Protein AF-A0A9N8I0P8-F1 (afdb_monomer_lite)

pLDDT: mean 81.0, std 21.14, range [28.22, 98.75]

InterPro domains:
  IPR019410 Lysine methyltransferase [PF10294] (113-306)
  IPR019410 Lysine methyltransferase [PTHR14614] (79-307)
  IPR029063 S-adenosyl-L-methionine-dependent methyltransferase superfamily [G3DSA:3.40.50.150] (86-320)
  IPR029063 S-adenosyl-L-methionine-dependent methyltransferase superfamily [SSF53335] (151-314)

Sequence (427 aa):
MATGTSLELPEDDGDSGPETITLQVPEGAEAGDALSFAVDGVEIEIPVPEGSKPGDVLEIQVGKPSAKACDKQDDDDKISIQVGEKELQFTTVCNTKAKATDDNQNTKGSVDDGTYAHPWPSGMAMAKFLGTEKAKTLFQSLFAAKKDGGNNKKSEGLRVLELGSGLGLGGLSFAAHYTELTKDKSLLLPPLKETILSDVPDGIALLRQNVELNATLLRPHLIEAKPLLWTAEDEQTATQNTSSSGSQQDKFDLLLASDLLYNTDTIPVLVSTIKRHLASSDHSALLIAVRWRKPQLERAFFEALEGWQENHWHFIHTLNCPLGWEDFGDPNCEASNRYFHQTMVAVQGKPHSLAGILASGEEGDAQPLQDQMTDDEADAFENCHIQIYCLSRVGPSTCSPDAEGGGKRSVADSSDGPEDRKRIRSS

Organism: NCBI:txid568900

Secondary structure (DSSP, 8-state):
-------------S--PPEEEEEEPPTT--TT-EEEEEETTEEEEEEPPTT--TT-EEEEEE----S------S-TTEEEEEETTEEEEEESS--------------TT-----GGGS--HHHHHHHHHHTSHHHHHHHHHHHSPP--TT-------EEEEEES-TTTHHHHHHHHHHHHHTT-GGG-PPPEEEEEEEE-GGGHHHHHHHHHHTTTTS-GGGEEEEE----SHHHHHHHH-TTS---GGG-BSEEEEESTTSSGGGHHHHHHHHHHHB-SSTT-EEEEEEE-SSHHHHHHHHHHHTTGGG-EEEEEEESS----TTTTT-TT-HHHHHHHHHEEEEETTEEEEHHHHHHTTSSSSSPPGGGG--HHHHHHHHHTTEEEEEEESS--TT--GGGS------------PPP--------

Structure (mmCIF, N/CA/C/O backbone):
data_AF-A0A9N8I0P8-F1
#
_entry.id   AF-A0A9N8I0P8-F1
#
loop_
_atom_site.group_PDB
_atom_site.id
_atom_site.type_symbol
_atom_site.label_atom_id
_atom_site.label_alt_id
_atom_site.label_comp_id
_atom_site.label_asym_id
_atom_site.label_entity_id
_atom_site.label_seq_id
_atom_site.pdbx_PDB_ins_code
_atom_site.Cartn_x
_atom_site.Cartn_y
_atom_site.Cartn_z
_atom_site.occupancy
_atom_site.B_iso_or_equiv
_atom_site.auth_seq_id
_atom_site.auth_comp_id
_atom_site.auth_asym_id
_atom_site.auth_atom_id
_atom_site.pdbx_PDB_model_num
ATOM 1 N N . MET A 1 1 ? 0.114 -13.559 -40.074 1.00 32.75 1 MET A N 1
ATOM 2 C CA . MET A 1 1 ? -0.704 -12.493 -39.463 1.00 32.75 1 MET A CA 1
ATOM 3 C C . MET A 1 1 ? -1.526 -13.143 -38.370 1.00 32.75 1 MET A C 1
ATOM 5 O O . MET A 1 1 ? -2.431 -13.904 -38.694 1.00 32.75 1 MET A O 1
ATOM 9 N N . ALA A 1 2 ? -1.141 -12.953 -37.111 1.00 31.56 2 ALA A N 1
ATOM 10 C CA . ALA A 1 2 ? -1.938 -13.409 -35.981 1.00 31.56 2 ALA A CA 1
ATOM 11 C C . ALA A 1 2 ? -3.123 -12.447 -35.830 1.00 31.56 2 ALA A C 1
ATOM 13 O O . ALA A 1 2 ? -2.936 -11.241 -35.707 1.00 31.56 2 ALA A O 1
ATOM 14 N N . THR A 1 3 ? -4.344 -12.957 -35.936 1.00 30.53 3 THR A N 1
ATOM 15 C CA . THR A 1 3 ? -5.559 -12.176 -35.700 1.00 30.53 3 THR A CA 1
ATOM 16 C C . THR A 1 3 ? -5.825 -12.168 -34.199 1.00 30.53 3 THR A C 1
ATOM 18 O O . THR A 1 3 ? -6.260 -13.183 -33.655 1.00 30.53 3 THR A O 1
ATOM 21 N N . GLY A 1 4 ? -5.526 -11.053 -33.529 1.00 32.53 4 GLY A N 1
ATOM 22 C CA . GLY A 1 4 ? -5.889 -10.846 -32.128 1.00 32.53 4 GLY A CA 1
ATOM 23 C C . GLY A 1 4 ? -7.404 -10.950 -31.964 1.00 32.53 4 GLY A C 1
ATOM 24 O O . GLY A 1 4 ? -8.160 -10.301 -32.685 1.00 32.53 4 GLY A O 1
ATOM 25 N N . THR A 1 5 ? -7.851 -11.815 -31.058 1.00 28.78 5 THR A N 1
ATOM 26 C CA . THR A 1 5 ? -9.269 -11.908 -30.700 1.00 28.78 5 THR A CA 1
ATOM 27 C C . THR A 1 5 ? -9.480 -10.935 -29.550 1.00 28.78 5 THR A C 1
ATOM 29 O O . THR A 1 5 ? -9.009 -11.193 -28.448 1.00 28.78 5 THR A O 1
ATOM 32 N N . SER A 1 6 ? -10.117 -9.795 -29.819 1.00 32.44 6 SER A N 1
ATOM 33 C CA . SER A 1 6 ? -10.551 -8.869 -28.770 1.00 32.44 6 SER A CA 1
ATOM 34 C C . SER A 1 6 ? -11.663 -9.565 -27.981 1.00 32.44 6 SER A C 1
ATOM 36 O O . SER A 1 6 ? -12.752 -9.795 -28.509 1.00 32.44 6 SER A O 1
ATOM 38 N N . LEU A 1 7 ? -11.344 -10.027 -26.771 1.00 29.34 7 LEU A N 1
ATOM 39 C CA . LEU A 1 7 ? -12.340 -10.505 -25.819 1.00 29.34 7 LEU A CA 1
ATOM 40 C C . LEU A 1 7 ? -12.969 -9.275 -25.164 1.00 29.34 7 LEU A C 1
ATOM 42 O O . LEU A 1 7 ? -12.285 -8.536 -24.463 1.00 29.34 7 LEU A O 1
ATOM 46 N N . GLU A 1 8 ? -14.262 -9.066 -25.402 1.00 28.22 8 GLU A N 1
ATOM 47 C CA . GLU A 1 8 ? -15.063 -8.098 -24.654 1.00 28.22 8 GLU A CA 1
ATOM 48 C C . GLU A 1 8 ? -15.136 -8.570 -23.194 1.00 28.22 8 GLU A C 1
ATOM 50 O O . GLU A 1 8 ? -15.813 -9.551 -22.872 1.00 28.22 8 GLU A O 1
ATOM 55 N N . LEU A 1 9 ? -14.368 -7.915 -22.324 1.00 31.56 9 LEU A N 1
ATOM 56 C CA . LEU A 1 9 ? -14.465 -8.084 -20.879 1.00 31.56 9 LEU A CA 1
ATOM 57 C C . LEU A 1 9 ? -15.777 -7.450 -20.377 1.00 31.56 9 LEU A C 1
ATOM 59 O O . LEU A 1 9 ? -16.254 -6.485 -20.981 1.00 31.56 9 LEU A O 1
ATOM 63 N N . PRO A 1 10 ? -16.391 -7.986 -19.303 1.00 35.50 10 PRO A N 1
ATOM 64 C CA . PRO A 1 10 ? -17.553 -7.360 -18.681 1.00 35.50 10 PRO A CA 1
ATOM 65 C C . PRO A 1 10 ? -17.215 -5.926 -18.254 1.00 35.50 10 PRO A C 1
ATOM 67 O O . PRO A 1 10 ? -16.102 -5.668 -17.805 1.00 35.50 10 PRO A O 1
ATOM 70 N N . GLU A 1 11 ? -18.176 -5.011 -18.414 1.00 33.56 11 GLU A N 1
ATOM 71 C CA . GLU A 1 11 ? -18.047 -3.610 -18.004 1.00 33.56 11 GLU A CA 1
ATOM 72 C C . GLU A 1 11 ? -17.688 -3.548 -16.511 1.00 33.56 11 GLU A C 1
ATOM 74 O O . GLU A 1 11 ? -18.511 -3.863 -15.652 1.00 33.56 11 GLU A O 1
ATOM 79 N N . ASP A 1 12 ? -16.428 -3.217 -16.234 1.00 42.84 12 ASP A N 1
ATOM 80 C CA . ASP A 1 12 ? -15.880 -3.028 -14.895 1.00 42.84 12 ASP A CA 1
ATOM 81 C C . ASP A 1 12 ? -16.411 -1.714 -14.298 1.00 42.84 12 ASP A C 1
ATOM 83 O O . ASP A 1 12 ? -16.549 -0.702 -14.996 1.00 42.84 12 ASP A O 1
ATOM 87 N N . ASP A 1 13 ? -16.733 -1.738 -13.005 1.00 38.09 13 ASP A N 1
ATOM 88 C CA . ASP A 1 13 ? -17.427 -0.680 -12.268 1.00 38.09 13 ASP A CA 1
ATOM 89 C C . ASP A 1 13 ? -16.488 0.512 -11.990 1.00 38.09 13 ASP A C 1
ATOM 91 O O . ASP A 1 13 ? -16.140 0.813 -10.852 1.00 38.09 13 ASP A O 1
ATOM 95 N N . GLY A 1 14 ? -16.073 1.227 -13.037 1.00 42.31 14 GLY A N 1
ATOM 96 C CA . GLY A 1 14 ? -15.509 2.576 -12.942 1.00 42.31 14 GLY A CA 1
ATOM 97 C C . GLY A 1 14 ? -14.188 2.723 -12.179 1.00 42.31 14 GLY A C 1
ATOM 98 O O . GLY A 1 14 ? -13.847 3.855 -11.825 1.00 42.31 14 GLY A O 1
ATOM 99 N N . ASP A 1 15 ? -13.436 1.645 -11.941 1.00 47.34 15 ASP A N 1
ATOM 100 C CA . ASP A 1 15 ? -12.088 1.760 -11.388 1.00 47.34 15 ASP A CA 1
ATOM 101 C C . ASP A 1 15 ? -11.138 2.270 -12.480 1.00 47.34 15 ASP A C 1
ATOM 103 O O . ASP A 1 15 ? -10.976 1.692 -13.556 1.00 47.34 15 ASP A O 1
ATOM 107 N N . SER A 1 16 ? -10.535 3.432 -12.248 1.00 53.31 16 SER A N 1
ATOM 108 C CA . SER A 1 16 ? -9.670 4.111 -13.210 1.00 53.31 16 SER A CA 1
ATOM 109 C C . SER A 1 16 ? -8.262 3.505 -13.228 1.00 53.31 16 SER A C 1
ATOM 111 O O . SER A 1 16 ? -7.278 4.246 -13.199 1.00 53.31 16 SER A O 1
ATOM 113 N N . GLY A 1 17 ? -8.161 2.178 -13.242 1.00 54.84 17 GLY A N 1
ATOM 114 C CA . GLY A 1 17 ? -6.899 1.459 -13.362 1.00 54.84 17 GLY A CA 1
ATOM 115 C C . GLY A 1 17 ? -6.254 1.623 -14.747 1.00 54.84 17 GLY A C 1
ATOM 116 O O . GLY A 1 17 ? -6.931 2.046 -15.700 1.00 54.84 17 GLY A O 1
ATOM 117 N N . PRO A 1 18 ? -4.943 1.333 -14.865 1.00 62.06 18 PRO A N 1
ATOM 118 C CA . PRO A 1 18 ? -4.293 1.160 -16.162 1.00 62.06 18 PRO A CA 1
ATOM 119 C C . PRO A 1 18 ? -4.985 0.033 -16.940 1.00 62.06 18 PRO A C 1
ATOM 121 O O . PRO A 1 18 ? -5.408 -0.968 -16.362 1.00 62.06 18 PRO A O 1
ATOM 124 N N . GLU A 1 19 ? -5.133 0.205 -18.251 1.00 79.88 19 GLU A N 1
ATOM 125 C CA . GLU A 1 19 ? -5.784 -0.802 -19.086 1.00 79.88 19 GLU A CA 1
ATOM 126 C C . GLU A 1 19 ? -4.782 -1.926 -19.368 1.00 79.88 19 GLU A C 1
ATOM 128 O O . GLU A 1 19 ? -3.711 -1.694 -19.933 1.00 79.88 19 GLU A O 1
ATOM 133 N N . THR A 1 20 ? -5.101 -3.146 -18.927 1.00 85.06 20 THR A N 1
ATOM 134 C CA . THR A 1 20 ? -4.254 -4.320 -19.170 1.00 85.06 20 THR A CA 1
ATOM 135 C C . THR A 1 20 ? -4.712 -5.030 -20.434 1.00 85.06 20 THR A C 1
ATOM 137 O O . THR A 1 20 ? -5.849 -5.491 -20.526 1.00 85.06 20 THR A O 1
ATOM 140 N N . ILE A 1 21 ? -3.804 -5.178 -21.393 1.00 89.50 21 ILE A N 1
ATOM 141 C CA . ILE A 1 21 ? -4.052 -5.916 -22.631 1.00 89.50 21 ILE A CA 1
ATOM 142 C C . ILE A 1 21 ? -3.342 -7.257 -22.559 1.00 89.50 21 ILE A C 1
ATOM 144 O O . ILE A 1 21 ? -2.156 -7.324 -22.239 1.00 89.50 21 ILE A O 1
ATOM 148 N N . THR A 1 22 ? -4.065 -8.326 -22.890 1.00 91.69 22 THR A N 1
ATOM 149 C CA . THR A 1 22 ? -3.508 -9.680 -22.957 1.00 91.69 22 THR A CA 1
ATOM 150 C C . THR A 1 22 ? -3.259 -10.083 -24.408 1.00 91.69 22 THR A C 1
ATOM 152 O O . THR A 1 22 ? -4.147 -9.988 -25.258 1.00 91.69 22 THR A O 1
ATOM 155 N N . LEU A 1 23 ? -2.046 -10.547 -24.712 1.00 93.44 23 LEU A N 1
ATOM 156 C CA . LEU A 1 23 ? -1.670 -11.010 -26.049 1.00 93.44 23 LEU A CA 1
ATOM 157 C C . LEU A 1 23 ? -1.031 -12.398 -25.982 1.00 93.44 23 LEU A C 1
ATOM 159 O O . LEU A 1 23 ? -0.053 -12.595 -25.271 1.00 93.44 23 LEU A O 1
ATOM 163 N N . GLN A 1 24 ? -1.547 -13.361 -26.749 1.00 95.81 24 GLN A N 1
ATOM 164 C CA . GLN A 1 24 ? -0.931 -14.688 -26.846 1.00 95.81 24 GLN A CA 1
ATOM 165 C C . GLN A 1 24 ? 0.220 -14.706 -27.854 1.00 95.81 24 GLN A C 1
ATOM 167 O O . GLN A 1 24 ? 0.057 -14.271 -28.997 1.00 95.81 24 GLN A O 1
ATOM 172 N N . VAL A 1 25 ? 1.357 -15.279 -27.454 1.00 95.50 25 VAL A N 1
ATOM 173 C CA . VAL A 1 25 ? 2.508 -15.508 -28.335 1.00 95.50 25 VAL A CA 1
ATOM 174 C C . VAL A 1 25 ? 2.136 -16.570 -29.381 1.00 95.50 25 VAL A C 1
ATOM 176 O O . VAL A 1 25 ? 1.797 -17.698 -29.008 1.00 95.50 25 VAL A O 1
ATOM 179 N N . PRO A 1 26 ? 2.169 -16.257 -30.688 1.00 95.81 26 PRO A N 1
ATOM 180 C CA . PRO A 1 26 ? 1.731 -17.189 -31.721 1.00 95.81 26 PRO A CA 1
ATOM 181 C C . PRO A 1 26 ? 2.719 -18.345 -31.932 1.00 95.81 26 PRO A C 1
ATOM 183 O O . PRO A 1 26 ? 3.901 -18.269 -31.596 1.00 95.81 26 PRO A O 1
ATOM 186 N N . GLU A 1 27 ? 2.232 -19.434 -32.533 1.00 96.31 27 GLU A N 1
ATOM 187 C CA . GLU A 1 27 ? 3.075 -20.572 -32.909 1.00 96.31 27 GLU A CA 1
ATOM 188 C C . GLU A 1 27 ? 4.173 -20.156 -33.895 1.00 96.31 27 GLU A C 1
ATOM 190 O O . GLU A 1 27 ? 3.903 -19.517 -34.913 1.00 96.31 27 GLU A O 1
ATOM 195 N N . GLY A 1 28 ? 5.413 -20.536 -33.579 1.00 93.81 28 GLY A N 1
ATOM 196 C CA . GLY A 1 28 ? 6.595 -20.237 -34.387 1.00 93.81 28 GLY A CA 1
ATOM 197 C C . GLY A 1 28 ? 7.223 -18.864 -34.149 1.00 93.81 28 GLY A C 1
ATOM 198 O O . GLY A 1 28 ? 8.218 -18.581 -34.805 1.00 93.81 28 GLY A O 1
ATOM 199 N N . ALA A 1 29 ? 6.681 -18.039 -33.245 1.00 95.12 29 ALA A N 1
ATOM 200 C CA . ALA A 1 29 ? 7.348 -16.809 -32.831 1.00 95.12 29 ALA A CA 1
ATOM 201 C C . ALA A 1 29 ? 8.515 -17.106 -31.878 1.00 95.12 29 ALA A C 1
ATOM 203 O O . ALA A 1 29 ? 8.385 -17.914 -30.953 1.00 95.12 29 ALA A O 1
ATOM 204 N N . GLU A 1 30 ? 9.641 -16.442 -32.110 1.00 93.56 30 GLU A N 1
ATOM 205 C CA . GLU A 1 30 ? 10.862 -16.532 -31.313 1.00 93.56 30 GLU A CA 1
ATOM 206 C C . GLU A 1 30 ? 11.123 -15.215 -30.564 1.00 93.56 30 GLU A C 1
ATOM 208 O O . GLU A 1 30 ? 10.556 -14.169 -30.882 1.00 93.56 30 GLU A O 1
ATOM 213 N N . ALA A 1 31 ? 11.975 -15.255 -29.536 1.00 93.12 31 ALA A N 1
ATOM 214 C CA . ALA A 1 31 ? 12.343 -14.057 -28.785 1.00 93.12 31 ALA A CA 1
ATOM 215 C C . ALA A 1 31 ? 12.932 -12.980 -29.715 1.00 93.12 31 ALA A C 1
ATOM 217 O O . ALA A 1 31 ? 13.837 -13.253 -30.503 1.00 93.12 31 ALA A O 1
ATOM 218 N N . GLY A 1 32 ? 12.427 -11.751 -29.595 1.00 92.00 32 GLY A N 1
ATOM 219 C CA . GLY A 1 32 ? 12.785 -10.623 -30.457 1.00 92.00 32 GLY A CA 1
ATOM 220 C C . GLY A 1 32 ? 11.908 -10.446 -31.702 1.00 92.00 32 GLY A C 1
ATOM 221 O O . GLY A 1 32 ? 11.995 -9.387 -32.323 1.00 92.00 32 GLY A O 1
ATOM 222 N N . ASP A 1 33 ? 11.042 -11.407 -32.048 1.00 94.94 33 ASP A N 1
ATOM 223 C CA . ASP A 1 33 ? 10.055 -11.219 -33.119 1.00 94.94 33 ASP A CA 1
ATOM 224 C C . ASP A 1 33 ? 9.058 -10.111 -32.764 1.00 94.94 33 ASP A C 1
ATOM 226 O O . ASP A 1 33 ? 8.677 -9.948 -31.608 1.00 94.94 33 ASP A O 1
ATOM 230 N N . ALA A 1 34 ? 8.595 -9.363 -33.763 1.00 93.69 34 ALA A N 1
ATOM 231 C CA . ALA A 1 34 ? 7.617 -8.301 -33.573 1.00 93.69 34 ALA A CA 1
ATOM 232 C C . ALA A 1 34 ? 6.172 -8.820 -33.624 1.00 93.69 34 ALA A C 1
ATOM 234 O O . ALA A 1 34 ? 5.755 -9.457 -34.597 1.00 93.69 34 ALA A O 1
ATOM 235 N N . LEU A 1 35 ? 5.382 -8.491 -32.602 1.00 93.69 35 LEU A N 1
ATOM 236 C CA . LEU A 1 35 ? 3.933 -8.669 -32.569 1.00 93.69 35 LEU A CA 1
ATOM 237 C C . LEU A 1 35 ? 3.255 -7.301 -32.673 1.00 93.69 35 LEU A C 1
ATOM 239 O O . LEU A 1 35 ? 3.546 -6.406 -31.885 1.00 93.69 35 LEU A O 1
ATOM 243 N N . SER A 1 36 ? 2.325 -7.149 -33.616 1.00 90.69 36 SER A N 1
ATOM 244 C CA . SER A 1 36 ? 1.580 -5.901 -33.821 1.00 90.69 36 SER A CA 1
ATOM 245 C C . SER A 1 36 ? 0.101 -6.084 -33.489 1.00 90.69 36 SER A C 1
ATOM 247 O O . SER A 1 36 ? -0.520 -7.064 -33.907 1.00 90.69 36 SER A O 1
ATOM 249 N N . PHE A 1 37 ? -0.475 -5.131 -32.763 1.00 90.81 37 PHE A N 1
ATOM 250 C CA . PHE A 1 37 ? -1.908 -5.054 -32.469 1.00 90.81 37 PHE A CA 1
ATOM 251 C C . PHE A 1 37 ? -2.345 -3.586 -32.393 1.00 90.81 37 PHE A C 1
ATOM 253 O O . PHE A 1 37 ? -1.505 -2.693 -32.354 1.00 90.81 37 PHE A O 1
ATOM 260 N N . ALA A 1 38 ? -3.652 -3.316 -32.419 1.00 85.56 38 ALA A N 1
ATOM 261 C CA . ALA A 1 38 ? -4.181 -1.953 -32.394 1.00 85.56 38 ALA A CA 1
ATOM 262 C C . ALA A 1 38 ? -5.043 -1.710 -31.151 1.00 85.56 38 ALA A C 1
ATOM 264 O O . ALA A 1 38 ? -5.924 -2.515 -30.853 1.00 85.56 38 ALA A O 1
ATOM 265 N N . VAL A 1 39 ? -4.814 -0.580 -30.482 1.00 84.50 39 VAL A N 1
ATOM 266 C CA . VAL A 1 39 ? -5.567 -0.103 -29.311 1.00 84.50 39 VAL A CA 1
ATOM 267 C C . VAL A 1 39 ? -6.003 1.317 -29.612 1.00 84.50 39 VAL A C 1
ATOM 269 O O . VAL A 1 39 ? -5.170 2.139 -29.987 1.00 84.50 39 VAL A O 1
ATOM 272 N N . ASP A 1 40 ? -7.304 1.596 -29.565 1.00 83.06 40 ASP A N 1
ATOM 273 C CA . ASP A 1 40 ? -7.861 2.912 -29.915 1.00 83.06 40 ASP A CA 1
ATOM 274 C C . ASP A 1 40 ? -7.395 3.466 -31.276 1.00 83.06 40 ASP A C 1
ATOM 276 O O . ASP A 1 40 ? -7.263 4.671 -31.494 1.00 83.06 40 ASP A O 1
ATOM 280 N N . GLY A 1 41 ? -7.138 2.567 -32.231 1.00 83.88 41 GLY A N 1
ATOM 281 C CA . GLY A 1 41 ? -6.659 2.920 -33.569 1.00 83.88 41 GLY A CA 1
ATOM 282 C C . GLY A 1 41 ? -5.170 3.274 -33.652 1.00 83.88 41 GLY A C 1
ATOM 283 O O . GLY A 1 41 ? -4.711 3.653 -34.730 1.00 83.88 41 GLY A O 1
ATOM 284 N N . VAL A 1 42 ? -4.413 3.126 -32.562 1.00 81.69 42 VAL A N 1
ATOM 285 C CA . VAL A 1 42 ? -2.949 3.211 -32.543 1.00 81.69 42 VAL A CA 1
ATOM 286 C C . VAL A 1 42 ? -2.374 1.805 -32.684 1.00 81.69 42 VAL A C 1
ATOM 288 O O . VAL A 1 42 ? -2.682 0.923 -31.886 1.00 81.69 42 VAL A O 1
ATOM 291 N N . GLU A 1 43 ? -1.558 1.583 -33.715 1.00 89.19 43 GLU A N 1
ATOM 292 C CA . GLU A 1 43 ? -0.829 0.326 -33.909 1.00 89.19 43 GLU A CA 1
ATOM 293 C C . GLU A 1 43 ? 0.394 0.300 -32.983 1.00 89.19 43 GLU A C 1
ATOM 295 O O . GLU A 1 43 ? 1.242 1.193 -33.032 1.00 89.19 43 GLU A O 1
ATOM 300 N N . ILE A 1 44 ? 0.458 -0.710 -32.121 1.00 88.88 44 ILE A N 1
ATOM 301 C CA . ILE A 1 44 ? 1.532 -0.943 -31.160 1.00 88.88 44 ILE A CA 1
ATOM 302 C C . ILE A 1 44 ? 2.290 -2.189 -31.610 1.00 88.88 44 ILE A C 1
ATOM 304 O O . ILE A 1 44 ? 1.687 -3.227 -31.883 1.00 88.88 44 ILE A O 1
ATOM 308 N N . GLU A 1 45 ? 3.615 -2.082 -31.674 1.00 91.12 45 GLU A N 1
ATOM 309 C CA . GLU A 1 45 ? 4.527 -3.185 -31.971 1.00 91.12 45 GLU A CA 1
ATOM 310 C C . GLU A 1 45 ? 5.310 -3.536 -30.700 1.00 91.12 45 GLU A C 1
ATOM 312 O O . GLU A 1 45 ? 5.994 -2.684 -30.130 1.00 91.12 45 GLU A O 1
ATOM 317 N N . ILE A 1 46 ? 5.186 -4.780 -30.238 1.00 91.75 46 ILE A N 1
ATOM 318 C CA . ILE A 1 46 ? 5.913 -5.310 -29.080 1.00 91.75 46 ILE A CA 1
ATOM 319 C C . ILE A 1 46 ? 6.872 -6.413 -29.547 1.00 91.75 46 ILE A C 1
ATOM 321 O O . ILE A 1 46 ? 6.469 -7.263 -30.344 1.00 91.75 46 ILE A O 1
ATOM 325 N N . PRO A 1 47 ? 8.124 -6.460 -29.069 1.00 92.81 47 PRO A N 1
ATOM 326 C CA . PRO A 1 47 ? 8.964 -7.632 -29.276 1.00 92.81 47 PRO A CA 1
ATOM 327 C C . PRO A 1 47 ? 8.499 -8.781 -28.369 1.00 92.81 47 PRO A C 1
ATOM 329 O O . PRO A 1 47 ? 8.109 -8.550 -27.223 1.00 92.81 47 PRO A O 1
ATOM 332 N N . VAL A 1 48 ? 8.583 -10.026 -28.842 1.00 93.62 48 VAL A N 1
ATOM 333 C CA . VAL A 1 48 ? 8.403 -11.222 -28.007 1.00 93.62 48 VAL A CA 1
ATOM 334 C C . VAL A 1 48 ? 9.514 -11.241 -26.951 1.00 93.62 48 VAL A C 1
ATOM 336 O O . VAL A 1 48 ? 10.691 -11.302 -27.327 1.00 93.62 48 VAL A O 1
ATOM 339 N N . PRO A 1 49 ? 9.189 -11.198 -25.645 1.00 90.94 49 PRO A N 1
ATOM 340 C CA . PRO A 1 49 ? 10.209 -11.156 -24.605 1.00 90.94 49 PRO A CA 1
ATOM 341 C C . PRO A 1 49 ? 11.042 -12.435 -24.548 1.00 90.94 49 PRO A C 1
ATOM 343 O O . PRO A 1 49 ? 10.542 -13.534 -24.813 1.00 90.94 49 PRO A O 1
ATOM 346 N N . GLU A 1 50 ? 12.301 -12.300 -24.132 1.00 87.75 50 GLU A N 1
ATOM 347 C CA . GLU A 1 50 ? 13.189 -13.440 -23.913 1.00 87.75 50 GLU A CA 1
ATOM 348 C C . GLU A 1 50 ? 12.571 -14.451 -22.933 1.00 87.75 50 GLU A C 1
ATOM 350 O O . GLU A 1 50 ? 12.006 -14.082 -21.905 1.00 87.75 50 GLU A O 1
ATOM 355 N N . GLY A 1 51 ? 12.661 -15.740 -23.275 1.00 87.25 51 GLY A N 1
ATOM 356 C CA . GLY A 1 51 ? 12.106 -16.841 -22.482 1.00 87.25 51 GLY A CA 1
ATOM 357 C C . GLY A 1 51 ? 10.635 -17.171 -22.758 1.00 87.25 51 GLY A C 1
ATOM 358 O O . GLY A 1 51 ? 10.181 -18.236 -22.332 1.00 87.25 51 GLY A O 1
ATOM 359 N N . SER A 1 52 ? 9.912 -16.326 -23.501 1.00 90.44 52 SER A N 1
ATOM 360 C CA . SER A 1 52 ? 8.520 -16.592 -23.885 1.00 90.44 52 SER A CA 1
ATOM 361 C C . SER A 1 52 ? 8.423 -17.736 -24.893 1.00 90.44 52 SER A C 1
ATOM 363 O O . SER A 1 52 ? 9.260 -17.881 -25.785 1.00 90.44 52 SER A O 1
ATOM 365 N N . LYS A 1 53 ? 7.385 -18.558 -24.754 1.00 92.75 53 LYS A N 1
ATOM 366 C CA . LYS A 1 53 ? 7.093 -19.700 -25.625 1.00 92.75 53 LYS A CA 1
ATOM 367 C C . LYS A 1 53 ? 5.772 -19.479 -26.360 1.00 92.75 53 LYS A C 1
ATOM 369 O O . LYS A 1 53 ? 4.896 -18.784 -25.847 1.00 92.75 53 LYS A O 1
ATOM 374 N N . PRO A 1 54 ? 5.571 -20.116 -27.526 1.00 95.62 54 PRO A N 1
ATOM 375 C CA . PRO A 1 54 ? 4.256 -20.177 -28.146 1.00 95.62 54 PRO A CA 1
ATOM 376 C C . PRO A 1 54 ? 3.150 -20.592 -27.169 1.00 95.62 54 PRO A C 1
ATOM 378 O O . PRO A 1 54 ? 3.266 -21.613 -26.490 1.00 95.62 54 PRO A O 1
ATOM 381 N N . GLY A 1 55 ? 2.072 -19.810 -27.136 1.00 93.88 55 GLY A N 1
ATOM 382 C CA . GLY A 1 55 ? 0.938 -19.980 -26.230 1.00 93.88 55 GLY A CA 1
ATOM 383 C C . GLY A 1 55 ? 1.044 -19.222 -24.903 1.00 93.88 55 GLY A C 1
ATOM 384 O O . GLY A 1 55 ? 0.038 -19.152 -24.196 1.00 93.88 55 GLY A O 1
ATOM 385 N N . ASP A 1 56 ? 2.199 -18.637 -24.569 1.00 92.94 56 ASP A N 1
ATOM 386 C CA . ASP A 1 56 ? 2.321 -17.752 -23.406 1.00 92.94 56 ASP A CA 1
ATOM 387 C C . ASP A 1 56 ? 1.458 -16.495 -23.586 1.00 92.94 56 ASP A C 1
ATOM 389 O O . ASP A 1 56 ? 1.202 -16.055 -24.709 1.00 92.94 56 ASP A O 1
ATOM 393 N N . VAL A 1 57 ? 1.006 -15.920 -22.470 1.00 93.56 57 VAL A N 1
ATOM 394 C CA . VAL A 1 57 ? 0.194 -14.699 -22.441 1.00 93.56 57 VAL A CA 1
ATOM 395 C C . VAL A 1 57 ? 1.070 -13.552 -21.957 1.00 93.56 57 VAL A C 1
ATOM 397 O O . VAL A 1 57 ? 1.609 -13.607 -20.857 1.00 93.56 57 VAL A O 1
ATOM 400 N N . LEU A 1 58 ? 1.202 -12.522 -22.784 1.00 92.56 58 LEU A N 1
ATOM 401 C CA . LEU A 1 58 ? 1.856 -11.266 -22.447 1.00 92.56 58 LEU A CA 1
ATOM 402 C C . LEU A 1 58 ? 0.820 -10.310 -21.864 1.00 92.56 58 LEU A C 1
ATOM 404 O O . LEU A 1 58 ? -0.247 -10.134 -22.455 1.00 92.56 58 LEU A O 1
ATOM 408 N N . GLU A 1 59 ? 1.147 -9.694 -20.733 1.00 90.50 59 GLU A N 1
ATOM 409 C CA . GLU A 1 59 ? 0.311 -8.693 -20.069 1.00 90.50 59 GLU A CA 1
ATOM 410 C C . GLU A 1 59 ? 0.942 -7.317 -20.263 1.00 90.50 59 GLU A C 1
ATOM 412 O O . GLU A 1 59 ? 2.061 -7.057 -19.822 1.00 90.50 59 GLU A O 1
ATOM 417 N N . ILE A 1 60 ? 0.236 -6.437 -20.965 1.00 90.12 60 ILE A N 1
ATOM 418 C CA . ILE A 1 60 ? 0.741 -5.128 -21.368 1.00 90.12 60 ILE A CA 1
ATOM 419 C C . ILE A 1 60 ? -0.044 -4.072 -20.611 1.00 90.12 60 ILE A C 1
ATOM 421 O O . ILE A 1 60 ? -1.252 -3.939 -20.801 1.00 90.12 60 ILE A O 1
ATOM 425 N N . GLN A 1 61 ? 0.654 -3.320 -19.769 1.00 86.94 61 GLN A N 1
ATOM 426 C CA . GLN A 1 61 ? 0.094 -2.201 -19.028 1.00 86.94 61 GLN A CA 1
ATOM 427 C C . GLN A 1 61 ? 0.105 -0.964 -19.921 1.00 86.94 61 GLN A C 1
ATOM 429 O O . GLN A 1 61 ? 1.153 -0.351 -20.143 1.00 86.94 61 GLN A O 1
ATOM 434 N N . VAL A 1 62 ? -1.060 -0.616 -20.467 1.00 81.31 62 VAL A N 1
ATOM 435 C CA . VAL A 1 62 ? -1.221 0.578 -21.294 1.00 81.31 62 VAL A CA 1
ATOM 436 C C . VAL A 1 62 ? -1.671 1.719 -20.388 1.00 81.31 62 VAL A C 1
ATOM 438 O O . VAL A 1 62 ? -2.772 1.713 -19.832 1.00 81.31 62 VAL A O 1
ATOM 441 N N . GLY A 1 63 ? -0.793 2.708 -20.209 1.00 69.31 63 GLY A N 1
ATOM 442 C CA . GLY A 1 63 ? -1.184 3.975 -19.602 1.00 69.31 63 GLY A CA 1
ATOM 443 C C . GLY A 1 63 ? -2.274 4.611 -20.461 1.00 69.31 63 GLY A C 1
ATOM 444 O O . GLY A 1 63 ? -2.148 4.648 -21.688 1.00 69.31 63 GLY A O 1
ATOM 445 N N . LYS A 1 64 ? -3.364 5.087 -19.848 1.00 66.50 64 LYS A N 1
ATOM 446 C CA . LYS A 1 64 ? -4.406 5.792 -20.606 1.00 66.50 64 LYS A CA 1
ATOM 447 C C . LYS A 1 64 ? -3.744 6.975 -21.309 1.00 66.50 64 LYS A C 1
ATOM 449 O O . LYS A 1 64 ? -3.076 7.748 -20.626 1.00 66.50 64 LYS A O 1
ATOM 454 N N . PRO A 1 65 ? -3.909 7.150 -22.633 1.00 55.59 65 PRO A N 1
ATOM 455 C CA . PRO A 1 65 ? -3.369 8.313 -23.312 1.00 55.59 65 PRO A CA 1
ATOM 456 C C . PRO A 1 65 ? -4.033 9.548 -22.707 1.00 55.59 65 PRO A C 1
ATOM 458 O O . PRO A 1 65 ? -5.188 9.859 -23.001 1.00 55.59 65 PRO A O 1
ATOM 461 N N . SER A 1 66 ? -3.312 10.224 -21.811 1.00 48.75 66 SER A N 1
ATOM 462 C CA . SER A 1 66 ? -3.747 11.463 -21.187 1.00 48.75 66 SER A CA 1
ATOM 463 C C . SER A 1 66 ? -4.126 12.438 -22.300 1.00 48.75 66 SER A C 1
ATOM 465 O O . SER A 1 66 ? -3.291 12.900 -23.086 1.00 48.75 66 SER A O 1
ATOM 467 N N . ALA A 1 67 ? -5.431 12.678 -22.448 1.00 41.44 67 ALA A N 1
ATOM 468 C CA . ALA A 1 67 ? -5.971 13.548 -23.473 1.00 41.44 67 ALA A CA 1
ATOM 469 C C . ALA A 1 67 ? -5.513 14.981 -23.180 1.00 41.44 67 ALA A C 1
ATOM 471 O O . ALA A 1 67 ? -6.178 15.723 -22.466 1.00 41.44 67 ALA A O 1
ATOM 472 N N . LYS A 1 68 ? -4.386 15.358 -23.794 1.00 40.25 68 LYS A N 1
ATOM 473 C CA . LYS A 1 68 ? -3.674 16.634 -23.655 1.00 40.25 68 LYS A CA 1
ATOM 474 C C . LYS A 1 68 ? -3.017 16.827 -22.288 1.00 40.25 68 LYS A C 1
ATOM 476 O O . LYS A 1 68 ? -3.688 17.017 -21.278 1.00 40.25 68 LYS A O 1
ATOM 481 N N . ALA A 1 69 ? -1.693 16.977 -22.338 1.00 39.84 69 ALA A N 1
ATOM 482 C CA . ALA A 1 69 ? -0.924 17.786 -21.404 1.00 39.84 69 ALA A CA 1
ATOM 483 C C . ALA A 1 69 ? -1.557 19.187 -21.322 1.00 39.84 69 ALA A C 1
ATOM 485 O O . ALA A 1 69 ? -1.279 20.077 -22.125 1.00 39.84 69 ALA A O 1
ATOM 486 N N . CYS A 1 70 ? -2.513 19.348 -20.414 1.00 34.25 70 CYS A N 1
ATOM 487 C CA . CYS A 1 70 ? -2.919 20.653 -19.938 1.00 34.25 70 CYS A CA 1
ATOM 488 C C . CYS A 1 70 ? -1.777 21.133 -19.050 1.00 34.25 70 CYS A C 1
ATOM 490 O O . CYS A 1 70 ? -1.362 20.378 -18.173 1.00 34.25 70 CYS A O 1
ATOM 492 N N . ASP A 1 71 ? -1.277 22.344 -19.298 1.00 40.84 71 ASP A N 1
ATOM 493 C CA . ASP A 1 71 ? -0.370 23.079 -18.416 1.00 40.84 71 ASP A CA 1
ATOM 494 C C . ASP A 1 71 ? -0.856 22.954 -16.956 1.00 40.84 71 ASP A C 1
ATOM 496 O O . ASP A 1 71 ? -1.737 23.699 -16.517 1.00 40.84 71 ASP A O 1
ATOM 500 N N . LYS A 1 72 ? -0.340 21.970 -16.207 1.00 45.25 72 LYS A N 1
ATOM 501 C CA . LYS A 1 72 ? -0.538 21.881 -14.761 1.00 45.25 72 LYS A CA 1
ATOM 502 C C . LYS A 1 72 ? 0.380 22.932 -14.170 1.00 45.25 72 LYS A C 1
ATOM 504 O O . LYS A 1 72 ? 1.588 22.765 -14.098 1.00 45.25 72 LYS A O 1
ATOM 509 N N . GLN A 1 73 ? -0.219 24.065 -13.853 1.00 43.25 73 GLN A N 1
ATOM 510 C CA . GLN A 1 73 ? 0.444 25.176 -13.208 1.00 43.25 73 GLN A CA 1
ATOM 511 C C . GLN A 1 73 ? 0.631 24.838 -11.719 1.00 43.25 73 GLN A C 1
ATOM 513 O O . GLN A 1 73 ? -0.343 24.862 -10.975 1.00 43.25 73 GLN A O 1
ATOM 518 N N . ASP A 1 74 ? 1.867 24.491 -11.344 1.00 47.03 74 ASP A N 1
ATOM 519 C CA . ASP A 1 74 ? 2.541 24.639 -10.040 1.00 47.03 74 ASP A CA 1
ATOM 520 C C . ASP A 1 74 ? 1.666 24.648 -8.765 1.00 47.03 74 ASP A C 1
ATOM 522 O O . ASP A 1 74 ? 1.683 25.609 -7.992 1.00 47.03 74 ASP A O 1
ATOM 526 N N . ASP A 1 75 ? 0.918 23.578 -8.499 1.00 59.94 75 ASP A N 1
ATOM 527 C CA . ASP A 1 75 ? 0.328 23.319 -7.173 1.00 59.94 75 ASP A CA 1
ATOM 528 C C . ASP A 1 75 ? 0.805 21.932 -6.678 1.00 59.94 75 ASP A C 1
ATOM 530 O O . ASP A 1 75 ? 0.043 21.178 -6.074 1.00 59.94 75 ASP A O 1
ATOM 534 N N . ASP A 1 76 ? 2.083 21.605 -6.949 1.00 66.94 76 ASP A N 1
ATOM 535 C CA . ASP A 1 76 ? 2.784 20.344 -6.603 1.00 66.94 76 ASP A CA 1
ATOM 536 C C . ASP A 1 76 ? 2.718 19.993 -5.104 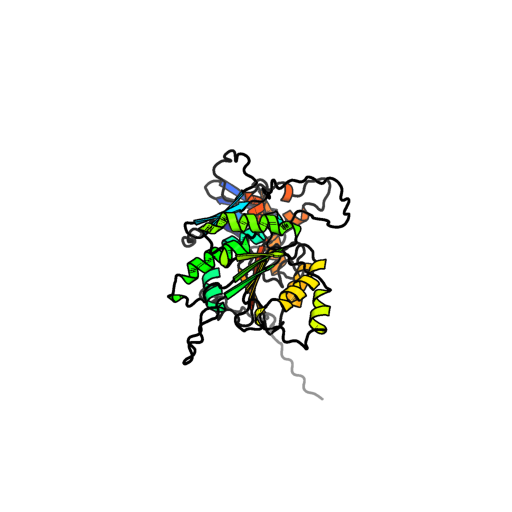1.00 66.94 76 ASP A C 1
ATOM 538 O O . ASP A 1 76 ? 2.991 18.866 -4.689 1.00 66.94 76 ASP A O 1
ATOM 542 N N . ASP A 1 77 ? 2.309 20.953 -4.277 1.00 85.81 77 ASP A N 1
ATOM 543 C CA . ASP A 1 77 ? 2.216 20.811 -2.832 1.00 85.81 77 ASP A CA 1
ATOM 544 C C . ASP A 1 77 ? 0.899 20.189 -2.350 1.00 85.81 77 ASP A C 1
ATOM 546 O O . ASP A 1 77 ? 0.702 20.087 -1.133 1.00 85.81 77 ASP A O 1
ATOM 550 N N . LYS A 1 78 ? -0.029 19.824 -3.249 1.00 91.19 78 LYS A N 1
ATOM 551 C CA . LYS A 1 78 ? -1.347 19.274 -2.892 1.00 91.19 78 LYS A CA 1
ATOM 552 C C . LYS A 1 78 ? -1.614 17.924 -3.540 1.00 91.19 78 LYS A C 1
ATOM 554 O O . LYS A 1 78 ? -1.472 17.752 -4.744 1.00 91.19 78 LYS A O 1
ATOM 559 N N . ILE A 1 79 ? -2.101 16.989 -2.732 1.00 94.06 79 ILE A N 1
ATOM 560 C CA . ILE A 1 79 ? -2.585 15.683 -3.187 1.00 94.06 79 ILE A CA 1
ATOM 561 C C . ILE A 1 79 ? -4.050 15.545 -2.788 1.00 94.06 79 ILE A C 1
ATOM 563 O O . ILE A 1 79 ? -4.451 15.992 -1.710 1.00 94.06 79 ILE A O 1
ATOM 567 N N . SER A 1 80 ? -4.848 14.900 -3.635 1.00 95.00 80 SER A N 1
ATOM 568 C CA . SER A 1 80 ? -6.269 14.684 -3.383 1.00 95.00 80 SER A CA 1
ATOM 569 C C . SER A 1 80 ? -6.656 13.221 -3.587 1.00 95.00 80 SER A C 1
ATOM 571 O O . SER A 1 80 ? -6.184 12.577 -4.522 1.00 95.00 80 SER A O 1
ATOM 573 N N . ILE A 1 81 ? -7.508 12.686 -2.706 1.00 93.94 81 ILE A N 1
ATOM 574 C CA . ILE A 1 81 ? -7.992 11.296 -2.764 1.00 93.94 81 ILE A CA 1
ATOM 575 C C . ILE A 1 81 ? -9.512 11.282 -2.633 1.00 93.94 81 ILE A C 1
ATOM 577 O O . ILE A 1 81 ? -10.064 11.822 -1.676 1.00 93.94 81 ILE A O 1
ATOM 581 N N . GLN A 1 82 ? -10.194 10.639 -3.577 1.00 93.19 82 GLN A N 1
ATOM 582 C CA . GLN A 1 82 ? -11.652 10.527 -3.579 1.00 93.19 82 GLN A CA 1
ATOM 583 C C . GLN A 1 82 ? -12.141 9.490 -2.557 1.00 93.19 82 GLN A C 1
ATOM 585 O O . GLN A 1 82 ? -11.630 8.377 -2.480 1.00 93.19 82 GLN A O 1
ATOM 590 N N . VAL A 1 83 ? -13.166 9.856 -1.787 1.00 89.31 83 VAL A N 1
ATOM 591 C CA . VAL A 1 83 ? -13.829 9.035 -0.767 1.00 89.31 83 VAL A CA 1
ATOM 592 C C . VAL A 1 83 ? -15.343 9.165 -0.947 1.00 89.31 83 VAL A C 1
ATOM 594 O O . VAL A 1 83 ? -16.000 10.021 -0.344 1.00 89.31 83 VAL A O 1
ATOM 597 N N . GLY A 1 84 ? -15.918 8.310 -1.793 1.00 87.25 84 GLY A N 1
ATOM 598 C CA . GLY A 1 84 ? -17.312 8.451 -2.217 1.00 87.25 84 GLY A CA 1
ATOM 599 C C . GLY A 1 84 ? -17.506 9.757 -2.994 1.00 87.25 84 GLY A C 1
ATOM 600 O O . GLY A 1 84 ? -16.816 9.992 -3.974 1.00 87.25 84 GLY A O 1
ATOM 601 N N . GLU A 1 85 ? -18.416 10.622 -2.542 1.00 89.94 85 GLU A N 1
ATOM 602 C CA . GLU A 1 85 ? -18.652 11.953 -3.141 1.00 89.94 85 GLU A CA 1
ATOM 603 C C . GLU A 1 85 ? -17.763 13.064 -2.545 1.00 89.94 85 GLU A C 1
ATOM 605 O O . GLU A 1 85 ? -17.960 14.249 -2.818 1.00 89.94 85 GLU A O 1
ATOM 610 N N . LYS A 1 86 ? -16.844 12.706 -1.645 1.00 92.75 86 LYS A N 1
ATOM 611 C CA . LYS A 1 86 ? -15.977 13.639 -0.918 1.00 92.75 86 LYS A CA 1
ATOM 612 C C . LYS A 1 86 ? -14.537 13.465 -1.368 1.00 92.75 86 LYS A C 1
ATOM 614 O O . LYS A 1 86 ? -14.167 12.419 -1.880 1.00 92.75 86 LYS A O 1
ATOM 619 N N . GLU A 1 87 ? -13.707 14.452 -1.068 1.00 95.62 87 GLU A N 1
ATOM 620 C CA . GLU A 1 87 ? -12.295 14.439 -1.431 1.00 95.62 87 GLU A CA 1
ATOM 621 C C . GLU A 1 87 ? -11.431 14.789 -0.221 1.00 95.62 87 GLU A C 1
ATOM 623 O O . GLU A 1 87 ? -11.590 15.855 0.376 1.00 95.62 87 GLU A O 1
ATOM 628 N N . LEU A 1 88 ? -10.531 13.879 0.149 1.00 96.75 88 LEU A N 1
ATOM 629 C CA . LEU A 1 88 ? -9.478 14.147 1.119 1.00 96.75 88 LEU A CA 1
ATOM 630 C C . LEU A 1 88 ? -8.386 14.993 0.471 1.00 96.75 88 LEU A C 1
ATOM 632 O O . LEU A 1 88 ? -8.025 14.769 -0.681 1.00 96.75 88 LEU A O 1
ATOM 636 N N . GLN A 1 89 ? -7.847 15.934 1.234 1.00 97.25 89 GLN A N 1
ATOM 637 C CA . GLN A 1 89 ? -6.847 16.902 0.803 1.00 97.25 89 GLN A CA 1
ATOM 638 C C . GLN A 1 89 ? -5.593 16.767 1.662 1.00 97.25 89 GLN A C 1
ATOM 640 O O . GLN A 1 89 ? -5.667 16.789 2.890 1.00 97.25 89 GLN A O 1
ATOM 645 N N . PHE A 1 90 ? -4.435 16.660 1.030 1.00 96.69 90 PHE A N 1
ATOM 646 C CA . PHE A 1 90 ? -3.148 16.531 1.701 1.00 96.69 90 PHE A CA 1
ATOM 647 C C . PHE A 1 90 ? -2.201 17.590 1.176 1.00 96.69 90 PHE A C 1
ATOM 649 O O . PHE A 1 90 ? -2.312 18.019 0.029 1.00 96.69 90 PHE A O 1
ATOM 656 N N . THR A 1 91 ? -1.243 17.975 2.007 1.00 96.06 91 THR A N 1
ATOM 657 C CA . THR A 1 91 ? -0.121 18.791 1.578 1.00 96.06 91 THR A CA 1
ATOM 658 C C . THR A 1 91 ? 1.208 18.132 1.903 1.00 96.06 91 THR A C 1
ATOM 660 O O . THR A 1 91 ? 1.310 17.391 2.883 1.00 96.06 91 THR A O 1
ATOM 663 N N . THR A 1 92 ? 2.214 18.412 1.083 1.00 93.88 92 THR A N 1
ATOM 664 C CA . THR A 1 92 ? 3.610 17.996 1.283 1.00 93.88 92 THR A CA 1
ATOM 665 C C . THR A 1 92 ? 4.422 19.048 2.046 1.00 93.88 92 THR A C 1
ATOM 667 O O . THR A 1 92 ? 5.522 18.762 2.514 1.00 93.88 92 THR A O 1
ATOM 670 N N . VAL A 1 93 ? 3.878 20.259 2.237 1.00 91.19 93 VAL A N 1
ATOM 671 C CA . VAL A 1 93 ? 4.589 21.390 2.846 1.00 91.19 93 VAL A CA 1
ATOM 672 C C . VAL A 1 93 ? 3.924 21.834 4.144 1.00 91.19 93 VAL A C 1
ATOM 674 O O . VAL A 1 93 ? 2.740 22.179 4.209 1.00 91.19 93 VAL A O 1
ATOM 677 N N . CYS A 1 94 ? 4.721 21.895 5.210 1.00 83.56 94 CYS A N 1
ATOM 678 C CA . CYS A 1 94 ? 4.252 22.394 6.494 1.00 83.56 94 CYS A CA 1
ATOM 679 C C . CYS A 1 94 ? 4.176 23.930 6.469 1.00 83.56 94 CYS A C 1
ATOM 681 O O . CYS A 1 94 ? 5.188 24.624 6.377 1.00 83.56 94 CYS A O 1
ATOM 683 N N . ASN A 1 95 ? 2.970 24.485 6.603 1.00 76.88 95 ASN A N 1
ATOM 684 C CA . ASN A 1 95 ? 2.717 25.929 6.534 1.00 76.88 95 ASN A CA 1
ATOM 685 C C . ASN A 1 95 ? 3.013 26.670 7.843 1.00 76.88 95 ASN A C 1
ATOM 687 O O . ASN A 1 95 ? 2.600 27.823 8.021 1.00 76.88 95 ASN A O 1
ATOM 691 N N . THR A 1 96 ? 3.715 26.043 8.788 1.00 66.81 96 THR A N 1
ATOM 692 C CA . THR A 1 96 ? 4.064 26.679 10.054 1.00 66.81 96 THR A CA 1
ATOM 693 C C . THR A 1 96 ? 5.067 27.808 9.821 1.00 66.81 96 THR A C 1
ATOM 695 O O . THR A 1 96 ? 6.264 27.667 10.039 1.00 66.81 96 THR A O 1
ATOM 698 N N . LYS A 1 97 ? 4.556 29.000 9.488 1.00 51.69 97 LYS A N 1
ATOM 699 C CA . LYS A 1 97 ? 5.222 30.308 9.630 1.00 51.69 97 LYS A CA 1
ATOM 700 C C . LYS A 1 97 ? 5.459 30.664 11.109 1.00 51.69 97 LYS A C 1
ATOM 702 O O . LYS A 1 97 ? 5.366 31.824 11.514 1.00 51.69 97 LYS A O 1
ATOM 707 N N . ALA A 1 98 ? 5.714 29.671 11.953 1.00 49.09 98 ALA A N 1
ATOM 708 C CA . ALA A 1 98 ? 5.954 29.840 13.371 1.00 49.09 98 ALA A CA 1
ATOM 709 C C . ALA A 1 98 ? 7.438 30.163 13.581 1.00 49.09 98 ALA A C 1
ATOM 711 O O . ALA A 1 98 ? 8.245 29.276 13.813 1.00 49.09 98 ALA A O 1
ATOM 712 N N . LYS A 1 99 ? 7.770 31.457 13.456 1.00 44.00 99 LYS A N 1
ATOM 713 C CA . LYS A 1 99 ? 8.929 32.139 14.065 1.00 44.00 99 LYS A CA 1
ATOM 714 C C . LYS A 1 99 ? 10.148 31.245 14.359 1.00 44.00 99 LYS A C 1
ATOM 716 O O . LYS A 1 99 ? 10.404 30.906 15.512 1.00 44.00 99 LYS A O 1
ATOM 721 N N . ALA A 1 100 ? 10.977 30.999 13.351 1.00 42.88 100 ALA A N 1
ATOM 722 C CA . ALA A 1 100 ? 12.395 30.776 13.600 1.00 42.88 100 ALA A CA 1
ATOM 723 C C . ALA A 1 100 ? 13.025 32.128 13.989 1.00 42.88 100 ALA A C 1
ATOM 725 O O . ALA A 1 100 ? 13.531 32.876 13.160 1.00 42.88 100 ALA A O 1
ATOM 726 N N . THR A 1 101 ? 12.891 32.498 15.261 1.00 44.53 101 THR A N 1
ATOM 727 C CA . THR A 1 101 ? 13.784 33.452 15.925 1.00 44.53 101 THR A CA 1
ATOM 728 C C . THR A 1 101 ? 14.576 32.662 16.952 1.00 44.53 101 THR A C 1
ATOM 730 O O . THR A 1 101 ? 14.219 32.692 18.123 1.00 44.53 101 THR A O 1
ATOM 733 N N . ASP A 1 102 ? 15.556 31.883 16.495 1.00 46.12 102 ASP A N 1
ATOM 734 C CA . ASP A 1 102 ? 16.764 31.534 17.258 1.00 46.12 102 ASP A CA 1
ATOM 735 C C . ASP A 1 102 ? 17.717 30.721 16.366 1.00 46.12 102 ASP A C 1
ATOM 737 O O . ASP A 1 102 ? 17.854 29.501 16.466 1.00 46.12 102 ASP A O 1
ATOM 741 N N . ASP A 1 103 ? 18.399 31.436 15.469 1.00 48.41 103 ASP A N 1
ATOM 742 C CA . ASP A 1 103 ? 19.561 30.947 14.726 1.00 48.41 103 ASP A CA 1
ATOM 743 C C . ASP A 1 103 ? 20.751 30.762 15.684 1.00 48.41 103 ASP A C 1
ATOM 745 O O . ASP A 1 103 ? 21.670 31.582 15.682 1.00 48.41 103 ASP A O 1
ATOM 749 N N . ASN A 1 104 ? 20.754 29.737 16.552 1.00 49.38 104 ASN A N 1
ATOM 750 C CA . ASN A 1 104 ? 22.011 29.313 17.191 1.00 49.38 104 ASN A CA 1
ATOM 751 C C . ASN A 1 104 ? 22.053 27.935 17.880 1.00 49.38 104 ASN A C 1
ATOM 753 O O . ASN A 1 104 ? 22.703 27.796 18.920 1.00 49.38 104 ASN A O 1
ATOM 757 N N . GLN A 1 105 ? 21.430 26.884 17.337 1.00 45.94 105 GLN A N 1
ATOM 758 C CA . GLN A 1 105 ? 21.710 25.524 17.822 1.00 45.94 105 GLN A CA 1
ATOM 759 C C . GLN A 1 105 ? 22.188 24.595 16.709 1.00 45.94 105 GLN A C 1
ATOM 761 O O . GLN A 1 105 ? 21.438 24.054 15.910 1.00 45.94 105 GLN A O 1
ATOM 766 N N . ASN A 1 106 ? 23.507 24.416 16.713 1.00 45.28 106 ASN A N 1
ATOM 767 C CA . ASN A 1 106 ? 24.282 23.444 15.959 1.00 45.28 106 ASN A CA 1
ATOM 768 C C . ASN A 1 106 ? 24.073 22.031 16.545 1.00 45.28 106 ASN A C 1
ATOM 770 O O . ASN A 1 106 ? 25.007 21.425 17.075 1.00 45.28 106 ASN A O 1
ATOM 774 N N . THR A 1 107 ? 22.842 21.515 16.527 1.00 45.25 107 THR A N 1
ATOM 775 C CA . THR A 1 107 ? 22.554 20.120 16.887 1.00 45.25 107 THR A CA 1
ATOM 776 C C . THR A 1 107 ? 22.817 19.229 15.680 1.00 45.25 107 THR A C 1
ATOM 778 O O . THR A 1 107 ? 21.932 18.932 14.886 1.00 45.25 107 THR A O 1
ATOM 781 N N . LYS A 1 108 ? 24.069 18.783 15.551 1.00 48.78 108 LYS A N 1
ATOM 782 C CA . LYS A 1 108 ? 24.406 17.574 14.792 1.00 48.78 108 LYS A CA 1
ATOM 783 C C . LYS A 1 108 ? 23.631 16.391 15.385 1.00 48.78 108 LYS A C 1
ATOM 785 O O . LYS A 1 108 ? 23.906 16.035 16.528 1.00 48.78 108 LYS A O 1
ATOM 790 N N . GLY A 1 109 ? 22.737 15.755 14.628 1.00 47.25 109 GLY A N 1
ATOM 791 C CA . GLY A 1 109 ? 22.301 14.399 14.983 1.00 47.25 109 GLY A CA 1
ATOM 792 C C . GLY A 1 109 ? 21.017 13.867 14.354 1.00 47.25 109 GLY A C 1
ATOM 793 O O . GLY A 1 109 ? 20.934 12.658 14.183 1.00 47.25 109 GLY A O 1
ATOM 794 N N . SER A 1 110 ? 20.047 14.711 13.994 1.00 47.81 110 SER A N 1
ATOM 795 C CA . SER A 1 110 ? 18.873 14.250 13.238 1.00 47.81 110 SER A CA 1
ATOM 796 C C . SER A 1 110 ? 19.211 14.329 11.753 1.00 47.81 110 SER A C 1
ATOM 798 O O . SER A 1 110 ? 19.338 15.427 11.211 1.00 47.81 110 SER A O 1
ATOM 800 N N . VAL A 1 111 ? 19.470 13.186 11.115 1.00 57.62 111 VAL A N 1
ATOM 801 C CA . VAL A 1 111 ? 19.483 13.100 9.649 1.00 57.62 111 VAL A CA 1
ATOM 802 C C . VAL A 1 111 ? 18.025 12.954 9.236 1.00 57.62 111 VAL A C 1
ATOM 804 O O . VAL A 1 111 ? 17.560 11.854 8.968 1.00 57.62 111 VAL A O 1
ATOM 807 N N . ASP A 1 112 ? 17.292 14.060 9.314 1.00 72.56 112 ASP A N 1
ATOM 808 C CA . ASP A 1 112 ? 15.979 14.168 8.696 1.00 72.56 112 ASP A CA 1
ATOM 809 C C . ASP A 1 112 ? 16.179 14.099 7.176 1.00 72.56 112 ASP A C 1
ATOM 811 O O . ASP A 1 112 ? 16.842 14.960 6.590 1.00 72.56 112 ASP A O 1
ATOM 815 N N . ASP A 1 113 ? 15.692 13.024 6.559 1.00 80.94 113 ASP A N 1
ATOM 816 C CA . ASP A 1 113 ? 15.767 12.813 5.114 1.00 80.94 113 ASP A CA 1
ATOM 817 C C . ASP A 1 113 ? 14.529 13.351 4.373 1.00 80.94 113 ASP A C 1
ATOM 819 O O . ASP A 1 113 ? 14.476 13.275 3.146 1.00 80.94 113 ASP A O 1
ATOM 823 N N . GLY A 1 114 ? 13.550 13.914 5.096 1.00 88.50 114 GLY A N 1
ATOM 824 C CA . GLY A 1 114 ? 12.322 14.485 4.543 1.00 88.50 114 GLY A CA 1
ATOM 825 C C . GLY A 1 114 ? 11.360 13.460 3.935 1.00 88.50 114 GLY A C 1
ATOM 826 O O . GLY A 1 114 ? 10.340 13.844 3.360 1.00 88.50 114 GLY A O 1
ATOM 827 N N . THR A 1 115 ? 11.635 12.157 4.061 1.00 91.31 115 THR A N 1
ATOM 828 C CA . THR A 1 115 ? 10.858 11.102 3.387 1.00 91.31 115 THR A CA 1
ATOM 829 C C . THR A 1 115 ? 9.389 11.067 3.809 1.00 91.31 115 THR A C 1
ATOM 831 O O . THR A 1 115 ? 8.529 10.720 2.999 1.00 91.31 115 THR A O 1
ATOM 834 N N . TYR A 1 116 ? 9.065 11.504 5.028 1.00 93.06 116 TYR A N 1
ATOM 835 C CA . TYR A 1 116 ? 7.690 11.598 5.534 1.00 93.06 116 TYR A CA 1
ATOM 836 C C . TYR A 1 116 ? 6.806 12.591 4.753 1.00 93.06 116 TYR A C 1
ATOM 838 O O . TYR A 1 116 ? 5.580 12.533 4.861 1.00 93.06 116 TYR A O 1
ATOM 846 N N . ALA A 1 117 ? 7.395 13.518 3.988 1.00 94.75 117 ALA A N 1
ATOM 847 C CA . ALA A 1 117 ? 6.671 14.549 3.245 1.00 94.75 117 ALA A CA 1
ATOM 848 C C . ALA A 1 117 ? 6.250 14.113 1.829 1.00 94.75 117 ALA A C 1
ATOM 850 O O . ALA A 1 117 ? 5.569 14.867 1.134 1.00 94.75 117 ALA A O 1
ATOM 851 N N . HIS A 1 118 ? 6.631 12.909 1.394 1.00 94.44 118 HIS A N 1
ATOM 852 C CA . HIS A 1 118 ? 6.349 12.424 0.046 1.00 94.44 118 HIS A CA 1
ATOM 853 C C . HIS A 1 118 ? 5.077 11.562 -0.026 1.00 94.44 118 HIS A C 1
ATOM 855 O O . HIS A 1 118 ? 4.832 10.729 0.853 1.00 94.44 118 HIS A O 1
ATOM 861 N N . PRO A 1 119 ? 4.268 11.703 -1.095 1.00 94.88 119 PRO A N 1
ATOM 862 C CA . PRO A 1 119 ? 3.143 10.817 -1.360 1.00 94.88 119 PRO A CA 1
ATOM 863 C C . PRO A 1 119 ? 3.623 9.501 -1.974 1.00 94.88 119 PRO A C 1
ATOM 865 O O . PRO A 1 119 ? 3.528 9.287 -3.179 1.00 94.88 119 PRO A O 1
ATOM 868 N N . TRP A 1 120 ? 4.166 8.612 -1.146 1.00 95.75 120 TRP A N 1
ATOM 869 C CA . TRP A 1 120 ? 4.716 7.351 -1.638 1.00 95.75 120 TRP A CA 1
ATOM 870 C C . TRP A 1 120 ? 3.666 6.505 -2.386 1.00 95.75 120 TRP A C 1
ATOM 872 O O . TRP A 1 120 ? 2.534 6.375 -1.897 1.00 95.75 120 TRP A O 1
ATOM 882 N N . PRO A 1 121 ? 4.035 5.859 -3.513 1.00 94.44 121 PRO A N 1
ATOM 883 C CA . PRO A 1 121 ? 3.116 5.048 -4.314 1.00 94.44 121 PRO A CA 1
ATOM 884 C C . PRO A 1 121 ? 2.342 3.990 -3.513 1.00 94.44 121 PRO A C 1
ATOM 886 O O . PRO A 1 121 ? 1.133 3.850 -3.683 1.00 94.44 121 PRO A O 1
ATOM 889 N N . SER A 1 122 ? 2.982 3.302 -2.557 1.00 95.75 122 SER A N 1
ATOM 890 C CA . SER A 1 122 ? 2.294 2.325 -1.692 1.00 95.75 122 SER A CA 1
ATOM 891 C C . SER A 1 122 ? 1.201 2.955 -0.825 1.00 95.75 122 SER A C 1
ATOM 893 O O . SER A 1 122 ? 0.180 2.322 -0.569 1.00 95.75 122 SER A O 1
ATOM 895 N N . GLY A 1 123 ? 1.401 4.194 -0.360 1.00 96.50 123 GLY A N 1
ATOM 896 C CA . GLY A 1 123 ? 0.403 4.935 0.414 1.00 96.50 123 GLY A CA 1
ATOM 897 C C . GLY A 1 123 ? -0.798 5.334 -0.445 1.00 96.50 123 GLY A C 1
ATOM 898 O O . GLY A 1 123 ? -1.941 5.185 -0.014 1.00 96.50 123 GLY A O 1
ATOM 899 N N . MET A 1 124 ? -0.547 5.759 -1.688 1.00 95.44 124 MET A N 1
ATOM 900 C CA . MET A 1 124 ? -1.589 6.024 -2.690 1.00 95.44 124 MET A CA 1
ATOM 901 C C . MET A 1 124 ? -2.378 4.755 -3.039 1.00 95.44 124 MET A C 1
ATOM 903 O O . MET A 1 124 ? -3.608 4.768 -3.031 1.00 95.44 124 MET A O 1
ATOM 907 N N . ALA A 1 125 ? -1.684 3.645 -3.299 1.00 94.44 125 ALA A N 1
ATOM 908 C CA . ALA A 1 125 ? -2.303 2.357 -3.601 1.00 94.44 125 ALA A CA 1
ATOM 909 C C . ALA A 1 125 ? -3.149 1.840 -2.429 1.00 94.44 125 ALA A C 1
ATOM 911 O O . ALA A 1 125 ? -4.280 1.402 -2.636 1.00 94.44 125 ALA A O 1
ATOM 912 N N . MET A 1 126 ? -2.644 1.953 -1.192 1.00 96.31 126 MET A N 1
ATOM 913 C CA . MET A 1 126 ? -3.413 1.638 0.014 1.00 96.31 126 MET A CA 1
ATOM 914 C C . MET A 1 126 ? -4.692 2.475 0.077 1.00 96.31 126 MET A C 1
ATOM 916 O O . MET A 1 126 ? -5.777 1.925 0.242 1.00 96.31 126 MET A O 1
ATOM 920 N N . ALA A 1 127 ? -4.588 3.794 -0.085 1.00 96.50 127 ALA A N 1
ATOM 921 C CA . ALA A 1 127 ? -5.737 4.688 -0.027 1.00 96.50 127 ALA A CA 1
ATOM 922 C C . ALA A 1 127 ? -6.813 4.353 -1.075 1.00 96.50 127 ALA A C 1
ATOM 924 O O . ALA A 1 127 ? -7.990 4.290 -0.726 1.00 96.50 127 ALA A O 1
ATOM 925 N N . LYS A 1 128 ? -6.411 4.055 -2.319 1.00 93.75 128 LYS A N 1
ATOM 926 C CA . LYS A 1 128 ? -7.320 3.584 -3.379 1.00 93.75 128 LYS A CA 1
ATOM 927 C C . LYS A 1 128 ? -7.986 2.259 -2.998 1.00 93.75 128 LYS A C 1
ATOM 929 O O . LYS A 1 128 ? -9.211 2.160 -3.014 1.00 93.75 128 LYS A O 1
ATOM 934 N N . PHE A 1 129 ? -7.198 1.268 -2.570 1.00 94.56 129 PHE A N 1
ATOM 935 C CA . PHE A 1 129 ? -7.706 -0.044 -2.159 1.00 94.56 129 PHE A CA 1
ATOM 936 C C . PHE A 1 129 ? -8.771 0.059 -1.061 1.00 94.56 129 PHE A C 1
ATOM 938 O O . PHE A 1 129 ? -9.795 -0.622 -1.131 1.00 94.56 129 PHE A O 1
ATOM 945 N N . LEU A 1 130 ? -8.564 0.929 -0.069 1.00 96.06 130 LEU A N 1
ATOM 946 C CA . LEU A 1 130 ? -9.481 1.125 1.058 1.00 96.06 130 LEU A CA 1
ATOM 947 C C . LEU A 1 130 ? -10.893 1.570 0.639 1.00 96.06 130 LEU A C 1
ATOM 949 O O . LEU A 1 130 ? -11.840 1.348 1.398 1.00 96.06 130 LEU A O 1
ATOM 953 N N . GLY A 1 131 ? -11.041 2.156 -0.552 1.00 93.69 131 GLY A N 1
ATOM 954 C CA . GLY A 1 131 ? -12.325 2.549 -1.129 1.00 93.69 131 GLY A CA 1
ATOM 955 C C . GLY A 1 131 ? -13.072 1.454 -1.891 1.00 93.69 131 GLY A C 1
ATOM 956 O O . GLY A 1 131 ? -14.207 1.682 -2.301 1.00 93.69 131 GLY A O 1
ATOM 957 N N . THR A 1 132 ? -12.476 0.275 -2.067 1.00 93.75 132 THR A N 1
ATOM 958 C CA . THR A 1 132 ? -13.034 -0.809 -2.892 1.00 93.75 132 THR A CA 1
ATOM 959 C C . THR A 1 132 ? -14.018 -1.709 -2.131 1.00 93.75 132 THR A C 1
ATOM 961 O O . THR A 1 132 ? -13.956 -1.865 -0.905 1.00 93.75 132 THR A O 1
ATOM 964 N N . GLU A 1 133 ? -14.885 -2.419 -2.863 1.00 93.25 133 GLU A N 1
ATOM 965 C CA . GLU A 1 133 ? -15.740 -3.478 -2.291 1.00 93.25 133 GLU A CA 1
ATOM 966 C C . GLU A 1 133 ? -14.919 -4.645 -1.707 1.00 93.25 133 GLU A C 1
ATOM 968 O O . GLU A 1 133 ? -15.353 -5.315 -0.762 1.00 93.25 133 GLU A O 1
ATOM 973 N N . LYS A 1 134 ? -13.691 -4.857 -2.202 1.00 92.00 134 LYS A N 1
ATOM 974 C CA . LYS A 1 134 ? -12.760 -5.852 -1.659 1.00 92.00 134 LYS A CA 1
ATOM 975 C C . LYS A 1 134 ? -12.313 -5.484 -0.244 1.00 92.00 134 LYS A C 1
ATOM 977 O O . LYS A 1 134 ? -12.366 -6.333 0.647 1.00 92.00 134 LYS A O 1
ATOM 982 N N . ALA A 1 135 ? -11.949 -4.221 -0.005 1.00 94.12 135 ALA A N 1
ATOM 983 C CA . ALA A 1 135 ? -11.617 -3.732 1.334 1.00 94.12 135 ALA A CA 1
ATOM 984 C C . ALA A 1 135 ? -12.820 -3.802 2.285 1.00 94.12 135 ALA A C 1
ATOM 986 O O . ALA A 1 135 ? -12.694 -4.262 3.419 1.00 94.12 135 ALA A O 1
ATOM 987 N N . LYS A 1 136 ? -14.016 -3.437 1.813 1.00 94.75 136 LYS A N 1
ATOM 988 C CA . LYS A 1 136 ? -15.259 -3.589 2.585 1.00 94.75 136 LYS A CA 1
ATOM 989 C C . LYS A 1 136 ? -15.514 -5.041 2.998 1.00 94.75 136 LYS A C 1
ATOM 991 O O . LYS A 1 136 ? -15.795 -5.297 4.169 1.00 94.75 136 LYS A O 1
ATOM 996 N N . THR A 1 137 ? -15.375 -5.984 2.066 1.00 93.50 137 THR A N 1
ATOM 997 C CA . THR A 1 137 ? -15.524 -7.424 2.335 1.00 93.50 137 THR A CA 1
ATOM 998 C C . THR A 1 137 ? -14.490 -7.902 3.355 1.00 93.50 137 THR A C 1
ATOM 1000 O O . THR A 1 137 ? -14.839 -8.603 4.310 1.00 93.50 137 THR A O 1
ATOM 1003 N N . LEU A 1 138 ? -13.235 -7.461 3.214 1.00 93.19 138 LEU A N 1
ATOM 1004 C CA . LEU A 1 138 ? -12.174 -7.737 4.180 1.00 93.19 138 LEU A CA 1
ATOM 1005 C C . LEU A 1 138 ? -12.562 -7.246 5.581 1.00 93.19 138 LEU A C 1
ATOM 1007 O O . LEU A 1 138 ? -12.567 -8.036 6.523 1.00 93.19 138 LEU A O 1
ATOM 1011 N N . PHE A 1 139 ? -12.956 -5.981 5.733 1.00 94.56 139 PHE A N 1
ATOM 1012 C CA . PHE A 1 139 ? -13.319 -5.419 7.038 1.00 94.56 139 PHE A CA 1
ATOM 1013 C C . PHE A 1 139 ? -14.540 -6.084 7.658 1.00 94.56 139 PHE A C 1
ATOM 1015 O O . PHE A 1 139 ? -14.576 -6.285 8.873 1.00 94.56 139 PHE A O 1
ATOM 1022 N N . GLN A 1 140 ? -15.520 -6.471 6.844 1.00 93.50 140 GLN A N 1
ATOM 1023 C CA . GLN A 1 140 ? -16.648 -7.257 7.321 1.00 93.50 140 GLN A CA 1
ATOM 1024 C C . GLN A 1 140 ? -16.180 -8.617 7.854 1.00 93.50 140 GLN A C 1
ATOM 1026 O O . GLN A 1 140 ? -16.599 -9.013 8.939 1.00 93.50 140 GLN A O 1
ATOM 1031 N N . SER A 1 141 ? -15.275 -9.304 7.153 1.00 91.19 141 SER A N 1
ATOM 1032 C CA . SER A 1 141 ? -14.747 -10.596 7.610 1.00 91.19 141 SER A CA 1
ATOM 1033 C C . SER A 1 141 ? -13.930 -10.491 8.906 1.00 91.19 141 SER A C 1
ATOM 1035 O O . SER A 1 141 ? -14.043 -11.364 9.766 1.00 91.19 141 SER A O 1
ATOM 1037 N N . LEU A 1 142 ? -13.161 -9.408 9.070 1.00 91.44 142 LEU A N 1
ATOM 1038 C CA . LEU A 1 142 ? -12.295 -9.189 10.229 1.00 91.44 142 LEU A CA 1
ATOM 1039 C C . LEU A 1 142 ? -13.071 -8.717 11.464 1.00 91.44 142 LEU A C 1
ATOM 1041 O O . LEU A 1 142 ? -12.819 -9.186 12.573 1.00 91.44 142 LEU A O 1
ATOM 1045 N N . PHE A 1 143 ? -14.011 -7.782 11.289 1.00 92.81 143 PHE A N 1
ATOM 1046 C CA . PHE A 1 143 ? -14.549 -7.003 12.408 1.00 92.81 143 PHE A CA 1
ATOM 1047 C C . PHE A 1 143 ? -16.056 -7.142 12.626 1.00 92.81 143 PHE A C 1
ATOM 1049 O O . PHE A 1 143 ? -16.543 -6.700 13.671 1.00 92.81 143 PHE A O 1
ATOM 1056 N N . ALA A 1 144 ? -16.824 -7.721 11.695 1.00 90.62 144 ALA A N 1
ATOM 1057 C CA . ALA A 1 144 ? -18.268 -7.833 11.885 1.00 90.62 144 ALA A CA 1
ATOM 1058 C C . ALA A 1 144 ? -18.602 -8.697 13.108 1.00 90.62 144 ALA A C 1
ATOM 1060 O O . ALA A 1 144 ? -18.044 -9.775 13.328 1.00 90.62 144 ALA A O 1
ATOM 1061 N N . ALA A 1 145 ? -19.557 -8.230 13.913 1.00 83.00 145 ALA A N 1
ATOM 1062 C CA . ALA A 1 145 ? -19.981 -8.961 15.097 1.00 83.00 145 ALA A CA 1
ATOM 1063 C C . ALA A 1 145 ? -20.586 -10.323 14.711 1.00 83.00 145 ALA A C 1
ATOM 1065 O O . ALA A 1 145 ? -21.621 -10.393 14.041 1.00 83.00 145 ALA A O 1
ATOM 1066 N N . LYS A 1 146 ? -19.987 -11.418 15.195 1.00 79.31 146 LYS A N 1
ATOM 1067 C CA . LYS A 1 146 ? -20.605 -12.745 15.106 1.00 79.31 146 LYS A CA 1
ATOM 1068 C C . LYS A 1 146 ? -21.863 -12.761 15.973 1.00 79.31 146 LYS A C 1
ATOM 1070 O O . LYS A 1 146 ? -21.838 -12.360 17.138 1.00 79.31 146 LYS A O 1
ATOM 1075 N N . LYS A 1 147 ? -22.986 -13.218 15.409 1.00 69.12 147 LYS A N 1
ATOM 1076 C CA . LYS A 1 147 ? -24.238 -13.441 16.151 1.00 69.12 147 LYS A CA 1
ATOM 1077 C C . LYS A 1 147 ? -24.111 -14.692 17.025 1.00 69.12 147 LYS A C 1
ATOM 1079 O O . LYS A 1 147 ? -24.832 -15.666 16.830 1.00 69.12 147 LYS A O 1
ATOM 1084 N N . ASP A 1 148 ? -23.226 -14.662 18.010 1.00 63.62 148 ASP A N 1
ATOM 1085 C CA . ASP A 1 148 ? -23.076 -15.762 18.958 1.00 63.62 148 ASP A CA 1
ATOM 1086 C C . ASP A 1 148 ? -24.145 -15.646 20.053 1.00 63.62 148 ASP A C 1
ATOM 1088 O O . ASP A 1 148 ? -23.926 -15.136 21.149 1.00 63.62 148 ASP A O 1
ATOM 1092 N N . GLY A 1 149 ? -25.358 -16.071 19.688 1.00 59.75 149 GLY A N 1
ATOM 1093 C CA . GLY A 1 149 ? -26.340 -16.810 20.494 1.00 59.75 149 GLY A CA 1
ATOM 1094 C C . GLY A 1 149 ? -26.800 -16.352 21.888 1.00 59.75 149 GLY A C 1
ATOM 1095 O O . GLY A 1 149 ? -27.752 -16.957 22.375 1.00 59.75 149 GLY A O 1
ATOM 1096 N N . GLY A 1 150 ? -26.232 -15.350 22.570 1.00 54.34 150 GLY A N 1
ATOM 1097 C CA . GLY A 1 150 ? -26.707 -15.081 23.937 1.00 54.34 150 GLY A CA 1
ATOM 1098 C C . GLY A 1 150 ? -26.108 -13.959 24.773 1.00 54.34 150 GLY A C 1
ATOM 1099 O O . GLY A 1 150 ? -26.652 -13.701 25.841 1.00 54.34 150 GLY A O 1
ATOM 1100 N N . ASN A 1 151 ? -25.060 -13.252 24.348 1.00 58.53 151 ASN A N 1
ATOM 1101 C CA . ASN A 1 151 ? -24.607 -12.075 25.094 1.00 58.53 151 ASN A CA 1
ATOM 1102 C C . ASN A 1 151 ? -24.168 -10.973 24.137 1.00 58.53 151 ASN A C 1
ATOM 1104 O O . ASN A 1 151 ? -23.085 -11.023 23.565 1.00 58.53 151 ASN A O 1
ATOM 1108 N N . ASN A 1 152 ? -25.027 -9.961 23.993 1.00 56.84 152 ASN A N 1
ATOM 1109 C CA . ASN A 1 152 ? -24.773 -8.724 23.255 1.00 56.84 152 ASN A CA 1
ATOM 1110 C C . ASN A 1 152 ? -23.691 -7.903 23.986 1.00 56.84 152 ASN A C 1
ATOM 1112 O O . ASN A 1 152 ? -23.964 -6.852 24.571 1.00 56.84 152 ASN A O 1
ATOM 1116 N N . LYS A 1 153 ? -22.450 -8.400 24.024 1.00 60.69 153 LYS A N 1
ATOM 1117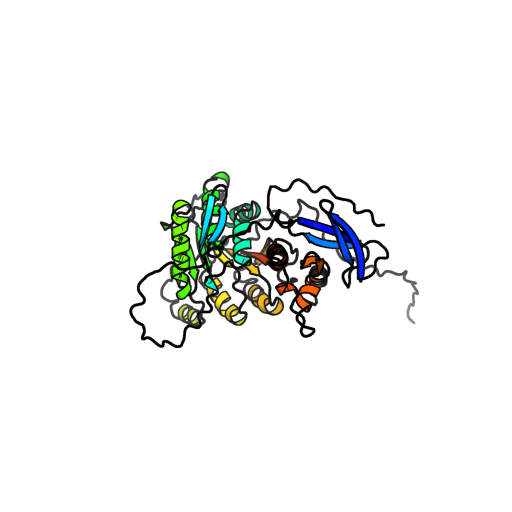 C CA . LYS A 1 153 ? -21.324 -7.623 24.526 1.00 60.69 153 LYS A CA 1
ATOM 1118 C C . LYS A 1 153 ? -21.081 -6.533 23.490 1.00 60.69 153 LYS A C 1
ATOM 1120 O O . LYS A 1 153 ? -20.623 -6.796 22.384 1.00 60.69 153 LYS A O 1
ATOM 1125 N N . LYS A 1 154 ? -21.518 -5.320 23.823 1.00 60.91 154 LYS A N 1
ATOM 1126 C CA . LYS A 1 154 ? -21.366 -4.135 22.982 1.00 60.91 154 LYS A CA 1
ATOM 1127 C C . LYS A 1 154 ? -19.877 -4.008 22.643 1.00 60.91 154 LYS A C 1
ATOM 1129 O O . LYS A 1 154 ? -19.075 -3.887 23.565 1.00 60.91 154 LYS A O 1
ATOM 1134 N N . SER A 1 155 ? -19.521 -4.113 21.361 1.00 70.62 155 SER A N 1
ATOM 1135 C CA . SER A 1 155 ? -18.131 -3.937 20.929 1.00 70.62 155 SER A CA 1
ATOM 1136 C C . SER A 1 155 ? -17.639 -2.566 21.395 1.00 70.62 155 SER A C 1
ATOM 1138 O O . SER A 1 155 ? -18.356 -1.571 21.254 1.00 70.62 155 SER A O 1
ATOM 1140 N N . GLU A 1 156 ? -16.444 -2.522 21.986 1.00 83.81 156 GLU A N 1
ATOM 1141 C CA . GLU A 1 156 ? -15.846 -1.297 22.533 1.00 83.81 156 GLU A CA 1
ATOM 1142 C C . GLU A 1 156 ? -15.383 -0.310 21.446 1.00 83.81 156 GLU A C 1
ATOM 1144 O O . GLU A 1 156 ? -14.904 0.775 21.778 1.00 83.81 156 GLU A O 1
ATOM 1149 N N . GLY A 1 157 ? -15.595 -0.655 20.171 1.00 93.75 157 GLY A N 1
ATOM 1150 C CA . GLY A 1 157 ? -15.185 0.105 18.997 1.00 93.75 157 GLY A CA 1
ATOM 1151 C C . GLY A 1 157 ? -13.780 -0.272 18.522 1.00 93.75 157 GLY A C 1
ATOM 1152 O O . GLY A 1 157 ? -13.000 -0.825 19.288 1.00 93.75 157 GLY A O 1
ATOM 1153 N N . LEU A 1 158 ? -13.485 0.018 17.254 1.00 96.00 158 LEU A N 1
ATOM 1154 C CA . LEU A 1 158 ? -12.231 -0.339 16.587 1.00 96.00 158 LEU A CA 1
ATOM 1155 C C . LEU A 1 158 ? -11.130 0.682 16.892 1.00 96.00 158 LEU A C 1
ATOM 1157 O O . LEU A 1 158 ? -11.349 1.886 16.717 1.00 96.00 158 LEU A O 1
ATOM 1161 N N . ARG A 1 159 ? -9.953 0.212 17.309 1.00 97.12 159 ARG A N 1
ATOM 1162 C CA . ARG A 1 159 ? -8.752 1.033 17.499 1.00 97.12 159 ARG A CA 1
ATOM 1163 C C . ARG A 1 159 ? -7.723 0.752 16.423 1.00 97.12 159 ARG A C 1
ATOM 1165 O O . ARG A 1 159 ? -7.360 -0.401 16.196 1.00 97.12 159 ARG A O 1
ATOM 1172 N N . VAL A 1 160 ? -7.220 1.818 15.819 1.00 98.31 160 VAL A N 1
ATOM 1173 C CA . VAL A 1 160 ? -6.304 1.745 14.682 1.00 98.31 160 VAL A CA 1
ATOM 1174 C C . VAL A 1 160 ? -5.029 2.516 14.980 1.00 98.31 160 VAL A C 1
ATOM 1176 O O . VAL A 1 160 ? -5.089 3.597 15.565 1.00 98.31 160 VAL A O 1
ATOM 1179 N N . LEU A 1 161 ? -3.889 1.968 14.575 1.00 98.38 161 LEU A N 1
ATOM 1180 C CA . LEU A 1 161 ? -2.603 2.659 14.571 1.00 98.38 161 LEU A CA 1
ATOM 1181 C C . LEU A 1 161 ? -1.976 2.531 13.182 1.00 98.38 161 LEU A C 1
ATOM 1183 O O . LEU A 1 161 ? -1.817 1.424 12.679 1.00 98.38 161 LEU A O 1
ATOM 1187 N N . GLU A 1 162 ? -1.598 3.650 12.578 1.00 98.75 162 GLU A N 1
ATOM 1188 C CA . GLU A 1 162 ? -0.762 3.676 11.380 1.00 98.75 162 GLU A CA 1
ATOM 1189 C C . GLU A 1 162 ? 0.697 3.923 11.774 1.00 98.75 162 GLU A C 1
ATOM 1191 O O . GLU A 1 162 ? 1.005 4.869 12.506 1.00 98.75 162 GLU A O 1
ATOM 1196 N N . LEU A 1 163 ? 1.591 3.045 11.320 1.00 98.44 163 LEU A N 1
ATOM 1197 C CA . LEU A 1 163 ? 3.036 3.143 11.521 1.00 98.44 163 LEU A CA 1
ATOM 1198 C C . LEU A 1 163 ? 3.666 3.866 10.326 1.00 98.44 163 LEU A C 1
ATOM 1200 O O . LEU A 1 163 ? 3.383 3.488 9.194 1.00 98.44 163 LEU A O 1
ATOM 1204 N N . GLY A 1 164 ? 4.530 4.856 10.577 1.00 97.62 164 GLY A N 1
ATOM 1205 C CA . GLY A 1 164 ? 5.212 5.611 9.513 1.00 97.62 164 GLY A CA 1
ATOM 1206 C C . GLY A 1 164 ? 4.217 6.247 8.543 1.00 97.62 164 GLY A C 1
ATOM 1207 O O . GLY A 1 164 ? 4.199 5.931 7.358 1.00 97.62 164 GLY A O 1
ATOM 1208 N N . SER A 1 165 ? 3.317 7.069 9.080 1.00 98.25 165 SER A N 1
ATOM 1209 C CA . SER A 1 165 ? 2.151 7.586 8.356 1.00 98.25 165 SER A CA 1
ATOM 1210 C C . SER A 1 165 ? 2.523 8.551 7.226 1.00 98.25 165 SER A C 1
ATOM 1212 O O . SER A 1 165 ? 1.725 8.757 6.312 1.00 98.25 165 SER A O 1
ATOM 1214 N N . GLY A 1 166 ? 3.692 9.188 7.296 1.00 97.38 166 GLY A N 1
ATOM 1215 C CA . GLY A 1 166 ? 4.118 10.268 6.418 1.00 97.38 166 GLY A CA 1
ATOM 1216 C C . GLY A 1 166 ? 3.081 11.387 6.384 1.00 97.38 166 GLY A C 1
ATOM 1217 O O . GLY A 1 166 ? 2.818 12.062 7.381 1.00 97.38 166 GLY A O 1
ATOM 1218 N N . LEU A 1 167 ? 2.418 11.524 5.235 1.00 97.75 167 LEU A N 1
ATOM 1219 C CA . LEU A 1 167 ? 1.320 12.470 5.023 1.00 97.75 167 LEU A CA 1
ATOM 1220 C C . LEU A 1 167 ? -0.022 12.035 5.643 1.00 97.75 167 LEU A C 1
ATOM 1222 O O . LEU A 1 167 ? -0.937 12.856 5.726 1.00 97.75 167 LEU A O 1
ATOM 1226 N N . GLY A 1 168 ? -0.154 10.775 6.066 1.00 98.25 168 GLY A N 1
ATOM 1227 C CA . GLY A 1 168 ? -1.376 10.172 6.608 1.00 98.25 168 GLY A CA 1
ATOM 1228 C C . GLY A 1 168 ? -2.298 9.565 5.548 1.00 98.25 168 GLY A C 1
ATOM 1229 O O . GLY A 1 168 ? -3.499 9.450 5.785 1.00 98.25 168 GLY A O 1
ATOM 1230 N N . LEU A 1 169 ? -1.769 9.223 4.368 1.00 98.00 169 LEU A N 1
ATOM 1231 C CA . LEU A 1 169 ? -2.557 8.766 3.214 1.00 98.00 169 LEU A CA 1
ATOM 1232 C C . LEU A 1 169 ? -3.404 7.533 3.541 1.00 98.00 169 LEU A C 1
ATOM 1234 O O . LEU A 1 169 ? -4.605 7.533 3.271 1.00 98.00 169 LEU A O 1
ATOM 1238 N N . GLY A 1 170 ? -2.805 6.505 4.147 1.00 97.88 170 GLY A N 1
ATOM 1239 C CA . GLY A 1 170 ? -3.494 5.264 4.489 1.00 97.88 170 GLY A CA 1
ATOM 1240 C C . GLY A 1 170 ? -4.486 5.459 5.632 1.00 97.88 170 GLY A C 1
ATOM 1241 O O . GLY A 1 170 ? -5.671 5.160 5.484 1.00 97.88 170 GLY A O 1
ATOM 1242 N N . GLY A 1 171 ? -4.041 6.008 6.760 1.00 98.38 171 GLY A N 1
ATOM 1243 C CA . GLY A 1 171 ? -4.848 6.141 7.971 1.00 98.38 171 GLY A CA 1
ATOM 1244 C C . GLY A 1 171 ? -6.004 7.132 7.854 1.00 98.38 171 GLY A C 1
ATOM 1245 O O . GLY A 1 171 ? -7.100 6.839 8.342 1.00 98.38 171 GLY A O 1
ATOM 1246 N N . LEU A 1 172 ? -5.820 8.269 7.171 1.00 98.50 172 LEU A N 1
ATOM 1247 C CA . LEU A 1 172 ? -6.911 9.223 6.929 1.00 98.50 172 LEU A CA 1
ATOM 1248 C C . LEU A 1 172 ? -7.935 8.658 5.937 1.00 98.50 172 LEU A C 1
ATOM 1250 O O . LEU A 1 172 ? -9.140 8.763 6.189 1.00 98.50 172 LEU A O 1
ATOM 1254 N N . SER A 1 173 ? -7.478 7.989 4.873 1.00 98.00 173 SER A N 1
ATOM 1255 C CA . SER A 1 173 ? -8.367 7.306 3.921 1.00 98.00 173 SER A CA 1
ATOM 1256 C C . SER A 1 173 ? -9.147 6.184 4.599 1.00 98.00 173 SER A C 1
ATOM 1258 O O . SER A 1 173 ? -10.369 6.109 4.455 1.00 98.00 173 SER A O 1
ATOM 1260 N N . PHE A 1 174 ? -8.485 5.374 5.431 1.00 98.06 174 PHE A N 1
ATOM 1261 C CA . PHE A 1 174 ? -9.139 4.336 6.223 1.00 98.06 174 PHE A CA 1
ATOM 1262 C C . PHE A 1 174 ? -10.219 4.940 7.121 1.00 98.06 174 PHE A C 1
ATOM 1264 O O . PHE A 1 174 ? -11.365 4.493 7.095 1.00 98.06 174 PHE A O 1
ATOM 1271 N N . ALA A 1 175 ? -9.888 5.974 7.900 1.00 97.94 175 ALA A N 1
ATOM 1272 C CA . ALA A 1 175 ? -10.830 6.586 8.831 1.00 97.94 175 ALA A CA 1
ATOM 1273 C C . ALA A 1 175 ? -12.070 7.147 8.114 1.00 97.94 175 ALA A C 1
ATOM 1275 O O . ALA A 1 175 ? -13.191 7.017 8.629 1.00 97.94 175 ALA A O 1
ATOM 1276 N N . ALA A 1 176 ? -11.881 7.735 6.929 1.00 97.12 176 ALA A N 1
ATOM 1277 C CA . ALA A 1 176 ? -12.953 8.266 6.100 1.00 97.12 176 ALA A CA 1
ATOM 1278 C C . ALA A 1 176 ? -13.844 7.144 5.534 1.00 97.12 176 ALA A C 1
ATOM 1280 O O . ALA A 1 176 ? -15.042 7.111 5.836 1.00 97.12 176 ALA A O 1
ATOM 1281 N N . HIS A 1 177 ? -13.264 6.180 4.807 1.00 96.50 177 HIS A N 1
ATOM 1282 C CA . HIS A 1 177 ? -14.003 5.059 4.213 1.00 96.50 177 HIS A CA 1
ATOM 1283 C C . HIS A 1 177 ? -14.692 4.197 5.273 1.00 96.50 177 HIS A C 1
ATOM 1285 O O . HIS A 1 177 ? -15.889 3.929 5.178 1.00 96.50 177 HIS A O 1
ATOM 1291 N N . TYR A 1 178 ? -13.987 3.822 6.341 1.00 96.50 178 TYR A N 1
ATOM 1292 C CA . TYR A 1 178 ? -14.546 2.989 7.404 1.00 96.50 178 TYR A CA 1
ATOM 1293 C C . TYR A 1 178 ? -15.699 3.693 8.138 1.00 96.50 178 TYR A C 1
ATOM 1295 O O . TYR A 1 178 ? -16.709 3.071 8.477 1.00 96.50 178 TYR A O 1
ATOM 1303 N N . THR A 1 179 ? -15.612 5.012 8.347 1.00 94.56 179 THR A N 1
ATOM 1304 C CA . THR A 1 179 ? -16.727 5.777 8.928 1.00 94.56 179 THR A CA 1
ATOM 1305 C C . THR A 1 179 ? -17.962 5.746 8.026 1.00 94.56 179 THR A C 1
ATOM 1307 O O . THR A 1 179 ? -19.066 5.567 8.544 1.00 94.56 179 THR A O 1
ATOM 1310 N N . GLU A 1 180 ? -17.804 5.862 6.705 1.00 93.94 180 GLU A N 1
ATOM 1311 C CA . GLU A 1 180 ? -18.913 5.709 5.755 1.00 93.94 180 GLU A CA 1
ATOM 1312 C C . GLU A 1 180 ? -19.491 4.281 5.790 1.00 93.94 180 GLU A C 1
ATOM 1314 O O . GLU A 1 180 ? -20.703 4.126 5.951 1.00 93.94 180 GLU A O 1
ATOM 1319 N N . LEU A 1 181 ? -18.646 3.241 5.795 1.00 94.31 181 LEU A N 1
ATOM 1320 C CA . LEU A 1 181 ? -19.085 1.840 5.898 1.00 94.31 181 LEU A CA 1
ATOM 1321 C C . LEU A 1 181 ? -19.910 1.567 7.166 1.00 94.31 181 LEU A C 1
ATOM 1323 O O . LEU A 1 181 ? -20.945 0.908 7.110 1.00 94.31 181 LEU A O 1
ATOM 1327 N N . THR A 1 182 ? -19.523 2.119 8.321 1.00 94.31 182 THR A N 1
ATOM 1328 C CA . THR A 1 182 ? -20.261 1.910 9.589 1.00 94.31 182 THR A CA 1
ATOM 1329 C C . THR A 1 182 ? -21.649 2.574 9.643 1.00 94.31 182 THR A C 1
ATOM 1331 O O . THR A 1 182 ? -22.426 2.342 10.590 1.00 94.31 182 THR A O 1
ATOM 1334 N N . LYS A 1 183 ? -22.000 3.404 8.649 1.00 93.69 183 LYS A N 1
ATOM 1335 C CA . LYS A 1 183 ? -23.373 3.904 8.480 1.00 93.69 183 LYS A CA 1
ATOM 1336 C C . LYS A 1 183 ? -24.308 2.785 8.032 1.00 93.69 183 LYS A C 1
ATOM 1338 O O . LYS A 1 183 ? -25.452 2.759 8.491 1.00 93.69 183 LYS A O 1
ATOM 1343 N N . ASP A 1 184 ? -23.812 1.842 7.235 1.00 94.31 184 ASP A N 1
ATOM 1344 C CA . ASP A 1 184 ? -24.555 0.652 6.847 1.00 94.31 184 ASP A CA 1
ATOM 1345 C C . ASP A 1 184 ? -24.645 -0.332 8.024 1.00 94.31 184 ASP A C 1
ATOM 1347 O O . ASP A 1 184 ? -23.700 -1.029 8.400 1.00 94.31 184 ASP A O 1
ATOM 1351 N N . LYS A 1 185 ? -25.829 -0.389 8.639 1.00 92.69 185 LYS A N 1
ATOM 1352 C CA . LYS A 1 185 ? -26.097 -1.271 9.782 1.00 92.69 185 LYS A CA 1
ATOM 1353 C C . LYS A 1 185 ? -26.171 -2.745 9.398 1.00 92.69 185 LYS A C 1
ATOM 1355 O O . LYS A 1 185 ? -26.123 -3.578 10.302 1.00 92.69 185 LYS A O 1
ATOM 1360 N N . SER A 1 186 ? -26.264 -3.075 8.110 1.00 93.00 186 SER A N 1
ATOM 1361 C CA . SER A 1 186 ? -26.253 -4.462 7.643 1.00 93.00 186 SER A CA 1
ATOM 1362 C C . SER A 1 186 ? -24.875 -5.117 7.781 1.00 93.00 186 SER A C 1
ATOM 1364 O O . SER A 1 186 ? -24.805 -6.320 8.027 1.00 93.00 186 SER A O 1
ATOM 1366 N N . LEU A 1 187 ? -23.793 -4.327 7.734 1.00 91.12 187 LEU A N 1
ATOM 1367 C CA . LEU A 1 187 ? -22.416 -4.824 7.825 1.00 91.12 187 LEU A CA 1
ATOM 1368 C C . LEU A 1 187 ? -21.996 -5.210 9.251 1.00 91.12 187 LEU A C 1
ATOM 1370 O O . LEU A 1 187 ? -20.992 -5.892 9.429 1.00 91.12 187 LEU A O 1
ATOM 1374 N N . LEU A 1 188 ? -22.755 -4.789 10.273 1.00 92.50 188 LEU A N 1
ATOM 1375 C CA . LEU A 1 188 ? -22.492 -5.085 11.691 1.00 92.50 188 LEU A CA 1
ATOM 1376 C C . LEU A 1 188 ? -21.063 -4.728 12.154 1.00 92.50 188 LEU A C 1
ATOM 1378 O O . LEU A 1 188 ? -20.540 -5.338 13.090 1.00 92.50 188 LEU A O 1
ATOM 1382 N N . LEU A 1 189 ? -20.449 -3.730 11.513 1.00 94.44 189 LEU A N 1
ATOM 1383 C CA . LEU A 1 189 ? -19.114 -3.248 11.848 1.00 94.44 189 LEU A CA 1
ATOM 1384 C C . LEU A 1 189 ? -19.123 -2.455 13.167 1.00 94.44 189 LEU A C 1
ATOM 1386 O O . LEU A 1 189 ? -20.049 -1.668 13.414 1.00 94.44 189 LEU A O 1
ATOM 1390 N N . PRO A 1 190 ? -18.096 -2.609 14.021 1.00 94.94 190 PRO A N 1
ATOM 1391 C CA . PRO A 1 190 ? -17.944 -1.790 15.211 1.00 94.94 190 PRO A CA 1
ATOM 1392 C C . PRO A 1 190 ? -17.633 -0.339 14.822 1.00 94.94 190 PRO A C 1
ATOM 1394 O O . PRO A 1 190 ? -16.955 -0.102 13.819 1.00 94.94 190 PRO A O 1
ATOM 1397 N N . PRO A 1 191 ? -18.093 0.653 15.606 1.00 95.31 191 PRO A N 1
ATOM 1398 C CA . PRO A 1 191 ? -17.747 2.043 15.347 1.00 95.31 191 PRO A CA 1
ATOM 1399 C C . PRO A 1 191 ? -16.241 2.252 15.525 1.00 95.31 191 PRO A C 1
ATOM 1401 O O . PRO A 1 191 ? -15.641 1.674 16.429 1.00 95.31 191 PRO A O 1
ATOM 1404 N N . LEU A 1 192 ? -15.642 3.130 14.721 1.00 96.38 192 LEU A N 1
ATOM 1405 C CA . LEU A 1 192 ? -14.279 3.599 14.977 1.00 96.38 192 LEU A CA 1
ATOM 1406 C C . LEU A 1 192 ? -14.221 4.301 16.345 1.00 96.38 192 LEU A C 1
ATOM 1408 O O . LEU A 1 192 ? -15.036 5.197 16.599 1.00 96.38 192 LEU A O 1
ATOM 1412 N N . LYS A 1 193 ? -13.295 3.867 17.204 1.00 96.19 193 LYS A N 1
ATOM 1413 C CA . LYS A 1 193 ? -13.049 4.406 18.550 1.00 96.19 193 LYS A CA 1
ATOM 1414 C C . LYS A 1 193 ? -11.888 5.392 18.554 1.00 96.19 193 LYS A C 1
ATOM 1416 O O . LYS A 1 193 ? -11.985 6.424 19.202 1.00 96.19 193 LYS A O 1
ATOM 1421 N N . GLU A 1 194 ? -10.803 5.046 17.873 1.00 96.69 194 GLU A N 1
ATOM 1422 C CA . GLU A 1 194 ? -9.562 5.818 17.858 1.00 96.69 194 GLU A CA 1
ATOM 1423 C C . GLU A 1 194 ? -8.732 5.428 16.631 1.00 96.69 194 GLU A C 1
ATOM 1425 O O . GLU A 1 194 ? -8.684 4.255 16.253 1.00 96.69 194 GLU A O 1
ATOM 1430 N N . THR A 1 195 ? -8.062 6.404 16.032 1.00 98.19 195 THR A N 1
ATOM 1431 C CA . THR A 1 195 ? -7.039 6.224 15.005 1.00 98.19 195 THR A CA 1
ATOM 1432 C C . THR A 1 195 ? -5.831 7.058 15.390 1.00 98.19 195 THR A C 1
ATOM 1434 O O . THR A 1 195 ? -5.910 8.283 15.454 1.00 98.19 195 THR A O 1
ATOM 1437 N N . ILE A 1 196 ? -4.712 6.398 15.656 1.00 98.31 196 ILE A N 1
ATOM 1438 C CA . ILE A 1 196 ? -3.440 7.068 15.891 1.00 98.31 196 ILE A CA 1
ATOM 1439 C C . ILE A 1 196 ? -2.638 7.018 14.600 1.00 98.31 196 ILE A C 1
ATOM 1441 O O . ILE A 1 196 ? -2.362 5.941 14.083 1.00 98.31 196 ILE A O 1
ATOM 1445 N N . LEU A 1 197 ? -2.264 8.183 14.093 1.00 98.62 197 LEU A N 1
ATOM 1446 C CA . LEU A 1 197 ? -1.319 8.320 12.994 1.00 98.62 197 LEU A CA 1
ATOM 1447 C C . LEU A 1 197 ? 0.047 8.586 13.619 1.00 98.62 197 LEU A C 1
ATOM 1449 O O . LEU A 1 197 ? 0.187 9.509 14.428 1.00 98.62 197 LEU A O 1
ATOM 1453 N N . SER A 1 198 ? 1.033 7.751 13.320 1.00 98.19 198 SER A N 1
ATOM 1454 C CA . SER A 1 198 ? 2.345 7.844 13.947 1.00 98.19 198 SER A CA 1
ATOM 1455 C C . SER A 1 198 ? 3.489 7.946 12.956 1.00 98.19 198 SER A C 1
ATOM 1457 O O . SER A 1 198 ? 3.453 7.330 11.895 1.00 98.19 198 SER A O 1
ATOM 1459 N N . ASP A 1 199 ? 4.494 8.739 13.321 1.00 97.50 199 ASP A N 1
ATOM 1460 C CA . ASP A 1 199 ? 5.705 8.959 12.531 1.00 97.50 199 ASP A CA 1
ATOM 1461 C C . ASP A 1 199 ? 6.873 9.436 13.415 1.00 97.50 199 ASP A C 1
ATOM 1463 O O . ASP A 1 199 ? 6.728 9.580 14.637 1.00 97.50 199 ASP A O 1
ATOM 1467 N N . VAL A 1 200 ? 8.029 9.709 12.809 1.00 94.06 200 VAL A N 1
ATOM 1468 C CA . VAL A 1 200 ? 9.149 10.395 13.452 1.00 94.06 200 VAL A CA 1
ATOM 1469 C C . VAL A 1 200 ? 8.726 11.797 13.918 1.00 94.06 200 VAL A C 1
ATOM 1471 O O . VAL A 1 200 ? 7.851 12.413 13.304 1.00 94.06 200 VAL A O 1
ATOM 1474 N N . PRO A 1 201 ? 9.328 12.342 14.995 1.00 94.38 201 PRO A N 1
ATOM 1475 C CA . PRO A 1 201 ? 8.941 13.639 15.555 1.00 94.38 201 PRO A CA 1
ATOM 1476 C C . PRO A 1 201 ? 8.851 14.783 14.537 1.00 94.38 201 PRO A C 1
ATOM 1478 O O . PRO A 1 201 ? 7.920 15.587 14.626 1.00 94.38 201 PRO A O 1
ATOM 1481 N N . ASP A 1 202 ? 9.768 14.817 13.570 1.00 93.81 202 ASP A N 1
ATOM 1482 C CA . ASP A 1 202 ? 9.877 15.881 12.567 1.00 93.81 202 ASP A CA 1
ATOM 1483 C C . ASP A 1 202 ? 8.675 15.883 11.591 1.00 93.81 202 ASP A C 1
ATOM 1485 O O . ASP A 1 202 ? 8.165 16.948 11.231 1.00 93.81 202 ASP A O 1
ATOM 1489 N N . GLY A 1 203 ? 8.099 14.712 11.284 1.00 94.81 203 GLY A N 1
ATOM 1490 C CA . GLY A 1 203 ? 6.921 14.576 10.415 1.00 94.81 203 GLY A CA 1
ATOM 1491 C C . GLY A 1 203 ? 5.574 14.901 11.077 1.00 94.81 203 GLY A C 1
ATOM 1492 O O . GLY A 1 203 ? 4.583 15.180 10.397 1.00 94.81 203 GLY A O 1
ATOM 1493 N N . ILE A 1 204 ? 5.505 14.935 12.413 1.00 96.62 204 ILE A N 1
ATOM 1494 C CA . ILE A 1 204 ? 4.227 15.054 13.139 1.00 96.62 204 ILE A CA 1
ATOM 1495 C C . ILE A 1 204 ? 3.511 16.386 12.886 1.00 96.62 204 ILE A C 1
ATOM 1497 O O . ILE A 1 204 ? 2.278 16.431 12.889 1.00 96.62 204 ILE A O 1
ATOM 1501 N N . ALA A 1 205 ? 4.244 17.483 12.684 1.00 96.00 205 ALA A N 1
ATOM 1502 C CA . ALA A 1 205 ? 3.627 18.783 12.417 1.00 96.00 205 ALA A CA 1
ATOM 1503 C C . ALA A 1 205 ? 2.854 18.783 11.087 1.00 96.00 205 ALA A C 1
ATOM 1505 O O . ALA A 1 205 ? 1.704 19.228 11.049 1.00 96.00 205 ALA A O 1
ATOM 1506 N N . LEU A 1 206 ? 3.459 18.223 10.036 1.00 96.56 206 LEU A N 1
ATOM 1507 C CA . LEU A 1 206 ? 2.839 18.075 8.720 1.00 96.56 206 LEU A CA 1
ATOM 1508 C C . LEU A 1 206 ? 1.626 17.139 8.783 1.00 96.56 206 LEU A C 1
ATOM 1510 O O . LEU A 1 206 ? 0.542 17.484 8.314 1.00 96.56 206 LEU A O 1
ATOM 1514 N N . LEU A 1 207 ? 1.770 16.001 9.462 1.00 97.19 207 LEU A N 1
ATOM 1515 C CA . LEU A 1 207 ? 0.687 15.037 9.650 1.00 97.19 207 LEU A CA 1
ATOM 1516 C C . LEU A 1 207 ? -0.526 15.653 10.372 1.00 97.19 207 LEU A C 1
ATOM 1518 O O . LEU A 1 207 ? -1.668 15.451 9.961 1.00 97.19 207 LEU A O 1
ATOM 1522 N N . ARG A 1 208 ? -0.303 16.477 11.408 1.00 97.44 208 ARG A N 1
ATOM 1523 C CA . ARG A 1 208 ? -1.378 17.234 12.085 1.00 97.44 208 ARG A CA 1
ATOM 1524 C C . ARG A 1 208 ? -2.064 18.233 11.163 1.00 97.44 208 ARG A C 1
ATOM 1526 O O . ARG A 1 208 ? -3.281 18.377 11.238 1.00 97.44 208 ARG A O 1
ATOM 1533 N N . GLN A 1 209 ? -1.302 18.917 10.312 1.00 96.94 209 GLN A N 1
ATOM 1534 C CA . GLN A 1 209 ? -1.869 19.824 9.318 1.00 96.94 209 GLN A CA 1
ATOM 1535 C C . GLN A 1 209 ? -2.792 19.063 8.356 1.00 96.94 209 GLN A C 1
ATOM 1537 O O . GLN A 1 209 ? -3.905 19.523 8.110 1.00 96.94 209 GLN A O 1
ATOM 1542 N N . ASN A 1 210 ? -2.393 17.876 7.890 1.00 97.75 210 ASN A N 1
ATOM 1543 C CA . ASN A 1 210 ? -3.234 17.039 7.028 1.00 97.75 210 ASN A CA 1
ATOM 1544 C C . ASN A 1 210 ? -4.486 16.505 7.747 1.00 97.75 210 ASN A C 1
ATOM 1546 O O . ASN A 1 210 ? -5.555 16.448 7.143 1.00 97.75 210 ASN A O 1
ATOM 1550 N N . VAL A 1 211 ? -4.416 16.190 9.046 1.00 97.56 211 VAL A N 1
ATOM 1551 C CA . VAL A 1 211 ? -5.619 15.872 9.845 1.00 97.56 211 VAL A CA 1
ATOM 1552 C C . VAL A 1 211 ? -6.595 17.056 9.858 1.00 97.56 211 VAL A C 1
ATOM 1554 O O . VAL A 1 211 ? -7.790 16.869 9.623 1.00 97.56 211 VAL A O 1
ATOM 1557 N N . GLU A 1 212 ? -6.099 18.273 10.100 1.00 96.88 212 GLU A N 1
ATOM 1558 C CA . GLU A 1 212 ? -6.927 19.485 10.176 1.00 96.88 212 GLU A CA 1
ATOM 1559 C C . GLU A 1 212 ? -7.561 19.845 8.825 1.00 96.88 212 GLU A C 1
ATOM 1561 O O . GLU A 1 212 ? -8.747 20.171 8.774 1.00 96.88 212 GLU A O 1
ATOM 1566 N N . LEU A 1 213 ? -6.815 19.711 7.720 1.00 96.56 213 LEU A N 1
ATOM 1567 C CA . LEU A 1 213 ? -7.340 19.925 6.363 1.00 96.56 213 LEU A CA 1
ATOM 1568 C C . LEU A 1 213 ? -8.577 19.063 6.069 1.00 96.56 213 LEU A C 1
ATOM 1570 O O . LEU A 1 213 ? -9.461 19.480 5.324 1.00 96.56 213 LEU A O 1
ATOM 1574 N N . ASN A 1 214 ? -8.667 17.891 6.701 1.00 97.44 214 ASN A N 1
ATOM 1575 C CA . ASN A 1 214 ? -9.736 16.920 6.498 1.00 97.44 214 ASN A CA 1
ATOM 1576 C C . ASN A 1 214 ? -10.753 16.866 7.652 1.00 97.44 214 ASN A C 1
ATOM 1578 O O . ASN A 1 214 ? -11.633 16.000 7.667 1.00 97.44 214 ASN A O 1
ATOM 1582 N N . ALA A 1 215 ? -10.687 17.789 8.617 1.00 95.38 215 ALA A N 1
ATOM 1583 C CA . ALA A 1 215 ? -11.494 17.755 9.839 1.00 95.38 215 ALA A CA 1
ATOM 1584 C C . ALA A 1 215 ? -13.016 17.767 9.596 1.00 95.38 215 ALA A C 1
ATOM 1586 O O . ALA A 1 215 ? -13.775 17.272 10.429 1.00 95.38 215 ALA A O 1
ATOM 1587 N N . THR A 1 216 ? -13.479 18.313 8.467 1.00 92.81 216 THR A N 1
ATOM 1588 C CA . THR A 1 216 ? -14.906 18.358 8.092 1.00 92.81 216 THR A CA 1
ATOM 1589 C C . THR A 1 216 ? -15.437 17.019 7.583 1.00 92.81 216 THR A C 1
ATOM 1591 O O . THR A 1 216 ? -16.628 16.731 7.723 1.00 92.81 216 THR A O 1
ATOM 1594 N N . LEU A 1 217 ? -14.568 16.203 6.985 1.00 90.56 217 LEU A N 1
ATOM 1595 C CA . LEU A 1 217 ? -14.902 14.882 6.454 1.00 90.56 217 LEU A CA 1
ATOM 1596 C C . LEU A 1 217 ? -14.726 13.796 7.512 1.00 90.56 217 LEU A C 1
ATOM 1598 O O . LEU A 1 217 ? -15.432 12.785 7.501 1.00 90.56 217 LEU A O 1
ATOM 1602 N N . LEU A 1 218 ? -13.792 14.032 8.427 1.00 92.12 218 LEU A N 1
ATOM 1603 C CA . LEU A 1 218 ? -13.394 13.112 9.472 1.00 92.12 218 LEU A CA 1
ATOM 1604 C C . LEU A 1 218 ? -14.120 13.402 10.790 1.00 92.12 218 LEU A C 1
ATOM 1606 O O . LEU A 1 218 ? -14.825 14.393 10.967 1.00 92.12 218 LEU A O 1
ATOM 1610 N N . ARG A 1 219 ? -13.936 12.505 11.760 1.00 91.00 219 ARG A N 1
ATOM 1611 C CA . ARG A 1 219 ? -14.266 12.756 13.166 1.00 91.00 219 ARG A CA 1
ATOM 1612 C C . ARG A 1 219 ? -12.960 13.086 13.892 1.00 91.00 219 ARG A C 1
ATOM 1614 O O . ARG A 1 219 ? -12.397 12.185 14.503 1.00 91.00 219 ARG A O 1
ATOM 1621 N N . PRO A 1 220 ? -12.458 14.336 13.832 1.00 85.00 220 PRO A N 1
ATOM 1622 C CA . PRO A 1 220 ? -11.093 14.673 14.252 1.00 85.00 220 PRO A CA 1
ATOM 1623 C C . PRO A 1 220 ? -10.817 14.363 15.728 1.00 85.00 220 PRO A C 1
ATOM 1625 O O . PRO A 1 220 ? -9.703 14.025 16.084 1.00 85.00 220 PRO A O 1
ATOM 1628 N N . HIS A 1 221 ? -11.838 14.366 16.589 1.00 93.06 221 HIS A N 1
ATOM 1629 C CA . HIS A 1 221 ? -11.707 13.945 17.992 1.00 93.06 221 HIS A CA 1
ATOM 1630 C C . HIS A 1 221 ? -11.364 12.455 18.184 1.00 93.06 221 HIS A C 1
ATOM 1632 O O . HIS A 1 221 ? -11.090 12.045 19.307 1.00 93.06 221 HIS A O 1
ATOM 1638 N N . LEU A 1 222 ? -11.432 11.643 17.125 1.00 95.81 222 LEU A N 1
ATOM 1639 C CA . LEU A 1 222 ? -11.037 10.233 17.121 1.00 95.81 222 LEU A CA 1
ATOM 1640 C C . LEU A 1 222 ? -9.678 10.012 16.456 1.00 95.81 222 LEU A C 1
ATOM 1642 O O . LEU A 1 222 ? -9.226 8.874 16.434 1.00 95.81 222 LEU A O 1
ATOM 1646 N N . ILE A 1 223 ? -9.065 11.048 15.876 1.00 97.8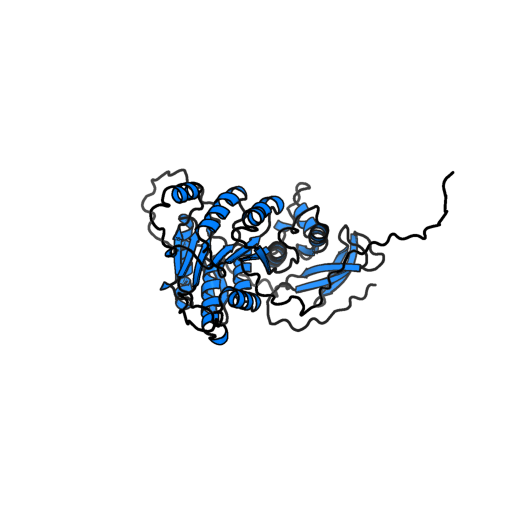1 223 ILE A N 1
ATOM 1647 C CA . ILE A 1 223 ? -7.829 10.932 15.103 1.00 97.81 223 ILE A CA 1
ATOM 1648 C C . ILE A 1 223 ? -6.753 11.765 15.783 1.00 97.81 223 ILE A C 1
ATOM 1650 O O . ILE A 1 223 ? -6.923 12.965 15.989 1.00 97.81 223 ILE A O 1
ATOM 1654 N N . GLU A 1 224 ? -5.631 11.141 16.117 1.00 97.50 224 GLU A N 1
ATOM 1655 C CA . GLU A 1 224 ? -4.526 11.821 16.780 1.00 97.50 224 GLU A CA 1
ATOM 1656 C C . GLU A 1 224 ? -3.201 11.510 16.088 1.00 97.50 224 GLU A C 1
ATOM 1658 O O . GLU A 1 224 ? -2.888 10.354 15.825 1.00 97.50 224 GLU A O 1
ATOM 1663 N N . ALA A 1 225 ? -2.399 12.544 15.830 1.00 98.00 225 ALA A N 1
ATOM 1664 C CA . ALA A 1 225 ? -1.042 12.387 15.320 1.00 98.00 225 ALA A CA 1
ATOM 1665 C C . ALA A 1 225 ? -0.022 12.415 16.473 1.00 98.00 225 ALA A C 1
ATOM 1667 O O . ALA A 1 225 ? 0.088 13.428 17.190 1.00 98.00 225 ALA A O 1
ATOM 1668 N N . LYS A 1 226 ? 0.725 11.317 16.648 1.00 97.44 226 LYS A N 1
ATOM 1669 C CA . LYS A 1 226 ? 1.695 11.114 17.740 1.00 97.44 226 LYS A CA 1
ATOM 1670 C C . LYS A 1 226 ? 3.070 10.689 17.228 1.00 97.44 226 LYS A C 1
ATOM 1672 O O . LYS A 1 226 ? 3.136 9.864 16.327 1.00 97.44 226 LYS A O 1
ATOM 1677 N N . PRO A 1 227 ? 4.165 11.169 17.840 1.00 96.31 227 PRO A N 1
ATOM 1678 C CA . PRO A 1 227 ? 5.483 10.629 17.540 1.00 96.31 227 PRO A CA 1
ATOM 1679 C C . PRO A 1 227 ? 5.577 9.161 17.983 1.00 96.31 227 PRO A C 1
ATOM 1681 O O . PRO A 1 227 ? 5.164 8.828 19.097 1.00 96.31 227 PRO A O 1
ATOM 1684 N N . LEU A 1 228 ? 6.153 8.307 17.137 1.00 94.75 228 LEU A N 1
ATOM 1685 C CA . LEU A 1 228 ? 6.512 6.924 17.454 1.00 94.75 228 LEU A CA 1
ATOM 1686 C C . LEU A 1 228 ? 7.803 6.554 16.714 1.00 94.75 228 LEU A C 1
ATOM 1688 O O . LEU A 1 228 ? 7.799 6.356 15.504 1.00 94.75 228 LEU A O 1
ATOM 1692 N N . LEU A 1 229 ? 8.905 6.443 17.455 1.00 92.44 229 LEU A N 1
ATOM 1693 C CA . LEU A 1 229 ? 10.182 5.964 16.926 1.00 92.44 229 LEU A CA 1
ATOM 1694 C C . LEU A 1 229 ? 10.291 4.456 17.132 1.00 92.44 229 LEU A C 1
ATOM 1696 O O . LEU A 1 229 ? 10.114 3.973 18.250 1.00 92.44 229 LEU A O 1
ATOM 1700 N N . TRP A 1 230 ? 10.633 3.716 16.080 1.00 92.31 230 TRP A N 1
ATOM 1701 C CA . TRP A 1 230 ? 10.898 2.283 16.192 1.00 92.31 230 TRP A CA 1
ATOM 1702 C C . TRP A 1 230 ? 12.308 2.097 16.752 1.00 92.31 230 TRP A C 1
ATOM 1704 O O . TRP A 1 230 ? 13.294 2.411 16.086 1.00 92.31 230 TRP A O 1
ATOM 1714 N N . THR A 1 231 ? 12.428 1.623 17.989 1.00 84.81 231 THR A N 1
ATOM 1715 C CA . THR A 1 231 ? 13.738 1.451 18.634 1.00 84.81 231 THR A CA 1
ATOM 1716 C C . THR A 1 231 ? 13.910 0.041 19.191 1.00 84.81 231 THR A C 1
ATOM 1718 O O . THR A 1 231 ? 12.945 -0.690 19.403 1.00 84.81 231 THR A O 1
ATOM 1721 N N . ALA A 1 232 ? 15.163 -0.360 19.420 1.00 73.75 232 ALA A N 1
ATOM 1722 C CA . ALA A 1 232 ? 15.486 -1.636 20.062 1.00 73.75 232 ALA A CA 1
ATOM 1723 C C . ALA A 1 232 ? 15.344 -1.580 21.598 1.00 73.75 232 ALA A C 1
ATOM 1725 O O . ALA A 1 232 ? 15.074 -2.593 22.236 1.00 73.75 232 ALA A O 1
ATOM 1726 N N . GLU A 1 233 ? 15.490 -0.396 22.211 1.00 64.81 233 GLU A N 1
ATOM 1727 C CA . GLU A 1 233 ? 15.351 -0.180 23.672 1.00 64.81 233 GLU A CA 1
ATOM 1728 C C . GLU A 1 233 ? 13.944 -0.526 24.193 1.00 64.81 233 GLU A C 1
ATOM 1730 O O . GLU A 1 233 ? 13.716 -0.893 25.347 1.00 64.81 233 GLU A O 1
ATOM 1735 N N . ASP A 1 234 ? 13.021 -0.490 23.257 1.00 53.84 234 ASP A N 1
ATOM 1736 C CA . ASP A 1 234 ? 11.621 -0.838 23.297 1.00 53.84 234 ASP A CA 1
ATOM 1737 C C . ASP A 1 234 ? 11.383 -2.358 23.526 1.00 53.84 234 ASP A C 1
ATOM 1739 O O . ASP A 1 234 ? 10.279 -2.781 23.885 1.00 53.84 234 ASP A O 1
ATOM 1743 N N . GLU A 1 235 ? 12.407 -3.211 23.361 1.00 50.62 235 GLU A N 1
ATOM 1744 C CA . GLU A 1 235 ? 12.393 -4.619 23.801 1.00 50.62 235 GLU A CA 1
ATOM 1745 C C . GLU A 1 235 ? 12.746 -4.782 25.288 1.00 50.62 235 GLU A C 1
ATOM 1747 O O . GLU A 1 235 ? 12.172 -5.633 25.969 1.00 50.62 235 GLU A O 1
ATOM 1752 N N . GLN A 1 236 ? 13.657 -3.964 25.830 1.00 47.34 236 GLN A N 1
ATOM 1753 C CA . GLN A 1 236 ? 14.166 -4.145 27.198 1.00 47.34 236 GLN A CA 1
ATOM 1754 C C . GLN A 1 236 ? 13.184 -3.652 28.268 1.00 47.34 236 GLN A C 1
ATOM 1756 O O . GLN A 1 236 ? 13.038 -4.293 29.318 1.00 47.34 236 GLN A O 1
ATOM 1761 N N . THR A 1 237 ? 12.452 -2.569 27.996 1.00 50.44 237 THR A N 1
ATOM 1762 C CA . THR A 1 237 ? 11.401 -2.042 28.887 1.00 50.44 237 THR A CA 1
ATOM 1763 C C . THR A 1 237 ? 10.200 -2.985 29.003 1.00 50.44 237 THR A C 1
ATOM 1765 O O . THR A 1 237 ? 9.604 -3.085 30.081 1.00 50.44 237 THR A O 1
ATOM 1768 N N . ALA A 1 238 ? 9.894 -3.751 27.950 1.00 49.72 238 ALA A N 1
ATOM 1769 C CA . ALA A 1 238 ? 8.834 -4.758 27.964 1.00 49.72 238 ALA A CA 1
ATOM 1770 C C . ALA A 1 238 ? 9.142 -5.927 28.917 1.00 49.72 238 ALA A C 1
ATOM 1772 O O . ALA A 1 238 ? 8.224 -6.474 29.520 1.00 49.72 238 ALA A O 1
ATOM 1773 N N . THR A 1 239 ? 10.417 -6.282 29.109 1.00 48.38 239 THR A N 1
ATOM 1774 C CA . THR A 1 239 ? 10.835 -7.376 30.007 1.00 48.38 239 THR A CA 1
ATOM 1775 C C . THR A 1 239 ? 11.008 -6.991 31.477 1.00 48.38 239 THR A C 1
ATOM 1777 O O . THR A 1 239 ? 10.966 -7.878 32.327 1.00 48.38 239 THR A O 1
ATOM 1780 N N . GLN A 1 240 ? 11.194 -5.710 31.818 1.00 47.66 240 GLN A N 1
ATOM 1781 C CA . GLN A 1 240 ? 11.445 -5.301 33.213 1.00 47.66 240 GLN A CA 1
ATOM 1782 C C . GLN A 1 240 ? 10.208 -4.770 33.959 1.00 47.66 240 GLN A C 1
ATOM 1784 O O . GLN A 1 240 ? 10.204 -4.774 35.188 1.00 47.66 240 GLN A O 1
ATOM 1789 N N . ASN A 1 241 ? 9.124 -4.415 33.257 1.00 44.97 241 ASN A N 1
ATOM 1790 C CA . ASN A 1 241 ? 7.889 -3.901 33.872 1.00 44.97 241 ASN A CA 1
ATOM 1791 C C . ASN A 1 241 ? 6.710 -4.897 33.894 1.00 44.97 241 ASN A C 1
ATOM 1793 O O . ASN A 1 241 ? 5.591 -4.527 34.247 1.00 44.97 241 ASN A O 1
ATOM 1797 N N . THR A 1 242 ? 6.941 -6.187 33.626 1.00 46.97 242 THR A N 1
ATOM 1798 C CA . THR A 1 242 ? 5.909 -7.252 33.650 1.00 46.97 242 THR A CA 1
ATOM 1799 C C . THR A 1 242 ? 5.287 -7.534 35.025 1.00 46.97 242 THR A C 1
ATOM 1801 O O . THR A 1 242 ? 4.448 -8.424 35.141 1.00 46.97 242 THR A O 1
ATOM 1804 N N . SER A 1 243 ? 5.648 -6.785 36.072 1.00 48.41 243 SER A N 1
ATOM 1805 C CA . SER A 1 243 ? 5.003 -6.874 37.392 1.00 48.41 243 SER A CA 1
ATOM 1806 C C . SER A 1 243 ? 3.933 -5.800 37.631 1.00 48.41 243 SER A C 1
ATOM 1808 O O . SER A 1 243 ? 3.195 -5.890 38.609 1.00 48.41 243 SER A O 1
ATOM 1810 N N . SER A 1 244 ? 3.799 -4.808 36.747 1.00 42.44 244 SER A N 1
ATOM 1811 C CA . SER A 1 244 ? 2.706 -3.835 36.783 1.00 42.44 244 SER A CA 1
ATOM 1812 C C . SER A 1 244 ? 1.883 -3.988 35.516 1.00 42.44 244 SER A C 1
ATOM 1814 O O . SER A 1 244 ? 2.266 -3.467 34.478 1.00 42.44 244 SER A O 1
ATOM 1816 N N . SER A 1 245 ? 0.795 -4.754 35.624 1.00 44.56 245 SER A N 1
ATOM 1817 C CA . SER A 1 245 ? -0.377 -4.795 34.740 1.00 44.56 245 SER A CA 1
ATOM 1818 C C . SER A 1 245 ? -0.441 -3.671 33.692 1.00 44.56 245 SER A C 1
ATOM 1820 O O . SER A 1 245 ? -1.196 -2.713 33.864 1.00 44.56 245 SER A O 1
ATOM 1822 N N . GLY A 1 246 ? 0.326 -3.788 32.604 1.00 47.31 246 GLY A N 1
ATOM 1823 C CA . GLY A 1 246 ? 0.081 -3.011 31.400 1.00 47.31 246 GLY A CA 1
ATOM 1824 C C . GLY A 1 246 ? -1.301 -3.429 30.939 1.00 47.31 246 GLY A C 1
ATOM 1825 O O . GLY A 1 246 ? -1.499 -4.565 30.504 1.00 47.31 246 GLY A O 1
ATOM 1826 N N . SER A 1 247 ? -2.294 -2.585 31.196 1.00 54.03 247 SER A N 1
ATOM 1827 C CA . SER A 1 247 ? -3.666 -2.865 30.814 1.00 54.03 247 SER A CA 1
ATOM 1828 C C . SER A 1 247 ? -3.688 -3.149 29.317 1.00 54.03 247 SER A C 1
ATOM 1830 O O . SER A 1 247 ? -3.095 -2.402 28.546 1.00 54.03 247 SER A O 1
ATOM 1832 N N . GLN A 1 248 ? -4.418 -4.179 28.876 1.00 57.28 248 GLN A N 1
ATOM 1833 C CA . GLN A 1 248 ? -4.677 -4.431 27.447 1.00 57.28 248 GLN A CA 1
ATOM 1834 C C . GLN A 1 248 ? -5.224 -3.202 26.681 1.00 57.28 248 GLN A C 1
ATOM 1836 O O . GLN A 1 248 ? -5.294 -3.226 25.457 1.00 57.28 248 GLN A O 1
ATOM 1841 N N . GLN A 1 249 ? -5.579 -2.128 27.390 1.00 60.75 249 GLN A N 1
ATOM 1842 C CA . GLN A 1 249 ? -6.009 -0.833 26.878 1.00 60.75 249 GLN A CA 1
ATOM 1843 C C . GLN A 1 249 ? -4.999 -0.102 25.981 1.00 60.75 249 GLN A C 1
ATOM 1845 O O . GLN A 1 249 ? -5.397 0.894 25.392 1.00 60.75 249 GLN A O 1
ATOM 1850 N N . ASP A 1 250 ? -3.770 -0.581 25.785 1.00 82.81 250 ASP A N 1
ATOM 1851 C CA . ASP A 1 250 ? -2.793 0.091 24.904 1.00 82.81 250 ASP A CA 1
ATOM 1852 C C . ASP A 1 250 ? -2.604 -0.585 23.536 1.00 82.81 250 ASP A C 1
ATOM 1854 O O . ASP A 1 250 ? -1.841 -0.096 22.705 1.00 82.81 250 ASP A O 1
ATOM 1858 N N . LYS A 1 251 ? -3.308 -1.695 23.273 1.00 93.31 251 LYS A N 1
ATOM 1859 C CA . LYS A 1 251 ? -3.192 -2.431 22.006 1.00 93.31 251 LYS A CA 1
ATOM 1860 C C . LYS A 1 251 ? -4.237 -2.019 20.967 1.00 93.31 251 LYS A C 1
ATOM 1862 O O . LYS A 1 251 ? -5.338 -1.587 21.318 1.00 93.31 251 LYS A O 1
ATOM 1867 N N . PHE A 1 252 ? -3.891 -2.188 19.696 1.00 95.31 252 PHE A N 1
ATOM 1868 C CA . PHE A 1 252 ? -4.714 -1.830 18.542 1.00 95.31 252 PHE A CA 1
ATOM 1869 C C . PHE A 1 252 ? -5.279 -3.071 17.862 1.00 95.31 252 PHE A C 1
ATOM 1871 O O . PHE A 1 252 ? -4.610 -4.102 17.771 1.00 95.31 252 PHE A O 1
ATOM 1878 N N . ASP A 1 253 ? -6.510 -2.952 17.378 1.00 95.38 253 ASP A N 1
ATOM 1879 C CA . ASP A 1 253 ? -7.193 -4.006 16.631 1.00 95.38 253 ASP A CA 1
ATOM 1880 C C . ASP A 1 253 ? -6.701 -4.0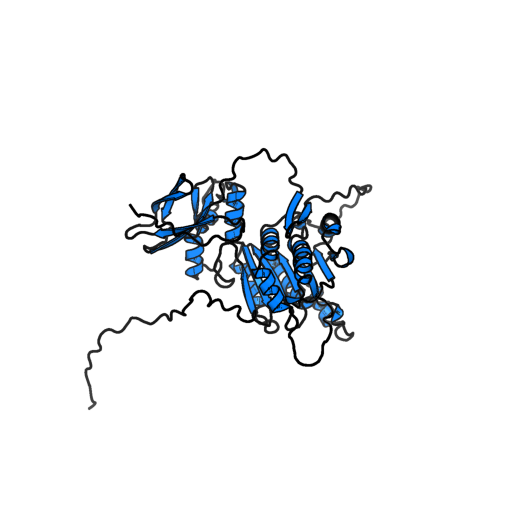43 15.179 1.00 95.38 253 ASP A C 1
ATOM 1882 O O . ASP A 1 253 ? -6.616 -5.104 14.576 1.00 95.38 253 ASP A O 1
ATOM 1886 N N . LEU A 1 254 ? -6.342 -2.891 14.613 1.00 97.62 254 LEU A N 1
ATOM 1887 C CA . LEU A 1 254 ? -5.795 -2.798 13.265 1.00 97.62 254 LEU A CA 1
ATOM 1888 C C . LEU A 1 254 ? -4.507 -1.983 13.273 1.00 97.62 254 LEU A C 1
ATOM 1890 O O . LEU A 1 254 ? -4.485 -0.849 13.754 1.00 97.62 254 LEU A O 1
ATOM 1894 N N . LEU A 1 255 ? -3.454 -2.553 12.699 1.00 98.19 255 LEU A N 1
ATOM 1895 C CA . LEU A 1 255 ? -2.273 -1.803 12.298 1.00 98.19 255 LEU A CA 1
ATOM 1896 C C . LEU A 1 255 ? -2.313 -1.541 10.794 1.00 98.19 255 LEU A C 1
ATOM 1898 O O . LEU A 1 255 ? -2.619 -2.445 10.018 1.00 98.19 255 LEU A O 1
ATOM 1902 N N . LEU A 1 256 ? -1.988 -0.315 10.400 1.00 98.62 256 LEU A N 1
ATOM 1903 C CA . LEU A 1 256 ? -1.778 0.087 9.013 1.00 98.62 256 LEU A CA 1
ATOM 1904 C C . LEU A 1 256 ? -0.297 0.401 8.797 1.00 98.62 256 LEU A C 1
ATOM 1906 O O . LEU A 1 256 ? 0.361 0.954 9.681 1.00 98.62 256 LEU A O 1
ATOM 1910 N N . ALA A 1 257 ? 0.220 0.054 7.626 1.00 98.38 257 ALA A N 1
ATOM 1911 C CA . ALA A 1 257 ? 1.577 0.383 7.215 1.00 98.38 257 ALA A CA 1
ATOM 1912 C C . ALA A 1 257 ? 1.641 0.560 5.694 1.00 98.38 257 ALA A C 1
ATOM 1914 O O . ALA A 1 257 ? 1.037 -0.210 4.944 1.00 98.38 257 ALA A O 1
ATOM 1915 N N . SER A 1 258 ? 2.404 1.541 5.222 1.00 98.00 258 SER A N 1
ATOM 1916 C CA . SER A 1 258 ? 2.670 1.712 3.793 1.00 98.00 258 SER A CA 1
ATOM 1917 C C . SER A 1 258 ? 4.114 2.121 3.562 1.00 98.00 258 SER A C 1
ATOM 1919 O O . SER A 1 258 ? 4.583 3.073 4.169 1.00 98.00 258 SER A O 1
ATOM 1921 N N . ASP A 1 259 ? 4.793 1.412 2.665 1.00 97.00 259 ASP A N 1
ATOM 1922 C CA . ASP A 1 259 ? 6.165 1.704 2.233 1.00 97.00 259 ASP A CA 1
ATOM 1923 C C . ASP A 1 259 ? 7.256 1.671 3.323 1.00 97.00 259 ASP A C 1
ATOM 1925 O O . ASP A 1 259 ? 8.278 2.336 3.208 1.00 97.00 259 ASP A O 1
ATOM 1929 N N . LEU A 1 260 ? 7.087 0.867 4.377 1.00 97.19 260 LEU A N 1
ATOM 1930 C CA . LEU A 1 260 ? 8.017 0.858 5.520 1.00 97.19 260 LEU A CA 1
ATOM 1931 C C . LEU A 1 260 ? 9.246 -0.053 5.348 1.00 97.19 260 LEU A C 1
ATOM 1933 O O . LEU A 1 260 ? 10.102 -0.089 6.229 1.00 97.19 260 LEU A O 1
ATOM 1937 N N . LEU A 1 261 ? 9.339 -0.811 4.249 1.00 97.12 261 LEU A N 1
ATOM 1938 C CA . LEU A 1 261 ? 10.398 -1.813 4.038 1.00 97.12 261 LEU A CA 1
ATOM 1939 C C . LEU A 1 261 ? 11.593 -1.293 3.216 1.00 97.12 261 LEU A C 1
ATOM 1941 O O . LEU A 1 261 ? 12.499 -2.057 2.899 1.00 97.12 261 LEU A O 1
ATOM 1945 N N . TYR A 1 262 ? 11.631 0.008 2.902 1.00 94.88 262 TYR A N 1
ATOM 1946 C CA . TYR A 1 262 ? 12.698 0.623 2.100 1.00 94.88 262 TYR A CA 1
ATOM 1947 C C . TYR A 1 262 ? 14.085 0.545 2.765 1.00 94.88 262 TYR A C 1
ATOM 1949 O O . TYR A 1 262 ? 15.104 0.419 2.078 1.00 94.88 262 TYR A O 1
ATOM 1957 N N . ASN A 1 263 ? 14.130 0.605 4.101 1.00 94.56 263 ASN A N 1
ATOM 1958 C CA . ASN A 1 263 ? 15.340 0.418 4.891 1.00 94.56 263 ASN A CA 1
ATOM 1959 C C . ASN A 1 263 ? 15.322 -0.963 5.555 1.00 94.56 263 ASN A C 1
ATOM 1961 O O . ASN A 1 263 ? 14.748 -1.156 6.623 1.00 94.56 263 ASN A O 1
ATOM 1965 N N . THR A 1 264 ? 15.988 -1.932 4.935 1.00 96.00 264 THR A N 1
ATOM 1966 C CA . THR A 1 264 ? 15.987 -3.326 5.398 1.00 96.00 264 THR A CA 1
ATOM 1967 C C . THR A 1 264 ? 16.626 -3.510 6.779 1.00 96.00 264 THR A C 1
ATOM 1969 O O . THR A 1 264 ? 16.312 -4.478 7.468 1.00 96.00 264 THR A O 1
ATOM 1972 N N . ASP A 1 265 ? 17.461 -2.568 7.228 1.00 95.12 265 ASP A N 1
ATOM 1973 C CA . ASP A 1 265 ? 18.102 -2.624 8.547 1.00 95.12 265 ASP A CA 1
ATOM 1974 C C . ASP A 1 265 ? 17.113 -2.341 9.692 1.00 95.12 265 ASP A C 1
ATOM 1976 O O . ASP A 1 265 ? 17.359 -2.730 10.836 1.00 95.12 265 ASP A O 1
ATOM 1980 N N . THR A 1 266 ? 15.971 -1.698 9.410 1.00 94.81 266 THR A N 1
ATOM 1981 C CA . THR A 1 266 ? 14.938 -1.401 10.417 1.00 94.81 266 THR A CA 1
ATOM 1982 C C . THR A 1 266 ? 13.898 -2.512 10.557 1.00 94.81 266 THR A C 1
ATOM 1984 O O . THR A 1 266 ? 13.098 -2.475 11.495 1.00 94.81 266 THR A O 1
ATOM 1987 N N . ILE A 1 267 ? 13.924 -3.540 9.699 1.00 96.38 267 ILE A N 1
ATOM 1988 C CA . ILE A 1 267 ? 12.963 -4.654 9.738 1.00 96.38 267 ILE A CA 1
ATOM 1989 C C . ILE A 1 267 ? 12.857 -5.281 11.142 1.00 96.38 267 ILE A C 1
ATOM 1991 O O . ILE A 1 267 ? 11.731 -5.427 11.624 1.00 96.38 267 ILE A O 1
ATOM 1995 N N . PRO A 1 268 ? 13.957 -5.598 11.863 1.00 95.62 268 PRO A N 1
ATOM 1996 C CA . PRO A 1 268 ? 13.847 -6.180 13.201 1.00 95.62 268 PRO A CA 1
ATOM 1997 C C . PRO A 1 268 ? 13.093 -5.287 14.198 1.00 95.62 268 PRO A C 1
ATOM 1999 O O . PRO A 1 268 ? 12.210 -5.767 14.910 1.00 95.62 268 PRO A O 1
ATOM 2002 N N . VAL A 1 269 ? 13.382 -3.979 14.227 1.00 95.12 269 VAL A N 1
ATOM 2003 C CA . VAL A 1 269 ? 12.712 -3.043 15.152 1.00 95.12 269 VAL A CA 1
ATOM 2004 C C . VAL A 1 269 ? 11.263 -2.768 14.747 1.00 95.12 269 VAL A C 1
ATOM 2006 O O . VAL A 1 269 ? 10.404 -2.615 15.620 1.00 95.12 269 VAL A O 1
ATOM 2009 N N . LEU A 1 270 ? 10.955 -2.779 13.446 1.00 96.19 270 LEU A N 1
ATOM 2010 C CA . LEU A 1 270 ? 9.587 -2.684 12.936 1.00 96.19 270 LEU A CA 1
ATOM 2011 C C . LEU A 1 270 ? 8.755 -3.900 13.366 1.00 96.19 270 LEU A C 1
ATOM 2013 O O . LEU A 1 270 ? 7.655 -3.741 13.898 1.00 96.19 270 LEU A O 1
ATOM 2017 N N . VAL A 1 271 ? 9.299 -5.113 13.218 1.00 95.88 271 VAL A N 1
ATOM 2018 C CA . VAL A 1 271 ? 8.647 -6.354 13.665 1.00 95.88 271 VAL A CA 1
ATOM 2019 C C . VAL A 1 271 ? 8.367 -6.306 15.168 1.00 95.88 271 VAL A C 1
ATOM 2021 O O . VAL A 1 271 ? 7.241 -6.584 15.586 1.00 95.88 271 VAL A O 1
ATOM 2024 N N . SER A 1 272 ? 9.338 -5.911 15.997 1.00 93.56 272 SER A N 1
ATOM 2025 C CA . SER A 1 272 ? 9.127 -5.790 17.449 1.00 93.56 272 SER A CA 1
ATOM 2026 C C . SER A 1 272 ? 8.080 -4.722 17.803 1.00 93.56 272 SER A C 1
ATOM 2028 O O . SER A 1 272 ? 7.261 -4.941 18.700 1.00 93.56 272 SER A O 1
ATOM 2030 N N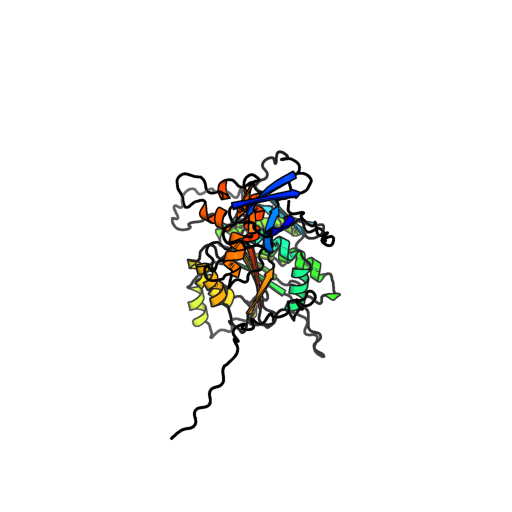 . THR A 1 273 ? 8.020 -3.619 17.050 1.00 94.25 273 THR A N 1
ATOM 2031 C CA . THR A 1 273 ? 6.983 -2.578 17.191 1.00 94.25 273 THR A CA 1
ATOM 2032 C C . THR A 1 273 ? 5.585 -3.127 16.885 1.00 94.25 273 THR A C 1
ATOM 2034 O O . THR A 1 273 ? 4.669 -2.976 17.698 1.00 94.25 273 THR A O 1
ATOM 2037 N N . ILE A 1 274 ? 5.420 -3.850 15.773 1.00 95.38 274 ILE A N 1
ATOM 2038 C CA . ILE A 1 274 ? 4.159 -4.524 15.413 1.00 95.38 274 ILE A CA 1
ATOM 2039 C C . ILE A 1 274 ? 3.734 -5.496 16.518 1.00 95.38 274 ILE A C 1
ATOM 2041 O O . ILE A 1 274 ? 2.591 -5.454 16.978 1.00 95.38 274 ILE A O 1
ATOM 2045 N N . LYS A 1 275 ? 4.664 -6.328 17.009 1.00 93.19 275 LYS A N 1
ATOM 2046 C CA . LYS A 1 275 ? 4.382 -7.321 18.058 1.00 93.19 275 LYS A CA 1
ATOM 2047 C C . LYS A 1 275 ? 3.913 -6.697 19.373 1.00 93.19 275 LYS A C 1
ATOM 2049 O O . LYS A 1 275 ? 3.099 -7.292 20.088 1.00 93.19 275 LYS A O 1
ATOM 2054 N N . ARG A 1 276 ? 4.411 -5.501 19.690 1.00 90.94 276 ARG A N 1
ATOM 2055 C CA . ARG A 1 276 ? 4.026 -4.735 20.879 1.00 90.94 276 ARG A CA 1
ATOM 2056 C C . ARG A 1 276 ? 2.619 -4.159 20.759 1.00 90.94 276 ARG A C 1
ATOM 2058 O O . ARG A 1 276 ? 1.826 -4.305 21.691 1.00 90.94 276 ARG A O 1
ATOM 2065 N N . HIS A 1 277 ? 2.328 -3.510 19.634 1.00 93.50 277 HIS A N 1
ATOM 2066 C CA . HIS A 1 277 ? 1.123 -2.698 19.476 1.00 93.50 277 HIS A CA 1
ATOM 2067 C C . HIS A 1 277 ? -0.094 -3.478 18.979 1.00 93.50 277 HIS A C 1
ATOM 2069 O O . HIS A 1 277 ? -1.214 -3.113 19.335 1.00 93.50 277 HIS A O 1
ATOM 2075 N N . LEU A 1 278 ? 0.088 -4.564 18.224 1.00 94.44 278 LEU A N 1
ATOM 2076 C CA . LEU A 1 278 ? -1.038 -5.368 17.757 1.00 94.44 278 LEU A CA 1
ATOM 2077 C C . LEU A 1 278 ? -1.659 -6.168 18.915 1.00 94.44 278 LEU A C 1
ATOM 2079 O O . LEU A 1 278 ? -0.964 -6.829 19.708 1.00 94.44 278 LEU A O 1
ATOM 2083 N N . ALA A 1 279 ? -2.987 -6.088 19.025 1.00 92.00 279 ALA A N 1
ATOM 2084 C CA . ALA A 1 279 ? -3.789 -6.892 19.938 1.00 92.00 279 ALA A CA 1
ATOM 2085 C C . ALA A 1 279 ? -3.541 -8.391 19.723 1.00 92.00 279 ALA A C 1
ATOM 2087 O O . ALA A 1 279 ? -3.178 -8.835 18.646 1.00 92.00 279 ALA A O 1
ATOM 2088 N N . SER A 1 280 ? -3.701 -9.179 20.784 1.00 87.56 280 SER A N 1
ATOM 2089 C CA . SER A 1 280 ? -3.634 -10.643 20.704 1.00 87.56 280 SER A CA 1
ATOM 2090 C C . SER A 1 280 ? -5.059 -11.192 20.656 1.00 87.56 280 SER A C 1
ATOM 2092 O O . SER A 1 280 ? -5.493 -11.867 21.591 1.00 87.56 280 SER A O 1
ATOM 2094 N N . SER A 1 281 ? -5.824 -10.798 19.637 1.00 86.56 281 SER A N 1
ATOM 2095 C CA . SER A 1 281 ? -7.234 -11.161 19.482 1.00 86.56 281 SER A CA 1
ATOM 2096 C C . SER A 1 281 ? -7.495 -11.769 18.108 1.00 86.56 281 SER A C 1
ATOM 2098 O O . SER A 1 281 ? -6.766 -11.534 17.154 1.00 86.56 281 SER A O 1
ATOM 2100 N N . ASP A 1 282 ? -8.566 -12.546 17.974 1.00 84.81 282 ASP A N 1
ATOM 2101 C CA . ASP A 1 282 ? -8.876 -13.217 16.700 1.00 84.81 282 ASP A CA 1
ATOM 2102 C C . ASP A 1 282 ? -9.423 -12.258 15.626 1.00 84.81 282 ASP A C 1
ATOM 2104 O O . ASP A 1 282 ? -9.683 -12.669 14.501 1.00 84.81 282 ASP A O 1
ATOM 2108 N N . HIS A 1 283 ? -9.613 -10.988 15.984 1.00 87.44 283 HIS A N 1
ATOM 2109 C CA . HIS A 1 283 ? -10.029 -9.904 15.096 1.00 87.44 283 HIS A CA 1
ATOM 2110 C C . HIS A 1 283 ? -8.922 -8.865 14.910 1.00 87.44 283 HIS A C 1
ATOM 2112 O O . HIS A 1 283 ? -9.173 -7.838 14.293 1.00 87.44 283 HIS A O 1
ATOM 2118 N N . SER A 1 284 ? -7.722 -9.087 15.456 1.00 92.94 284 SER A N 1
ATOM 2119 C CA . SER A 1 284 ? -6.610 -8.175 15.225 1.00 92.94 284 SER A CA 1
ATOM 2120 C C . SER A 1 284 ? -5.962 -8.444 13.872 1.00 92.94 284 SER A C 1
ATOM 2122 O O . SER A 1 284 ? -5.739 -9.608 13.533 1.00 92.94 284 SER A O 1
ATOM 2124 N N . ALA A 1 285 ? -5.615 -7.394 13.134 1.00 95.88 285 ALA A N 1
ATOM 2125 C CA . ALA A 1 285 ? -4.964 -7.519 11.837 1.00 95.88 285 ALA A CA 1
ATOM 2126 C C . ALA A 1 285 ? -3.872 -6.465 11.619 1.00 95.88 285 ALA A C 1
ATOM 2128 O O . ALA A 1 285 ? -3.930 -5.360 12.156 1.00 95.88 285 ALA A O 1
ATOM 2129 N N . LEU A 1 286 ? -2.895 -6.797 10.782 1.00 97.19 286 LEU A N 1
ATOM 2130 C CA . LEU A 1 286 ? -1.987 -5.831 10.165 1.00 97.19 286 LEU A CA 1
ATOM 2131 C C . LEU A 1 286 ? -2.301 -5.781 8.673 1.00 97.19 286 LEU A C 1
ATOM 2133 O O . LEU A 1 286 ? -2.254 -6.812 8.013 1.00 97.19 286 LEU A O 1
ATOM 2137 N N . LEU A 1 287 ? -2.606 -4.598 8.150 1.00 97.75 287 LEU A N 1
ATOM 2138 C CA . LEU A 1 287 ? -2.761 -4.342 6.722 1.00 97.75 287 LEU A CA 1
ATOM 2139 C C . LEU A 1 287 ? -1.564 -3.513 6.249 1.00 97.75 287 LEU A C 1
ATOM 2141 O O . LEU A 1 287 ? -1.341 -2.409 6.747 1.00 97.75 287 LEU A O 1
ATOM 2145 N N . ILE A 1 288 ? -0.789 -4.045 5.307 1.00 98.00 288 ILE A N 1
ATOM 2146 C CA . ILE A 1 288 ? 0.442 -3.415 4.825 1.00 98.00 288 ILE A CA 1
ATOM 2147 C C . ILE A 1 288 ? 0.465 -3.329 3.300 1.00 98.00 288 ILE A C 1
ATOM 2149 O O . ILE A 1 288 ? 0.208 -4.320 2.622 1.00 98.00 288 ILE A O 1
ATOM 2153 N N . ALA A 1 289 ? 0.790 -2.149 2.772 1.00 97.56 289 ALA A N 1
ATOM 2154 C CA . ALA A 1 289 ? 1.105 -1.941 1.361 1.00 97.56 289 ALA A CA 1
ATOM 2155 C C . ALA A 1 289 ? 2.624 -1.847 1.184 1.00 97.56 289 ALA A C 1
ATOM 2157 O O . ALA A 1 289 ? 3.286 -1.012 1.809 1.00 97.56 289 ALA A O 1
ATOM 2158 N N . VAL A 1 290 ? 3.172 -2.709 0.336 1.00 97.00 290 VAL A N 1
ATOM 2159 C CA . VAL A 1 290 ? 4.609 -2.856 0.105 1.00 97.00 290 VAL A CA 1
ATOM 2160 C C . VAL A 1 290 ? 4.916 -2.518 -1.342 1.00 97.00 290 VAL A C 1
ATOM 2162 O O . VAL A 1 290 ? 4.353 -3.148 -2.231 1.00 97.00 290 VAL A O 1
ATOM 2165 N N . ARG A 1 291 ? 5.835 -1.573 -1.562 1.00 96.12 291 ARG A N 1
ATOM 2166 C CA . ARG A 1 291 ? 6.542 -1.393 -2.834 1.00 96.12 291 ARG A CA 1
ATOM 2167 C C . ARG A 1 291 ? 7.843 -2.172 -2.747 1.00 96.12 291 ARG A C 1
ATOM 2169 O O . ARG A 1 291 ? 8.758 -1.771 -2.022 1.00 96.12 291 ARG A O 1
ATOM 2176 N N . TRP A 1 292 ? 7.903 -3.277 -3.470 1.00 96.75 292 TRP A N 1
ATOM 2177 C CA . TRP A 1 292 ? 9.065 -4.149 -3.480 1.00 96.75 292 TRP A CA 1
ATOM 2178 C C . TRP A 1 292 ? 10.234 -3.496 -4.208 1.00 96.75 292 TRP A C 1
ATOM 2180 O O . TRP A 1 292 ? 10.100 -3.061 -5.351 1.00 96.75 292 TRP A O 1
ATOM 2190 N N . ARG A 1 293 ? 11.390 -3.442 -3.547 1.00 94.94 293 ARG A N 1
ATOM 2191 C CA . ARG A 1 293 ? 12.638 -2.914 -4.126 1.00 94.94 293 ARG A CA 1
ATOM 2192 C C . ARG A 1 293 ? 13.765 -3.924 -4.011 1.00 94.94 293 ARG A C 1
ATOM 2194 O O . ARG A 1 293 ? 14.567 -4.065 -4.929 1.00 94.94 293 ARG A O 1
ATOM 2201 N N . LYS A 1 294 ? 13.830 -4.627 -2.878 1.00 96.31 294 LYS A N 1
ATOM 2202 C CA . LYS A 1 294 ? 14.833 -5.659 -2.585 1.00 96.31 294 LYS A CA 1
ATOM 2203 C C . LYS A 1 294 ? 14.144 -6.924 -2.072 1.00 96.31 294 LYS A C 1
ATOM 2205 O O . LYS A 1 294 ? 14.290 -7.241 -0.886 1.00 96.31 294 LYS A O 1
ATOM 2210 N N . PRO A 1 295 ? 13.427 -7.670 -2.935 1.00 96.31 295 PRO A N 1
ATOM 2211 C CA . PRO A 1 295 ? 12.538 -8.737 -2.488 1.00 96.31 295 PRO A CA 1
ATOM 2212 C C . PRO A 1 295 ? 13.181 -9.767 -1.568 1.00 96.31 295 PRO A C 1
ATOM 2214 O O . PRO A 1 295 ? 12.581 -10.161 -0.576 1.00 96.31 295 PRO A O 1
ATOM 2217 N N . GLN A 1 296 ? 14.437 -10.138 -1.813 1.00 95.94 296 GLN A N 1
ATOM 2218 C CA . GLN A 1 296 ? 15.145 -11.118 -0.987 1.00 95.94 296 GLN A CA 1
ATOM 2219 C C . GLN A 1 296 ? 15.383 -10.634 0.448 1.00 95.94 296 GLN A C 1
ATOM 2221 O O . GLN A 1 296 ? 15.359 -11.441 1.372 1.00 95.94 296 GLN A O 1
ATOM 2226 N N . LEU A 1 297 ? 15.628 -9.336 0.645 1.00 97.00 297 LEU A N 1
ATOM 2227 C CA . LEU A 1 297 ? 15.868 -8.763 1.972 1.00 97.00 297 LEU A CA 1
ATOM 2228 C C . LEU A 1 297 ? 14.554 -8.387 2.661 1.00 97.00 297 LEU A C 1
ATOM 2230 O O . LEU A 1 297 ? 14.384 -8.632 3.851 1.00 97.00 297 LEU A O 1
ATOM 2234 N N . GLU A 1 298 ? 13.615 -7.822 1.904 1.00 97.88 298 GLU A N 1
ATOM 2235 C CA . GLU A 1 298 ? 12.294 -7.415 2.390 1.00 97.88 298 GLU A CA 1
ATOM 2236 C C . GLU A 1 298 ? 11.468 -8.629 2.844 1.00 97.88 298 GLU A C 1
ATOM 2238 O O . GLU A 1 298 ? 10.720 -8.536 3.816 1.00 97.88 298 GLU A O 1
ATOM 2243 N N . ARG A 1 299 ? 11.680 -9.803 2.232 1.00 96.81 299 ARG A N 1
ATOM 2244 C CA . ARG A 1 299 ? 11.058 -11.077 2.625 1.00 96.81 299 ARG A CA 1
ATOM 2245 C C . ARG A 1 299 ? 11.273 -11.448 4.094 1.00 96.81 299 ARG A C 1
ATOM 2247 O O . ARG A 1 299 ? 10.369 -12.013 4.710 1.00 96.81 299 ARG A O 1
ATOM 2254 N N . ALA A 1 300 ? 12.401 -11.056 4.689 1.00 96.94 300 ALA A N 1
ATOM 2255 C CA . ALA A 1 300 ? 12.685 -11.311 6.102 1.00 96.94 300 ALA A CA 1
ATOM 2256 C C . ALA A 1 300 ? 11.619 -10.713 7.043 1.00 96.94 300 ALA A C 1
ATOM 2258 O O . ALA A 1 300 ? 11.385 -11.240 8.131 1.00 96.94 300 ALA A O 1
ATOM 2259 N N . PHE A 1 301 ? 10.940 -9.634 6.630 1.00 97.81 301 PHE A N 1
ATOM 2260 C CA . PHE A 1 301 ? 9.813 -9.063 7.370 1.00 97.81 301 PHE A CA 1
ATOM 2261 C C . PHE A 1 301 ? 8.636 -10.041 7.474 1.00 97.81 301 PHE A C 1
ATOM 2263 O O . PHE A 1 301 ? 8.097 -10.258 8.562 1.00 97.81 301 PHE A O 1
ATOM 2270 N N . PHE A 1 302 ? 8.260 -10.647 6.347 1.00 97.06 302 PHE A N 1
ATOM 2271 C CA . PHE A 1 302 ? 7.147 -11.587 6.266 1.00 97.06 302 PHE A CA 1
ATOM 2272 C C . PHE A 1 302 ? 7.459 -12.862 7.047 1.00 97.06 302 PHE A C 1
ATOM 2274 O O . PHE A 1 302 ? 6.658 -13.269 7.890 1.00 97.06 302 PHE A O 1
ATOM 2281 N N . GLU A 1 303 ? 8.660 -13.415 6.864 1.00 95.88 303 GLU A N 1
ATOM 2282 C CA . GLU A 1 303 ? 9.147 -14.599 7.584 1.00 95.88 303 GLU A CA 1
ATOM 2283 C C . GLU A 1 303 ? 9.164 -14.397 9.109 1.00 95.88 303 GLU A C 1
ATOM 2285 O O . GLU A 1 303 ? 8.833 -15.308 9.866 1.00 95.88 303 GLU A O 1
ATOM 2290 N N . ALA A 1 304 ? 9.507 -13.197 9.589 1.00 95.12 304 ALA A N 1
ATOM 2291 C CA . ALA A 1 304 ? 9.580 -12.896 11.021 1.00 95.12 304 ALA A CA 1
ATOM 2292 C C . ALA A 1 304 ? 8.208 -12.772 11.720 1.00 95.12 304 ALA A C 1
ATOM 2294 O O . ALA A 1 304 ? 8.133 -12.792 12.965 1.00 95.12 304 ALA A O 1
ATOM 2295 N N . LEU A 1 305 ? 7.137 -12.601 10.939 1.00 94.50 305 LEU A N 1
ATOM 2296 C CA . LEU A 1 305 ? 5.753 -12.481 11.401 1.00 94.50 305 LEU A CA 1
ATOM 2297 C C . LEU A 1 305 ? 4.891 -13.704 11.055 1.00 94.50 305 LEU A C 1
ATOM 2299 O O . LEU A 1 305 ? 3.871 -13.908 11.714 1.00 94.50 305 LEU A O 1
ATOM 2303 N N . GLU A 1 306 ? 5.298 -14.533 10.094 1.00 91.00 306 GLU A N 1
ATOM 2304 C CA . GLU A 1 306 ? 4.582 -15.760 9.738 1.00 91.00 306 GLU A CA 1
ATOM 2305 C C . GLU A 1 306 ? 4.489 -16.715 10.942 1.00 91.00 306 GLU A C 1
ATOM 2307 O O . GLU A 1 306 ? 5.457 -16.947 11.674 1.00 91.00 306 GLU A O 1
ATOM 2312 N N . GLY A 1 307 ? 3.286 -17.233 11.205 1.00 83.75 307 GLY A N 1
ATOM 2313 C CA . GLY A 1 307 ? 2.995 -18.096 12.351 1.00 83.75 307 GLY A CA 1
ATOM 2314 C C . GLY A 1 307 ? 3.020 -17.397 13.719 1.00 83.75 307 GLY A C 1
ATOM 2315 O O . GLY A 1 307 ? 2.656 -18.010 14.731 1.00 83.75 307 GLY A O 1
ATOM 2316 N N . TRP A 1 308 ? 3.401 -16.115 13.805 1.00 86.88 308 TRP A N 1
ATOM 2317 C CA . TRP A 1 308 ? 3.361 -15.381 15.068 1.00 86.88 308 TRP A CA 1
ATOM 2318 C C . TRP A 1 308 ? 1.912 -15.217 15.528 1.00 86.88 308 TRP A C 1
ATOM 2320 O O . TRP A 1 308 ? 1.087 -14.643 14.828 1.00 86.88 308 TRP A O 1
ATOM 2330 N N . GLN A 1 309 ? 1.607 -15.714 16.732 1.00 80.88 309 GLN A N 1
ATOM 2331 C CA . GLN A 1 309 ? 0.245 -15.804 17.271 1.00 80.88 309 GLN A CA 1
ATOM 2332 C C . GLN A 1 309 ? -0.727 -16.628 16.410 1.00 80.88 309 GLN A C 1
ATOM 2334 O O . GLN A 1 309 ? -1.922 -16.376 16.507 1.00 80.88 309 GLN A O 1
ATOM 2339 N N . GLU A 1 310 ? -0.261 -17.609 15.632 1.00 83.69 310 GLU A N 1
ATOM 2340 C CA . GLU A 1 310 ? -1.114 -18.349 14.675 1.00 83.69 310 GLU A CA 1
ATOM 2341 C C . GLU A 1 310 ? -1.679 -17.442 13.564 1.00 83.69 310 GLU A C 1
ATOM 2343 O O . GLU A 1 310 ? -2.677 -17.771 12.931 1.00 83.69 310 GLU A O 1
ATOM 2348 N N . ASN A 1 311 ? -1.063 -16.275 13.344 1.00 81.12 311 ASN A N 1
ATOM 2349 C CA . ASN A 1 311 ? -1.387 -15.437 12.202 1.00 81.12 311 ASN A CA 1
ATOM 2350 C C . ASN A 1 311 ? -0.772 -16.008 10.928 1.00 81.12 311 ASN A C 1
ATOM 2352 O O . ASN A 1 311 ? 0.331 -16.562 10.953 1.00 81.12 311 ASN A O 1
ATOM 2356 N N . HIS A 1 312 ? -1.465 -15.769 9.822 1.00 85.25 312 HIS A N 1
ATOM 2357 C CA . HIS A 1 312 ? -1.007 -16.095 8.483 1.00 85.25 312 HIS A CA 1
ATOM 2358 C C . HIS A 1 312 ? -1.111 -14.872 7.586 1.00 85.25 312 HIS A C 1
ATOM 2360 O O . HIS A 1 312 ? -2.028 -14.054 7.732 1.00 85.25 312 HIS A O 1
ATOM 2366 N N . TRP A 1 313 ? -0.167 -14.745 6.660 1.00 85.62 313 TRP A N 1
ATOM 2367 C CA . TRP A 1 313 ? -0.285 -13.752 5.607 1.00 85.62 313 TRP A CA 1
ATOM 2368 C C . TRP A 1 313 ? -1.392 -14.138 4.629 1.00 85.62 313 TRP A C 1
ATOM 2370 O O . TRP A 1 313 ? -1.454 -15.244 4.093 1.00 85.62 313 TRP A O 1
ATOM 2380 N N . HIS A 1 314 ? -2.269 -13.180 4.375 1.00 83.81 314 HIS A N 1
ATOM 2381 C CA . HIS A 1 314 ? -3.255 -13.229 3.318 1.00 83.81 314 HIS A CA 1
ATOM 2382 C C . HIS A 1 314 ? -2.863 -12.217 2.263 1.00 83.81 314 HIS A C 1
ATOM 2384 O O . HIS A 1 314 ? -2.744 -11.016 2.520 1.00 83.81 314 HIS A O 1
ATOM 2390 N N . PHE A 1 315 ? -2.681 -12.722 1.056 1.00 79.50 315 PHE A N 1
ATOM 2391 C CA . PHE A 1 315 ? -2.551 -11.890 -0.116 1.00 79.50 315 PHE A CA 1
ATOM 2392 C C . PHE A 1 315 ? -3.917 -11.289 -0.443 1.00 79.50 315 PHE A C 1
ATOM 2394 O O . PHE A 1 315 ? -4.853 -12.010 -0.793 1.00 79.50 315 PHE A O 1
ATOM 2401 N N . ILE A 1 316 ? -4.063 -9.978 -0.240 1.00 80.44 316 ILE A N 1
ATOM 2402 C CA . ILE A 1 316 ? -5.367 -9.321 -0.337 1.00 80.44 316 ILE A CA 1
ATOM 2403 C C . ILE A 1 316 ? -5.544 -8.691 -1.695 1.00 80.44 316 ILE A C 1
ATOM 2405 O O . ILE A 1 316 ? -6.583 -8.885 -2.318 1.00 80.44 316 ILE A O 1
ATOM 2409 N N . HIS A 1 317 ? -4.587 -7.898 -2.148 1.00 73.31 317 HIS A N 1
ATOM 2410 C CA . HIS A 1 317 ? -4.782 -7.117 -3.352 1.00 73.31 317 HIS A CA 1
ATOM 2411 C C . HIS A 1 317 ? -3.456 -6.782 -3.999 1.00 73.31 317 HIS A C 1
ATOM 2413 O O . HIS A 1 317 ? -2.466 -6.487 -3.334 1.00 73.31 317 HIS A O 1
ATOM 2419 N N . THR A 1 318 ? -3.490 -6.783 -5.316 1.00 70.81 318 THR A N 1
ATOM 2420 C CA . THR A 1 318 ? -2.486 -6.175 -6.162 1.00 70.81 318 THR A CA 1
ATOM 2421 C C . THR A 1 318 ? -3.207 -5.370 -7.200 1.00 70.81 318 THR A C 1
ATOM 2423 O O . THR A 1 318 ? -4.358 -5.659 -7.530 1.00 70.81 318 THR A O 1
ATOM 2426 N N . LEU A 1 319 ? -2.507 -4.360 -7.690 1.00 67.94 319 LEU A N 1
ATOM 2427 C CA . LEU A 1 319 ? -2.967 -3.662 -8.868 1.00 67.94 319 LEU A CA 1
ATOM 2428 C C . LEU A 1 319 ? -2.715 -4.567 -10.081 1.00 67.94 319 LEU A C 1
ATOM 2430 O O . LEU A 1 319 ? -3.671 -4.897 -10.765 1.00 67.94 319 LEU A O 1
ATOM 2434 N N . ASN A 1 320 ? -1.486 -5.087 -10.252 1.00 77.94 320 ASN A N 1
ATOM 2435 C CA . ASN A 1 320 ? -1.097 -5.808 -11.476 1.00 77.94 320 ASN A CA 1
ATOM 2436 C C . ASN A 1 320 ? -0.243 -7.085 -11.280 1.00 77.94 320 ASN A C 1
ATOM 2438 O O . ASN A 1 320 ? 0.363 -7.556 -12.235 1.00 77.94 320 ASN A O 1
ATOM 2442 N N . CYS A 1 321 ? -0.133 -7.656 -10.071 1.00 85.00 321 CYS A N 1
ATOM 2443 C CA . CYS A 1 321 ? 0.760 -8.805 -9.822 1.00 85.00 321 CYS A CA 1
ATOM 2444 C C . CYS A 1 321 ? 0.045 -9.992 -9.157 1.00 85.00 321 CYS A C 1
ATOM 2446 O O . CYS A 1 321 ? -0.493 -9.825 -8.069 1.00 85.00 321 CYS A O 1
ATOM 2448 N N . PRO A 1 322 ? 0.072 -11.215 -9.705 1.00 87.00 322 PRO A N 1
ATOM 2449 C CA . PRO A 1 322 ? -0.594 -12.361 -9.079 1.00 87.00 322 PRO A CA 1
ATOM 2450 C C . PRO A 1 322 ? 0.253 -13.088 -8.016 1.00 87.00 322 PRO A C 1
ATOM 2452 O O . PRO A 1 322 ? -0.236 -14.031 -7.395 1.00 87.00 322 PRO A O 1
ATOM 2455 N N . LEU A 1 323 ? 1.521 -12.712 -7.828 1.00 92.06 323 LEU A N 1
ATOM 2456 C CA . LEU A 1 323 ? 2.474 -13.459 -7.000 1.00 92.06 323 LEU A CA 1
ATOM 2457 C C . LEU A 1 323 ? 2.318 -13.152 -5.506 1.00 92.06 323 LEU A C 1
ATOM 2459 O O . LEU A 1 323 ? 2.140 -11.999 -5.126 1.00 92.06 323 LEU A O 1
ATOM 2463 N N . GLY A 1 324 ? 2.464 -14.170 -4.656 1.00 92.69 324 GLY A N 1
ATOM 2464 C CA . GLY A 1 324 ? 2.624 -13.981 -3.211 1.00 92.69 324 GLY A CA 1
ATOM 2465 C C . GLY A 1 324 ? 3.994 -13.398 -2.844 1.00 92.69 324 GLY A C 1
ATOM 2466 O O . GLY A 1 324 ? 4.884 -13.282 -3.690 1.00 92.69 324 GLY A O 1
ATOM 2467 N N . TRP A 1 325 ? 4.187 -13.068 -1.567 1.00 95.19 325 TRP A N 1
ATOM 2468 C CA . TRP A 1 325 ? 5.445 -12.496 -1.063 1.00 95.19 325 TRP A CA 1
ATOM 2469 C C . TRP A 1 325 ? 6.604 -13.507 -1.113 1.00 95.19 325 TRP A C 1
ATOM 2471 O O . TRP A 1 325 ? 7.781 -13.134 -1.189 1.00 95.19 325 TRP A O 1
ATOM 2481 N N . GLU A 1 326 ? 6.275 -14.798 -1.071 1.00 95.25 326 GLU A N 1
ATOM 2482 C CA . GLU A 1 326 ? 7.212 -15.911 -1.184 1.00 95.25 326 GLU A CA 1
ATOM 2483 C C . GLU A 1 326 ? 7.857 -15.932 -2.570 1.00 95.25 326 GLU A C 1
ATOM 2485 O O . GLU A 1 326 ? 9.075 -16.064 -2.687 1.00 95.25 326 GLU A O 1
ATOM 2490 N N . ASP A 1 327 ? 7.036 -15.738 -3.603 1.00 96.00 327 ASP A N 1
ATOM 2491 C CA . ASP A 1 327 ? 7.438 -15.876 -4.997 1.00 96.00 327 ASP A CA 1
ATOM 2492 C C . ASP A 1 327 ? 7.945 -14.559 -5.590 1.00 96.00 327 ASP A C 1
ATOM 2494 O O . ASP A 1 327 ? 8.872 -14.580 -6.398 1.00 96.00 327 ASP A O 1
ATOM 2498 N N . PHE A 1 328 ? 7.374 -13.409 -5.207 1.00 95.81 328 PHE A N 1
ATOM 2499 C CA . PHE A 1 328 ? 7.680 -12.120 -5.833 1.00 95.81 328 PHE A CA 1
ATOM 2500 C C . PHE A 1 328 ? 9.187 -11.823 -5.816 1.00 95.81 328 PHE A C 1
ATOM 2502 O O . PHE A 1 328 ? 9.813 -11.695 -4.763 1.00 95.81 328 PHE A O 1
ATOM 2509 N N . GLY A 1 329 ? 9.785 -11.727 -7.002 1.00 95.56 329 GLY A N 1
ATOM 2510 C CA . GLY A 1 329 ? 11.202 -11.427 -7.174 1.00 95.56 329 GLY A CA 1
ATOM 2511 C C . GLY A 1 329 ? 12.155 -12.559 -6.783 1.00 95.56 329 GLY A C 1
ATOM 2512 O O . GLY A 1 329 ? 13.358 -12.329 -6.777 1.00 95.56 329 GLY A O 1
ATOM 2513 N N . ASP A 1 330 ? 11.692 -13.773 -6.454 1.00 96.25 330 ASP A N 1
ATOM 2514 C CA . ASP A 1 330 ? 12.596 -14.918 -6.269 1.00 96.25 330 ASP A CA 1
ATOM 2515 C C . ASP A 1 330 ? 13.138 -15.395 -7.632 1.00 96.25 330 ASP A C 1
ATOM 2517 O O . ASP A 1 330 ? 12.350 -15.871 -8.453 1.00 96.25 330 ASP A O 1
ATOM 2521 N N . PRO A 1 331 ? 14.461 -15.318 -7.892 1.00 94.50 331 PRO A N 1
ATOM 2522 C CA . PRO A 1 331 ? 15.045 -15.761 -9.160 1.00 94.50 331 PRO A CA 1
ATOM 2523 C C . PRO A 1 331 ? 14.941 -17.277 -9.385 1.00 94.50 331 PRO A C 1
ATOM 2525 O O . PRO A 1 331 ? 15.118 -17.750 -10.508 1.00 94.50 331 PRO A O 1
ATOM 2528 N N . ASN A 1 332 ? 14.667 -18.063 -8.339 1.00 96.00 332 ASN A N 1
ATOM 2529 C CA . ASN A 1 332 ? 14.486 -19.512 -8.452 1.00 96.00 332 ASN A CA 1
ATOM 2530 C C . ASN A 1 332 ? 13.028 -19.906 -8.731 1.00 96.00 332 ASN A C 1
ATOM 2532 O O . ASN A 1 332 ? 12.759 -21.072 -9.024 1.00 96.00 332 ASN A O 1
ATOM 2536 N N . CYS A 1 333 ? 12.092 -18.958 -8.646 1.00 96.25 333 CYS A N 1
ATOM 2537 C CA . CYS A 1 333 ? 10.680 -19.201 -8.893 1.00 96.25 333 CYS A CA 1
ATOM 2538 C C . CYS A 1 333 ? 10.346 -18.942 -10.368 1.00 96.25 333 CYS A C 1
ATOM 2540 O O . CYS A 1 333 ? 10.464 -17.824 -10.870 1.00 96.25 333 CYS A O 1
ATOM 2542 N N . GLU A 1 334 ? 9.886 -19.974 -11.083 1.00 95.56 334 GLU A N 1
ATOM 2543 C CA . GLU A 1 334 ? 9.521 -19.846 -12.501 1.00 95.56 334 GLU A CA 1
ATOM 2544 C C . GLU A 1 334 ? 8.389 -18.829 -12.715 1.00 95.56 334 GLU A C 1
ATOM 2546 O O . GLU A 1 334 ? 8.434 -18.060 -13.672 1.00 95.56 334 GLU A O 1
ATOM 2551 N N . ALA A 1 335 ? 7.396 -18.790 -11.819 1.00 94.12 335 ALA A N 1
ATOM 2552 C CA . ALA A 1 335 ? 6.286 -17.841 -11.908 1.00 94.12 335 ALA A CA 1
ATOM 2553 C C . ALA A 1 335 ? 6.762 -16.388 -11.744 1.00 94.12 335 ALA A C 1
ATOM 2555 O O . ALA A 1 335 ? 6.309 -15.511 -12.477 1.00 94.12 335 ALA A O 1
ATOM 2556 N N . SER A 1 336 ? 7.722 -16.157 -10.843 1.00 95.62 336 SER A N 1
ATOM 2557 C CA . SER A 1 336 ? 8.390 -14.865 -10.669 1.00 95.62 336 SER A CA 1
ATOM 2558 C C . SER A 1 336 ? 9.139 -14.442 -11.925 1.00 95.62 336 SER A C 1
ATOM 2560 O O . SER A 1 336 ? 8.864 -13.382 -12.483 1.00 95.62 336 SER A O 1
ATOM 2562 N N . ASN A 1 337 ? 10.015 -15.308 -12.440 1.00 95.56 337 ASN A N 1
ATOM 2563 C CA . ASN A 1 337 ? 10.765 -15.022 -13.661 1.00 95.56 337 ASN A CA 1
ATOM 2564 C C . ASN A 1 337 ? 9.823 -14.729 -14.835 1.00 95.56 337 ASN A C 1
ATOM 2566 O O . ASN A 1 337 ? 10.011 -13.756 -15.558 1.00 95.56 337 ASN A O 1
ATOM 2570 N N . ARG A 1 338 ? 8.757 -15.521 -14.988 1.00 93.50 338 ARG A N 1
ATOM 2571 C CA . ARG A 1 338 ? 7.747 -15.288 -16.020 1.00 93.50 338 ARG A CA 1
ATOM 2572 C C . ARG A 1 338 ? 7.109 -13.909 -15.884 1.00 93.50 338 ARG A C 1
ATOM 2574 O O . ARG A 1 338 ? 7.076 -13.182 -16.866 1.00 93.50 338 ARG A O 1
ATOM 2581 N N . TYR A 1 339 ? 6.662 -13.539 -14.686 1.00 94.88 339 TYR A N 1
ATOM 2582 C CA . TYR A 1 339 ? 6.063 -12.231 -14.425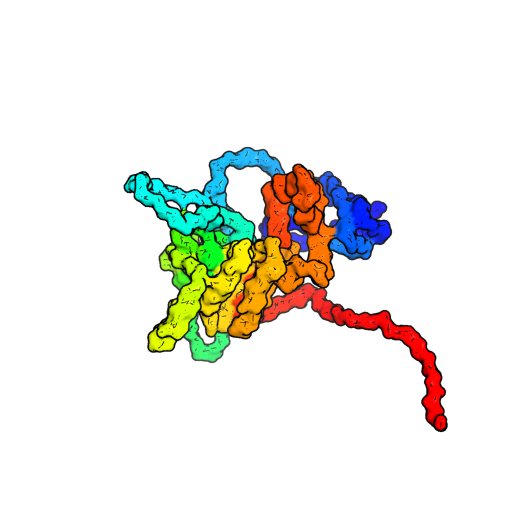 1.00 94.88 339 TYR A CA 1
ATOM 2583 C C . TYR A 1 339 ? 6.998 -11.082 -14.833 1.00 94.88 339 TYR A C 1
ATOM 2585 O O . TYR A 1 339 ? 6.621 -10.235 -15.634 1.00 94.88 339 TYR A O 1
ATOM 2593 N N . PHE A 1 340 ? 8.253 -11.081 -14.377 1.00 95.62 340 PHE A N 1
ATOM 2594 C CA . PHE A 1 340 ? 9.180 -9.991 -14.706 1.00 95.62 340 PHE A CA 1
ATOM 2595 C C . PHE A 1 340 ? 9.553 -9.926 -16.195 1.00 95.62 340 PHE A C 1
ATOM 2597 O O . PHE A 1 340 ? 9.814 -8.840 -16.714 1.00 95.62 340 PHE A O 1
ATOM 2604 N N . HIS A 1 341 ? 9.580 -11.062 -16.891 1.00 94.81 341 HIS A N 1
ATOM 2605 C CA . HIS A 1 341 ? 9.913 -11.102 -18.314 1.00 94.81 341 HIS A CA 1
ATOM 2606 C C . HIS A 1 341 ? 8.708 -10.860 -19.238 1.00 94.81 341 HIS A C 1
ATOM 2608 O O . HIS A 1 341 ? 8.914 -10.367 -20.343 1.00 94.81 341 HIS A O 1
ATOM 2614 N N . GLN A 1 342 ? 7.480 -11.181 -18.817 1.00 93.56 342 GLN A N 1
ATOM 2615 C CA . GLN A 1 342 ? 6.277 -11.133 -19.667 1.00 93.56 342 GLN A CA 1
ATOM 2616 C C . GLN A 1 342 ? 5.329 -9.974 -19.352 1.00 93.56 342 GLN A C 1
ATOM 2618 O O . GLN A 1 342 ? 4.501 -9.636 -20.200 1.00 93.56 342 GLN A O 1
ATOM 2623 N N . THR A 1 343 ? 5.457 -9.347 -18.182 1.00 94.00 343 THR A N 1
ATOM 2624 C CA . THR A 1 343 ? 4.748 -8.104 -17.872 1.00 94.00 343 THR A CA 1
ATOM 2625 C C . THR A 1 343 ? 5.473 -6.937 -18.529 1.00 94.00 343 THR A C 1
ATOM 2627 O O . THR A 1 343 ? 6.659 -6.702 -18.275 1.00 94.00 343 THR A O 1
ATOM 2630 N N . MET A 1 344 ? 4.753 -6.211 -19.379 1.00 94.19 344 MET A N 1
ATOM 2631 C CA . MET A 1 344 ? 5.281 -5.117 -20.187 1.00 94.19 344 MET A CA 1
ATOM 2632 C C . MET A 1 344 ? 4.715 -3.778 -19.716 1.00 94.19 344 MET A C 1
ATOM 2634 O O . MET A 1 344 ? 3.507 -3.640 -19.529 1.00 94.19 344 MET A O 1
ATOM 2638 N N . VAL A 1 345 ? 5.580 -2.774 -19.589 1.00 94.12 345 VAL A N 1
ATOM 2639 C CA . VAL A 1 345 ? 5.220 -1.383 -19.288 1.00 94.12 345 VAL A CA 1
ATOM 2640 C C . VAL A 1 345 ? 5.816 -0.478 -20.362 1.00 94.12 345 VAL A C 1
ATOM 2642 O O . VAL A 1 345 ? 6.911 -0.736 -20.867 1.00 94.12 345 VAL A O 1
ATOM 2645 N N . ALA A 1 346 ? 5.084 0.563 -20.753 1.00 93.88 346 ALA A N 1
ATOM 2646 C CA . ALA A 1 346 ? 5.579 1.535 -21.717 1.00 93.88 346 ALA A CA 1
ATOM 2647 C C . ALA A 1 346 ? 6.656 2.451 -21.102 1.00 93.88 346 ALA A C 1
ATOM 2649 O O . ALA A 1 346 ? 6.551 2.862 -19.952 1.00 93.88 346 ALA A O 1
ATOM 2650 N N . VAL A 1 347 ? 7.686 2.776 -21.881 1.00 94.00 347 VAL A N 1
ATOM 2651 C CA . VAL A 1 347 ? 8.677 3.821 -21.606 1.00 94.00 347 VAL A CA 1
ATOM 2652 C C . VAL A 1 347 ? 8.830 4.638 -22.879 1.00 94.00 347 VAL A C 1
ATOM 2654 O O . VAL A 1 347 ? 9.217 4.093 -23.918 1.00 94.00 347 VAL A O 1
ATOM 2657 N N . GLN A 1 348 ? 8.507 5.932 -22.830 1.00 93.56 348 GLN A N 1
ATOM 2658 C CA . GLN A 1 348 ? 8.470 6.787 -24.025 1.00 93.56 348 GLN A CA 1
ATOM 2659 C C . GLN A 1 348 ? 7.581 6.191 -25.137 1.00 93.56 348 GLN A C 1
ATOM 2661 O O . GLN A 1 348 ? 7.927 6.207 -26.324 1.00 93.56 348 GLN A O 1
ATOM 2666 N N . GLY A 1 349 ? 6.448 5.603 -24.742 1.00 89.25 349 GLY A N 1
ATOM 2667 C CA . GLY A 1 349 ? 5.490 4.940 -25.624 1.00 89.25 349 GLY A CA 1
ATOM 2668 C C . GLY A 1 349 ? 5.961 3.603 -26.203 1.00 89.25 349 GLY A C 1
ATOM 2669 O O . GLY A 1 349 ? 5.253 3.020 -27.024 1.00 89.25 349 GLY A O 1
ATOM 2670 N N . LYS A 1 350 ? 7.141 3.104 -25.812 1.00 90.50 350 LYS A N 1
ATOM 2671 C CA . LYS A 1 350 ? 7.658 1.803 -26.251 1.00 90.50 350 LYS A CA 1
ATOM 2672 C C . LYS A 1 350 ? 7.503 0.758 -25.153 1.00 90.50 350 LYS A C 1
ATOM 2674 O O . LYS A 1 350 ? 7.867 1.029 -24.019 1.00 90.50 350 LYS A O 1
ATOM 2679 N N . PRO A 1 351 ? 7.006 -0.441 -25.462 1.00 92.50 351 PRO A N 1
ATOM 2680 C CA . PRO A 1 351 ? 6.816 -1.494 -24.473 1.00 92.50 351 PRO A CA 1
ATOM 2681 C C . PRO A 1 351 ? 8.156 -2.130 -24.072 1.00 92.50 351 PRO A C 1
ATOM 2683 O O . PRO A 1 351 ? 8.927 -2.567 -24.926 1.00 92.50 351 PRO A O 1
ATOM 2686 N N . HIS A 1 352 ? 8.400 -2.242 -22.768 1.00 94.75 352 HIS A N 1
ATOM 2687 C CA . HIS A 1 352 ? 9.560 -2.914 -22.182 1.00 94.75 352 HIS A CA 1
ATOM 2688 C C . HIS A 1 352 ? 9.121 -3.889 -21.088 1.00 94.75 352 HIS A C 1
ATOM 2690 O O . HIS A 1 352 ? 8.190 -3.597 -20.342 1.00 94.75 352 HIS A O 1
ATOM 2696 N N . SER A 1 353 ? 9.798 -5.034 -20.962 1.00 95.38 353 SER A N 1
ATOM 2697 C CA . SER A 1 353 ? 9.548 -5.945 -19.840 1.00 95.38 353 SER A CA 1
ATOM 2698 C C . SER A 1 353 ? 10.039 -5.333 -18.530 1.00 95.38 353 SER A C 1
ATOM 2700 O O . SER A 1 353 ? 11.003 -4.560 -18.530 1.00 95.38 353 SER A O 1
ATOM 2702 N N . LEU A 1 354 ? 9.434 -5.710 -17.400 1.00 95.69 354 LEU A N 1
ATOM 2703 C CA . LEU A 1 354 ? 9.902 -5.257 -16.084 1.00 95.69 354 LEU A CA 1
ATOM 2704 C C . LEU A 1 354 ? 11.383 -5.604 -15.866 1.00 95.69 354 LEU A C 1
ATOM 2706 O O . LEU A 1 354 ? 12.156 -4.752 -15.433 1.00 95.69 354 LEU A O 1
ATOM 2710 N N . ALA A 1 355 ? 11.797 -6.821 -16.234 1.00 95.25 355 ALA A N 1
ATOM 2711 C CA . ALA A 1 355 ? 13.192 -7.255 -16.176 1.00 95.25 355 ALA A CA 1
ATOM 2712 C C . ALA A 1 355 ? 14.114 -6.350 -17.013 1.00 95.25 355 ALA A C 1
ATOM 2714 O O . ALA A 1 355 ? 15.172 -5.939 -16.541 1.00 95.25 355 ALA A O 1
ATOM 2715 N N . GLY A 1 356 ? 13.698 -5.990 -18.233 1.00 94.69 356 GLY A N 1
ATOM 2716 C CA . GLY A 1 356 ? 14.465 -5.103 -19.109 1.00 94.69 356 GLY A CA 1
ATOM 2717 C C . GLY A 1 356 ? 14.582 -3.677 -18.565 1.00 94.69 356 GLY A C 1
ATOM 2718 O O . GLY A 1 356 ? 15.648 -3.070 -18.655 1.00 94.69 356 GLY A O 1
ATOM 2719 N N . ILE A 1 357 ? 13.517 -3.154 -17.950 1.00 94.88 357 ILE A N 1
ATOM 2720 C CA . ILE A 1 357 ? 13.537 -1.840 -17.291 1.00 94.88 357 ILE A CA 1
ATOM 2721 C C . ILE A 1 357 ? 14.522 -1.853 -16.117 1.00 94.88 357 ILE A C 1
ATOM 2723 O O . ILE A 1 357 ? 15.359 -0.955 -16.017 1.00 94.88 357 ILE A O 1
ATOM 2727 N N . LEU A 1 358 ? 14.462 -2.877 -15.262 1.00 93.06 358 LEU A N 1
ATOM 2728 C CA . LEU A 1 358 ? 15.334 -3.015 -14.091 1.00 93.06 358 LEU A CA 1
ATOM 2729 C C . LEU A 1 358 ? 16.816 -3.185 -14.469 1.00 93.06 358 LEU A C 1
ATOM 2731 O O . LEU A 1 358 ? 17.676 -2.631 -13.791 1.00 93.06 358 LEU A O 1
ATOM 2735 N N . ALA A 1 359 ? 17.119 -3.885 -15.567 1.00 92.75 359 ALA A N 1
ATOM 2736 C CA . ALA A 1 359 ? 18.492 -4.108 -16.031 1.00 92.75 359 ALA A CA 1
ATOM 2737 C C . ALA A 1 359 ? 19.126 -2.894 -16.743 1.00 92.75 359 ALA A C 1
ATOM 2739 O O . ALA A 1 359 ? 20.347 -2.809 -16.864 1.00 92.75 359 ALA A O 1
ATOM 2740 N N . SER A 1 360 ? 18.321 -1.932 -17.213 1.00 90.31 360 SER A N 1
ATOM 2741 C CA . SER A 1 360 ? 18.781 -0.845 -18.096 1.00 90.31 360 SER A CA 1
ATOM 2742 C C . SER A 1 360 ? 19.838 0.106 -17.511 1.00 90.31 360 SER A C 1
ATOM 2744 O O . SER A 1 360 ? 20.480 0.829 -18.269 1.00 90.31 360 SER A O 1
ATOM 2746 N N . GLY A 1 361 ? 20.036 0.114 -16.190 1.00 81.06 361 GLY A N 1
ATOM 2747 C CA . GLY A 1 361 ? 21.032 0.953 -15.513 1.00 81.06 361 GLY A CA 1
ATOM 2748 C C . GLY A 1 361 ? 22.395 0.291 -15.281 1.00 81.06 361 GLY A C 1
ATOM 2749 O O . GLY A 1 361 ? 23.304 0.951 -14.781 1.00 81.06 361 GLY A O 1
ATOM 2750 N N . GLU A 1 362 ? 22.556 -0.998 -15.597 1.00 81.31 362 GLU A N 1
ATOM 2751 C CA . GLU A 1 362 ? 23.790 -1.739 -15.290 1.00 81.31 362 GLU A CA 1
ATOM 2752 C C . GLU A 1 362 ? 24.845 -1.661 -16.415 1.00 81.31 362 GLU A C 1
ATOM 2754 O O . GLU A 1 362 ? 26.035 -1.877 -16.168 1.00 81.31 362 GLU A O 1
ATOM 2759 N N . GLU A 1 363 ? 24.450 -1.288 -17.639 1.00 70.50 363 GLU A N 1
ATOM 2760 C CA . GLU A 1 363 ? 25.304 -1.314 -18.835 1.00 70.50 363 GLU A CA 1
ATOM 2761 C C . GLU A 1 363 ? 25.646 0.095 -19.383 1.00 70.50 363 GLU A C 1
ATOM 2763 O O . GLU A 1 363 ? 25.177 0.517 -20.438 1.00 70.50 363 GLU A O 1
ATOM 2768 N N . GLY A 1 364 ? 26.548 0.818 -18.706 1.00 73.94 364 GLY A N 1
ATOM 2769 C CA . GLY A 1 364 ? 27.249 1.995 -19.263 1.00 73.94 364 GLY A CA 1
ATOM 2770 C C . GLY A 1 364 ? 26.603 3.373 -19.029 1.00 73.94 364 GLY A C 1
ATOM 2771 O O . GLY A 1 364 ? 25.739 3.530 -18.180 1.00 73.94 364 GLY A O 1
ATOM 2772 N N . ASP A 1 365 ? 27.067 4.394 -19.770 1.00 68.25 365 ASP A N 1
ATOM 2773 C CA . ASP A 1 365 ? 26.691 5.823 -19.624 1.00 68.25 365 ASP A CA 1
ATOM 2774 C C . ASP A 1 365 ? 25.229 6.154 -20.029 1.00 68.25 365 ASP A C 1
ATOM 2776 O O . ASP A 1 365 ? 24.860 7.328 -20.135 1.00 68.25 365 ASP A O 1
ATOM 2780 N N . ALA A 1 366 ? 24.392 5.152 -20.317 1.00 83.06 366 ALA A N 1
ATOM 2781 C CA . ALA A 1 366 ? 22.994 5.369 -20.678 1.00 83.06 366 ALA A CA 1
ATOM 2782 C C . ALA A 1 366 ? 22.155 5.686 -19.429 1.00 83.06 366 ALA A C 1
ATOM 2784 O O . ALA A 1 366 ? 22.341 5.086 -18.373 1.00 83.06 366 ALA A O 1
ATOM 2785 N N . GLN A 1 367 ? 21.215 6.631 -19.544 1.00 87.31 367 GLN A N 1
ATOM 2786 C CA . GLN A 1 367 ? 20.268 6.894 -18.458 1.00 87.31 367 GLN A CA 1
ATOM 2787 C C . GLN A 1 367 ? 19.338 5.682 -18.268 1.00 87.31 367 GLN A C 1
ATOM 2789 O O . GLN A 1 367 ? 18.825 5.179 -19.275 1.00 87.31 367 GLN A O 1
ATOM 2794 N N . PRO A 1 368 ? 19.074 5.244 -17.020 1.00 92.94 368 PRO A N 1
ATOM 2795 C CA . PRO A 1 368 ? 18.094 4.201 -16.727 1.00 92.94 368 PRO A CA 1
ATOM 2796 C C . PRO A 1 368 ? 16.755 4.464 -17.424 1.00 92.94 368 PRO A C 1
ATOM 2798 O O . PRO A 1 368 ? 16.307 5.606 -17.512 1.00 92.94 368 PRO A O 1
ATOM 2801 N N . LEU A 1 369 ? 16.084 3.414 -17.907 1.00 93.62 369 LEU A N 1
ATOM 2802 C CA . LEU A 1 369 ? 14.778 3.554 -18.567 1.00 93.62 369 LEU A CA 1
ATOM 2803 C C . LEU A 1 369 ? 13.715 4.150 -17.634 1.00 93.62 369 LEU A C 1
ATOM 2805 O O . LEU A 1 369 ? 12.830 4.856 -18.103 1.00 93.62 369 LEU A O 1
ATOM 2809 N N . GLN A 1 370 ? 13.824 3.916 -16.324 1.00 93.19 370 GLN A N 1
ATOM 2810 C CA . GLN A 1 370 ? 12.917 4.499 -15.327 1.00 93.19 370 GLN A CA 1
ATOM 2811 C C . GLN A 1 370 ? 12.961 6.034 -15.333 1.00 93.19 370 GLN A C 1
ATOM 2813 O O . GLN A 1 370 ? 11.918 6.672 -15.246 1.00 93.19 370 GLN A O 1
ATOM 2818 N N . ASP A 1 371 ? 14.139 6.632 -15.541 1.00 93.44 371 ASP A N 1
ATOM 2819 C CA . ASP A 1 371 ? 14.311 8.094 -15.586 1.00 93.44 371 ASP A CA 1
ATOM 2820 C C . ASP A 1 371 ? 13.710 8.721 -16.855 1.00 93.44 371 ASP A C 1
ATOM 2822 O O . ASP A 1 371 ? 13.628 9.943 -16.983 1.00 93.44 371 ASP A O 1
ATOM 2826 N N . GLN A 1 372 ? 13.327 7.885 -17.822 1.00 94.62 372 GLN A N 1
ATOM 2827 C CA . GLN A 1 372 ? 12.730 8.293 -19.088 1.00 94.62 372 GLN A CA 1
ATOM 2828 C C . GLN A 1 372 ? 11.210 8.102 -19.091 1.00 94.62 372 GLN A C 1
ATOM 2830 O O . GLN A 1 372 ? 10.584 8.387 -20.105 1.00 94.62 372 GLN A O 1
ATOM 2835 N N . MET A 1 373 ? 10.595 7.611 -18.017 1.00 94.81 373 MET A N 1
ATOM 2836 C CA . MET A 1 373 ? 9.147 7.409 -17.970 1.00 94.81 373 MET A CA 1
ATOM 2837 C C . MET A 1 373 ? 8.397 8.742 -17.860 1.00 94.81 373 MET A C 1
ATOM 2839 O O . MET A 1 373 ? 8.838 9.676 -17.193 1.00 94.81 373 MET A O 1
ATOM 2843 N N . THR A 1 374 ? 7.239 8.830 -18.513 1.00 93.38 374 THR A N 1
ATOM 2844 C CA . THR A 1 374 ? 6.222 9.834 -18.153 1.00 93.38 374 THR A CA 1
ATOM 2845 C C . THR A 1 374 ? 5.570 9.480 -16.812 1.00 93.38 374 THR A C 1
ATOM 2847 O O . THR A 1 374 ? 5.677 8.338 -16.371 1.00 93.38 374 THR A O 1
ATOM 2850 N N . ASP A 1 375 ? 4.857 10.415 -16.178 1.00 88.44 375 ASP A N 1
ATOM 2851 C CA . ASP A 1 375 ? 4.174 10.148 -14.899 1.00 88.44 375 ASP A CA 1
ATOM 2852 C C . ASP A 1 375 ? 3.227 8.933 -14.984 1.00 88.44 375 ASP A C 1
ATOM 2854 O O . ASP A 1 375 ? 3.257 8.064 -14.118 1.00 88.44 375 ASP A O 1
ATOM 2858 N N . ASP A 1 376 ? 2.446 8.819 -16.067 1.00 89.69 376 ASP A N 1
ATOM 2859 C CA . ASP A 1 376 ? 1.505 7.706 -16.268 1.00 89.69 376 ASP A CA 1
ATOM 2860 C C . ASP A 1 376 ? 2.234 6.357 -16.463 1.00 89.69 376 ASP A C 1
ATOM 2862 O O . ASP A 1 376 ? 1.775 5.309 -16.003 1.00 89.69 376 ASP A O 1
ATOM 2866 N N . GLU A 1 377 ? 3.384 6.370 -17.145 1.00 93.38 377 GLU A N 1
ATOM 2867 C CA . GLU A 1 377 ? 4.240 5.189 -17.335 1.00 93.38 377 GLU A CA 1
ATOM 2868 C C . GLU A 1 377 ? 4.909 4.760 -16.024 1.00 93.38 377 GLU A C 1
ATOM 2870 O O . GLU A 1 377 ? 4.952 3.568 -15.712 1.00 93.38 377 GLU A O 1
ATOM 2875 N N . ALA A 1 378 ? 5.383 5.728 -15.236 1.00 92.06 378 ALA A N 1
ATOM 2876 C CA . ALA A 1 378 ? 5.949 5.489 -13.918 1.00 92.06 378 ALA A CA 1
ATOM 2877 C C . ALA A 1 378 ? 4.893 4.900 -12.975 1.00 92.06 378 ALA A C 1
ATOM 2879 O O . ALA A 1 378 ? 5.150 3.883 -12.337 1.00 92.06 378 ALA A O 1
ATOM 2880 N N . ASP A 1 379 ? 3.676 5.447 -12.954 1.00 90.50 379 ASP A N 1
ATOM 2881 C CA . ASP A 1 379 ? 2.563 4.898 -12.175 1.00 90.50 379 ASP A CA 1
ATOM 2882 C C . ASP A 1 379 ? 2.243 3.448 -12.578 1.00 90.50 379 ASP A C 1
ATOM 2884 O O . ASP A 1 379 ? 2.070 2.580 -11.717 1.00 90.50 379 ASP A O 1
ATOM 2888 N N . ALA A 1 380 ? 2.203 3.146 -13.880 1.00 91.44 380 ALA A N 1
ATOM 2889 C CA . ALA A 1 380 ? 1.996 1.782 -14.367 1.00 91.44 380 ALA A CA 1
ATOM 2890 C C . ALA A 1 380 ? 3.120 0.829 -13.917 1.00 91.44 380 ALA A C 1
ATOM 2892 O O . ALA A 1 380 ? 2.844 -0.294 -13.481 1.00 91.44 380 ALA A O 1
ATOM 2893 N N . PHE A 1 381 ? 4.374 1.284 -13.970 1.00 94.50 381 PHE A N 1
ATOM 2894 C CA . PHE A 1 381 ? 5.533 0.536 -13.486 1.00 94.50 381 PHE A CA 1
ATOM 2895 C C . PHE A 1 381 ? 5.471 0.283 -11.974 1.00 94.50 381 PHE A C 1
ATOM 2897 O O . PHE A 1 381 ? 5.681 -0.847 -11.520 1.00 94.50 381 PHE A O 1
ATOM 2904 N N . GLU A 1 382 ? 5.131 1.303 -11.188 1.00 93.38 382 GLU A N 1
ATOM 2905 C CA . GLU A 1 382 ? 5.004 1.208 -9.734 1.00 93.38 382 GLU A CA 1
ATOM 2906 C C . GLU A 1 382 ? 3.891 0.244 -9.320 1.00 93.38 382 GLU A C 1
ATOM 2908 O O . GLU A 1 382 ? 4.081 -0.599 -8.442 1.00 93.38 382 GLU A O 1
ATOM 2913 N N . ASN A 1 383 ? 2.753 0.272 -10.014 1.00 91.81 383 ASN A N 1
ATOM 2914 C CA . ASN A 1 383 ? 1.634 -0.637 -9.758 1.00 91.81 383 ASN A CA 1
ATOM 2915 C C . ASN A 1 383 ? 1.995 -2.120 -9.968 1.00 91.81 383 ASN A C 1
ATOM 2917 O O . ASN A 1 383 ? 1.360 -2.998 -9.379 1.00 91.81 383 ASN A O 1
ATOM 2921 N N . CYS A 1 384 ? 3.036 -2.411 -10.756 1.00 94.69 384 CYS A N 1
ATOM 2922 C CA . CYS A 1 384 ? 3.575 -3.762 -10.925 1.00 94.69 384 CYS A CA 1
ATOM 2923 C C . CYS A 1 384 ? 4.448 -4.223 -9.741 1.00 94.69 384 CYS A C 1
ATOM 2925 O O . CYS A 1 384 ? 4.729 -5.416 -9.609 1.00 94.69 384 CYS A O 1
ATOM 2927 N N . HIS A 1 385 ? 4.879 -3.303 -8.878 1.00 95.75 385 HIS A N 1
ATOM 2928 C CA . HIS A 1 385 ? 5.758 -3.568 -7.735 1.00 95.75 385 HIS A CA 1
ATOM 2929 C C . HIS A 1 385 ? 5.066 -3.367 -6.385 1.00 95.75 385 HIS A C 1
ATOM 2931 O O . HIS A 1 385 ? 5.673 -3.621 -5.343 1.00 95.75 385 HIS A O 1
ATOM 2937 N N . ILE A 1 386 ? 3.805 -2.926 -6.387 1.00 95.88 386 ILE A N 1
ATOM 2938 C CA . ILE A 1 386 ? 3.034 -2.672 -5.174 1.00 95.88 386 ILE A CA 1
ATOM 2939 C C . ILE A 1 386 ? 2.052 -3.805 -4.902 1.00 95.88 386 ILE A C 1
ATOM 2941 O O . ILE A 1 386 ? 1.255 -4.199 -5.755 1.00 95.88 386 ILE A O 1
ATOM 2945 N N . GLN A 1 387 ? 2.076 -4.302 -3.669 1.00 95.44 387 GLN A N 1
ATOM 2946 C CA . GLN A 1 387 ? 1.186 -5.358 -3.206 1.00 95.44 387 GLN A CA 1
ATOM 2947 C C . GLN A 1 387 ? 0.657 -5.046 -1.806 1.00 95.44 387 GLN A C 1
ATOM 2949 O O . GLN A 1 387 ? 1.356 -4.452 -0.983 1.00 95.44 387 GLN A O 1
ATOM 2954 N N . ILE A 1 388 ? -0.584 -5.447 -1.530 1.00 95.69 388 ILE A N 1
ATOM 2955 C CA . ILE A 1 388 ? -1.255 -5.234 -0.247 1.00 95.69 388 ILE A CA 1
ATOM 2956 C C . ILE A 1 388 ? -1.533 -6.579 0.416 1.00 95.69 388 ILE A C 1
ATOM 2958 O O . ILE A 1 388 ? -2.224 -7.452 -0.123 1.00 95.69 388 ILE A O 1
ATOM 2962 N N . TYR A 1 389 ? -1.026 -6.708 1.635 1.00 95.50 389 TYR A N 1
ATOM 2963 C CA . TYR A 1 389 ? -1.093 -7.908 2.451 1.00 95.50 389 TYR A CA 1
ATOM 2964 C C . TYR A 1 389 ? -1.869 -7.649 3.734 1.00 95.50 389 TYR A C 1
ATOM 2966 O O . TYR A 1 389 ? -1.785 -6.567 4.315 1.00 95.50 389 TYR A O 1
ATOM 2974 N N . CYS A 1 390 ? -2.582 -8.665 4.212 1.00 95.56 390 CYS A N 1
ATOM 2975 C CA . CYS A 1 390 ? -3.202 -8.658 5.529 1.00 95.56 390 CYS A CA 1
ATOM 2976 C C . CYS A 1 390 ? -2.704 -9.849 6.346 1.00 95.56 390 CYS A C 1
ATOM 2978 O O . CYS A 1 390 ? -2.869 -10.990 5.933 1.00 95.56 390 CYS A O 1
ATOM 2980 N N . LEU A 1 391 ? -2.109 -9.589 7.505 1.00 94.56 391 LEU A N 1
ATOM 2981 C CA . LEU A 1 391 ? -1.755 -10.605 8.493 1.00 94.56 391 LEU A CA 1
ATOM 2982 C C . LEU A 1 391 ? -2.887 -10.714 9.514 1.00 94.56 391 LEU A C 1
ATOM 2984 O O . LEU A 1 391 ? -3.188 -9.728 10.193 1.00 94.56 391 LEU A O 1
ATOM 2988 N N . SER A 1 392 ? -3.486 -11.897 9.654 1.00 92.56 392 SER A N 1
ATOM 2989 C CA . SER A 1 392 ? -4.539 -12.156 10.648 1.00 92.56 392 SER A CA 1
ATOM 2990 C C . SER A 1 392 ? -4.608 -13.631 11.062 1.00 92.56 392 SER A C 1
ATOM 2992 O O . SER A 1 392 ? -4.129 -14.504 10.344 1.00 92.56 392 SER A O 1
ATOM 2994 N N . ARG A 1 393 ? -5.223 -13.920 12.220 1.00 84.50 393 ARG A N 1
ATOM 2995 C CA . ARG A 1 393 ? -5.408 -15.291 12.750 1.00 84.50 393 ARG A CA 1
ATOM 2996 C C . ARG A 1 393 ? -6.483 -16.065 12.015 1.00 84.50 393 ARG A C 1
ATOM 2998 O O . ARG A 1 393 ? -6.367 -17.252 11.728 1.00 84.50 393 ARG A O 1
ATOM 3005 N N . VAL A 1 394 ? -7.600 -15.385 11.796 1.00 70.25 394 VAL A N 1
ATOM 3006 C CA . VAL A 1 394 ? -8.741 -15.950 11.103 1.00 70.25 394 VAL A CA 1
ATOM 3007 C C . VAL A 1 394 ? -8.497 -15.652 9.643 1.00 70.25 394 VAL A C 1
ATOM 3009 O O . VAL A 1 394 ? -8.609 -14.500 9.234 1.00 70.25 394 VAL A O 1
ATOM 3012 N N . GLY A 1 395 ? -8.163 -16.688 8.868 1.00 59.19 395 GLY A N 1
ATOM 3013 C CA . GLY A 1 395 ? -8.181 -16.551 7.419 1.00 59.19 395 GLY A CA 1
ATOM 3014 C C . GLY A 1 395 ? -9.513 -15.933 7.011 1.00 59.19 395 GLY A C 1
ATOM 3015 O O . GLY A 1 395 ? -10.531 -16.396 7.544 1.00 59.19 395 GLY A O 1
ATOM 3016 N N . PRO A 1 396 ? -9.533 -14.884 6.162 1.00 54.41 396 PRO A N 1
ATOM 3017 C CA . PRO A 1 396 ? -10.764 -14.219 5.760 1.00 54.41 396 PRO A CA 1
ATOM 3018 C C . PRO A 1 396 ? -11.706 -15.323 5.320 1.00 54.41 396 PRO A C 1
ATOM 3020 O O . PRO A 1 396 ? -11.389 -16.052 4.381 1.00 54.41 396 PRO A O 1
ATOM 3023 N N . SER A 1 397 ? -12.761 -15.543 6.114 1.00 51.47 397 SER A N 1
ATOM 3024 C CA . SER A 1 397 ? -13.587 -16.747 6.060 1.00 51.47 397 SER A CA 1
ATOM 3025 C C . SER A 1 397 ? -13.941 -16.990 4.611 1.00 51.47 397 SER A C 1
ATOM 3027 O O . SER A 1 397 ? -14.703 -16.183 4.087 1.00 51.47 397 SER A O 1
ATOM 3029 N N . THR A 1 398 ? -13.301 -17.993 3.997 1.00 44.03 398 THR A N 1
ATOM 3030 C CA . THR A 1 398 ? -13.207 -18.214 2.548 1.00 44.03 398 THR A CA 1
ATOM 3031 C C . THR A 1 398 ? -14.302 -17.465 1.798 1.00 44.03 398 THR A C 1
ATOM 3033 O O . THR A 1 398 ? -15.387 -18.007 1.570 1.00 44.03 398 THR A O 1
ATOM 3036 N N . CYS A 1 399 ? -14.042 -16.205 1.435 1.00 42.44 399 CYS A N 1
ATOM 3037 C CA . CYS A 1 399 ? -14.675 -15.643 0.255 1.00 42.44 399 CYS A CA 1
ATOM 3038 C C . CYS A 1 399 ? -14.045 -16.471 -0.850 1.00 42.44 399 CYS A C 1
ATOM 3040 O O . CYS A 1 399 ? -12.912 -16.217 -1.245 1.00 42.44 399 CYS A O 1
ATOM 3042 N N . SER A 1 400 ? -14.676 -17.616 -1.119 1.00 36.72 400 SER A N 1
ATOM 3043 C CA . SER A 1 400 ? -14.099 -18.692 -1.909 1.00 36.72 400 SER A CA 1
ATOM 3044 C C . SER A 1 400 ? -13.631 -18.075 -3.224 1.00 36.72 400 SER A C 1
ATOM 3046 O O . SER A 1 400 ? -14.454 -17.455 -3.899 1.00 36.72 400 SER A O 1
ATOM 3048 N N . PRO A 1 401 ? -12.356 -18.235 -3.610 1.00 44.34 401 PRO A N 1
ATOM 3049 C CA . PRO A 1 401 ? -11.916 -17.885 -4.958 1.00 44.34 401 PRO A CA 1
ATOM 3050 C C . PRO A 1 401 ? -12.707 -18.659 -6.030 1.00 44.34 401 PRO A C 1
ATOM 3052 O O . PRO A 1 401 ? -12.763 -18.253 -7.182 1.00 44.34 401 PRO A O 1
ATOM 3055 N N . ASP A 1 402 ? -13.391 -19.739 -5.638 1.00 41.31 402 ASP A N 1
ATOM 3056 C CA . ASP A 1 402 ? -14.168 -20.641 -6.494 1.00 41.31 402 ASP A CA 1
ATOM 3057 C C . ASP A 1 402 ? -15.507 -20.084 -7.025 1.00 41.31 402 ASP A C 1
ATOM 3059 O O . ASP A 1 402 ? -16.411 -20.857 -7.350 1.00 41.31 402 ASP A O 1
ATOM 3063 N N . ALA A 1 403 ? -15.648 -18.764 -7.165 1.00 42.09 403 ALA A N 1
ATOM 3064 C CA . ALA A 1 403 ? -16.535 -18.233 -8.201 1.00 42.09 403 ALA A CA 1
ATOM 3065 C C . ALA A 1 403 ? -15.863 -18.240 -9.588 1.00 42.09 403 ALA A C 1
ATOM 3067 O O . ALA A 1 403 ? -16.578 -18.194 -10.585 1.00 42.09 403 ALA A O 1
ATOM 3068 N N . GLU A 1 404 ? -14.538 -18.427 -9.677 1.00 43.75 404 GLU A N 1
ATOM 3069 C CA . GLU A 1 404 ? -13.858 -18.749 -10.934 1.00 43.75 404 GLU A CA 1
ATOM 3070 C C . GLU A 1 404 ? -12.870 -19.912 -10.750 1.00 43.75 404 GLU A C 1
ATOM 3072 O O . GLU A 1 404 ? -12.060 -19.963 -9.829 1.00 43.75 404 GLU A O 1
ATOM 3077 N N . GLY A 1 405 ? -13.018 -20.931 -11.598 1.00 43.25 405 GLY A N 1
ATOM 3078 C CA . GLY A 1 405 ? -12.466 -22.267 -11.397 1.00 43.25 405 GLY A CA 1
ATOM 3079 C C . GLY A 1 405 ? -10.938 -22.345 -11.392 1.00 43.25 405 GLY A C 1
ATOM 3080 O O . GLY A 1 405 ? -10.305 -22.348 -12.443 1.00 43.25 405 GLY A O 1
ATOM 3081 N N . GLY A 1 406 ? -10.359 -22.573 -10.215 1.00 34.25 406 GLY A N 1
ATOM 3082 C CA . GLY A 1 406 ? -8.955 -22.934 -10.029 1.00 34.25 406 GLY A CA 1
ATOM 3083 C C . GLY A 1 406 ? -8.800 -24.377 -9.563 1.00 34.25 406 GLY A C 1
ATOM 3084 O O . GLY A 1 406 ? -8.473 -24.644 -8.409 1.00 34.25 406 GLY A O 1
ATOM 3085 N N . GLY A 1 407 ? -9.028 -25.341 -10.459 1.00 31.52 407 GLY A N 1
ATOM 3086 C CA . GLY A 1 407 ? -8.679 -26.733 -10.196 1.00 31.52 407 GLY A CA 1
ATOM 3087 C C . GLY A 1 407 ? -7.189 -26.855 -9.875 1.00 31.52 407 GLY A C 1
ATOM 3088 O O . GLY A 1 407 ? -6.346 -26.473 -10.685 1.00 31.52 407 GLY A O 1
ATOM 3089 N N . LYS A 1 408 ? -6.856 -27.437 -8.716 1.00 35.09 408 LYS A N 1
ATOM 3090 C CA . LYS A 1 408 ? -5.503 -27.924 -8.422 1.00 35.09 408 LYS A CA 1
ATOM 3091 C C . LYS A 1 408 ? -5.083 -28.889 -9.536 1.00 35.09 408 LYS A C 1
ATOM 3093 O O . LYS A 1 408 ? -5.455 -30.062 -9.512 1.00 35.09 408 LYS A O 1
ATOM 3098 N N . ARG A 1 409 ? -4.313 -28.413 -10.520 1.00 35.62 409 ARG A N 1
ATOM 3099 C CA . ARG A 1 409 ? -3.578 -29.287 -11.437 1.00 35.62 409 ARG A CA 1
ATOM 3100 C C . ARG A 1 409 ? -2.476 -29.953 -10.627 1.00 35.62 409 ARG A C 1
ATOM 3102 O O . ARG A 1 409 ? -1.436 -29.365 -10.358 1.00 35.62 409 ARG A O 1
ATOM 3109 N N . SER A 1 410 ? -2.729 -31.192 -10.225 1.00 33.78 410 SER A N 1
ATOM 3110 C CA . SER A 1 410 ? -1.663 -32.121 -9.888 1.00 33.78 410 SER A CA 1
ATOM 3111 C C . SER A 1 410 ? -0.759 -32.260 -11.108 1.00 33.78 410 SER A C 1
ATOM 3113 O O . SER A 1 410 ? -1.228 -32.644 -12.183 1.00 33.78 410 SER A O 1
ATOM 3115 N N . VAL A 1 411 ? 0.525 -31.965 -10.935 1.00 37.59 411 VAL A N 1
ATOM 3116 C CA . VAL A 1 411 ? 1.581 -32.397 -11.847 1.00 37.59 411 VAL A CA 1
ATOM 3117 C C . VAL A 1 411 ? 1.613 -33.924 -11.771 1.00 37.59 411 VAL A C 1
ATOM 3119 O O . VAL A 1 411 ? 2.205 -34.503 -10.865 1.00 37.59 411 VAL A O 1
ATOM 3122 N N . ALA A 1 412 ? 0.859 -34.570 -12.659 1.00 34.28 412 ALA A N 1
ATOM 3123 C CA . ALA A 1 412 ? 0.922 -36.002 -12.872 1.00 34.28 412 ALA A CA 1
ATOM 3124 C C . ALA A 1 412 ? 2.015 -36.273 -13.906 1.00 34.28 412 ALA A C 1
ATOM 3126 O O . ALA A 1 412 ? 1.891 -35.934 -15.083 1.00 34.28 412 ALA A O 1
ATOM 3127 N N . ASP A 1 413 ? 3.090 -36.847 -13.380 1.00 37.31 413 ASP A N 1
ATOM 3128 C CA . ASP A 1 413 ? 4.036 -37.754 -14.013 1.00 37.31 413 ASP A CA 1
ATOM 3129 C C . ASP A 1 413 ? 3.564 -38.327 -15.359 1.00 37.31 413 ASP A C 1
ATOM 3131 O O . ASP A 1 413 ? 2.561 -39.038 -15.447 1.00 37.31 413 ASP A O 1
ATOM 3135 N N . SER A 1 414 ? 4.335 -38.064 -16.411 1.00 38.38 414 SER A N 1
ATOM 3136 C CA . SER A 1 414 ? 4.262 -38.806 -17.670 1.00 38.38 414 SER A CA 1
ATOM 3137 C C . SER A 1 414 ? 5.622 -39.437 -17.944 1.00 38.38 414 SER A C 1
ATOM 3139 O O . SER A 1 414 ? 6.402 -38.984 -18.775 1.00 38.38 414 SER A O 1
ATOM 3141 N N . SER A 1 415 ? 5.902 -40.521 -17.221 1.00 41.53 415 SER A N 1
ATOM 3142 C CA . SER A 1 415 ? 6.931 -41.484 -17.604 1.00 41.53 415 SER A CA 1
ATOM 3143 C C . SER A 1 415 ? 6.466 -42.910 -17.307 1.00 41.53 415 SER A C 1
ATOM 3145 O O . SER A 1 415 ? 6.823 -43.502 -16.304 1.00 41.53 415 SER A O 1
ATOM 3147 N N . ASP A 1 416 ? 5.667 -43.477 -18.212 1.00 37.75 416 ASP A N 1
ATOM 3148 C CA . ASP A 1 416 ? 5.458 -44.928 -18.274 1.00 37.75 416 ASP A CA 1
ATOM 3149 C C . ASP A 1 416 ? 5.552 -45.390 -19.733 1.00 37.75 416 ASP A C 1
ATOM 3151 O O . ASP A 1 416 ? 4.609 -45.319 -20.525 1.00 37.75 416 ASP A O 1
ATOM 3155 N N . GLY A 1 417 ? 6.760 -45.829 -20.096 1.00 40.00 417 GLY A N 1
ATOM 3156 C CA . GLY A 1 417 ? 6.996 -46.704 -21.240 1.00 40.00 417 GLY A CA 1
ATOM 3157 C C . GLY A 1 417 ? 6.644 -48.157 -20.884 1.00 40.00 417 GLY A C 1
ATOM 3158 O O . GLY A 1 417 ? 6.597 -48.515 -19.708 1.00 40.00 417 GLY A O 1
ATOM 3159 N N . PRO A 1 418 ? 6.383 -49.027 -21.872 1.00 42.75 418 PRO A N 1
ATOM 3160 C CA . PRO A 1 418 ? 5.874 -50.368 -21.606 1.00 42.75 418 PRO A CA 1
ATOM 3161 C C . PRO A 1 418 ? 6.958 -51.290 -21.021 1.00 42.75 418 PRO A C 1
ATOM 3163 O O . PRO A 1 418 ? 7.967 -51.571 -21.668 1.00 42.75 418 PRO A O 1
ATOM 3166 N N . GLU A 1 419 ? 6.714 -51.796 -19.806 1.00 39.91 419 GLU A N 1
ATOM 3167 C CA . GLU A 1 419 ? 7.504 -52.845 -19.155 1.00 39.91 419 GLU A CA 1
ATOM 3168 C C . GLU A 1 419 ? 7.466 -54.172 -19.929 1.00 39.91 419 GLU A C 1
ATOM 3170 O O . GLU A 1 419 ? 6.423 -54.812 -20.099 1.00 39.91 419 GLU A O 1
ATOM 3175 N N . ASP A 1 420 ? 8.658 -54.643 -20.285 1.00 41.75 420 ASP A N 1
ATOM 3176 C CA . ASP A 1 420 ? 8.931 -55.971 -20.814 1.00 41.75 420 ASP A CA 1
ATOM 3177 C C . ASP A 1 420 ? 9.216 -56.932 -19.637 1.00 41.75 420 ASP A C 1
ATOM 3179 O O . ASP A 1 420 ? 10.297 -56.954 -19.040 1.00 41.75 420 ASP A O 1
ATOM 3183 N N . ARG A 1 421 ? 8.215 -57.728 -19.237 1.00 37.41 421 ARG A N 1
ATOM 3184 C CA . ARG A 1 421 ? 8.334 -58.698 -18.132 1.00 37.41 421 ARG A CA 1
ATOM 3185 C C . ARG A 1 421 ? 9.158 -59.923 -18.542 1.00 37.41 421 ARG A C 1
ATOM 3187 O O . ARG A 1 421 ? 8.620 -60.874 -19.111 1.00 37.41 421 ARG A O 1
ATOM 3194 N N . LYS A 1 422 ? 10.418 -60.006 -18.100 1.00 44.41 422 LYS A N 1
ATOM 3195 C CA . LYS A 1 422 ? 11.148 -61.284 -17.976 1.00 44.41 422 LYS A CA 1
ATOM 3196 C C . LYS A 1 422 ? 11.196 -61.766 -16.526 1.00 44.41 422 LYS A C 1
ATOM 3198 O O . LYS A 1 422 ? 11.878 -61.211 -15.674 1.00 44.41 422 LYS A O 1
ATOM 3203 N N . ARG A 1 423 ? 10.482 -62.869 -16.276 1.00 46.59 423 ARG A N 1
ATOM 3204 C CA . ARG A 1 423 ? 10.615 -63.727 -15.090 1.00 46.59 423 ARG A CA 1
ATOM 3205 C C . ARG A 1 423 ? 12.014 -64.347 -15.045 1.00 46.59 423 ARG A C 1
ATOM 3207 O O . ARG A 1 423 ? 12.378 -65.063 -15.973 1.00 46.59 423 ARG A O 1
ATOM 3214 N N . ILE A 1 424 ? 12.706 -64.214 -13.918 1.00 44.16 424 ILE A N 1
ATOM 3215 C CA . ILE A 1 424 ? 13.742 -65.162 -13.496 1.00 44.16 424 ILE A CA 1
ATOM 3216 C C . ILE A 1 424 ? 13.344 -65.684 -12.116 1.00 44.16 424 ILE A C 1
ATOM 3218 O O . ILE A 1 424 ? 13.218 -64.927 -11.157 1.00 44.16 424 ILE A O 1
ATOM 3222 N N . ARG A 1 425 ? 13.085 -66.994 -12.048 1.00 48.03 425 ARG A N 1
ATOM 3223 C CA . ARG A 1 425 ? 13.080 -67.766 -10.805 1.00 48.03 425 ARG A CA 1
ATOM 3224 C C . ARG A 1 425 ? 14.488 -68.309 -10.588 1.00 48.03 425 ARG A C 1
ATOM 3226 O O . ARG A 1 425 ? 15.151 -68.710 -11.539 1.00 48.03 425 ARG A O 1
ATOM 3233 N N . SER A 1 426 ? 14.876 -68.308 -9.326 1.00 56.66 426 SER A N 1
ATOM 3234 C CA . SER A 1 426 ? 16.100 -68.848 -8.758 1.00 56.66 426 SER A CA 1
ATOM 3235 C C . SER A 1 426 ? 16.376 -70.312 -9.116 1.00 56.66 426 SER A C 1
ATOM 3237 O O . SER A 1 426 ? 15.480 -71.159 -9.141 1.00 56.66 426 SER A O 1
ATOM 3239 N N . SER A 1 427 ? 17.663 -70.603 -9.287 1.00 56.72 427 SER A N 1
ATOM 3240 C CA . SER A 1 427 ? 18.361 -71.781 -8.763 1.00 56.72 427 SER A CA 1
ATOM 3241 C C . SER A 1 427 ? 19.763 -71.344 -8.369 1.00 56.72 427 SER A C 1
ATOM 3243 O O . SER A 1 427 ? 20.331 -70.534 -9.136 1.00 56.72 427 SER A O 1
#

Foldseek 3Di:
DDDDDPDDDPPDDPDPAFDKDKDFDAPPADFQDWDWDDDPNDIAIAGRFPPDDGGDIFIEGHQDPPPDPDPPPPPVQWDWDDQPPDIQIFGLDQPPPPDPPDPDDPDPDDPCPSPLSDPDLLLVVLLSVCNDVLVLLLQLLQAADDPPDDDCPQPPAFEEEEESCSRVSNQVSNQLNVQVSVVPVVSNGGHHQAYEYEHAPVRQSRNVVSLVSCVVSGVSVRYYYDYDDQDPVLVVVVVPCVVDPPDLVQAGQEYEYEAPCPDLVCLVSVLVVCVVRFRLDQSRKYKYKHQDDPLVSSLVSQVSCDCPSQKHKDFRDASDEPDDSVQQPDPVHPSNVCQQRRHWFDFVNHTDGNVRQVCQPVDDPDDRSLVRHDPSRVSSSRSSRITMMMIGNDDSPCPPPVVPDDPPPDPDDDDDDDDDDDDDDDD

Radius of gyration: 25.43 Å; chains: 1; bounding box: 54×105×77 Å